Protein AF-A0A8B6FKT1-F1 (afdb_monomer_lite)

Radius of gyration: 26.23 Å; chains: 1; bounding box: 70×64×77 Å

Secondary structure (DSSP, 8-state):
-----------HHHHHHHHHHHHTT-------------------S----TT-TTS-------GGG--------TTGGGS-TTHHHHHHHHHHHHHHHHS-B-TT-S---TT--TT--TTTS-SSS-TT---GGGGSS--SS-TTSSSSSTTTT-TTPBPBBSS-GGG-S--TTTTTSS-HHHHIIIIIS-SS----TTS-THHHHHHHHHHHHH----S-EEEEEEEEE--TT-SS-SSEEEEEEPPPPSS---TTHHHHHGGGS-TT-HHHHHPPPPPP-B-SS-SSSS-HHHH-SSHHHHHHHB-SSTTPBP--TTS-PPBPTTT--BSSS--TT--HHHHHHHHHHHHHHHHHHHHHHHH-TT--HHHHHHHHHHHHHHHHHHHIIIIIHHHHS--HHHHHHHHHHHH---HHHHTTT-HHHHHHHHHH-HHHHHTTGGGTTSPP--TTS----BHHHHHHT--GGGS-SS-----S--

Organism: Mytilus galloprovincialis (NCBI:txid29158)

Foldseek 3Di:
DDDDDDDDDDDPVVVVVVVVVVVVPPPDDDDDDDPPPPPPPPPDDDDQPPVDNPQDQPPDDPPVVPPPDPCLPPVLLPDDPPSSVVSVLVNVVVLLQQFWFAQLDDDDDQPCPVPPPVVLPVPPDPLPDPDPVCVQFAALQRAPPDVVRRSFLGAQGWFTTRDDQLVQFDPPNCPCVVHPVCCCVPPVDDPDQDDPVLDDLLLVLLLVLQCLQAFDLPDAAPVDWDWRADDCPDPPDHGTDTGGHRDFDPGPQPPCSLVVVCVPPDCPPPCSVPGDRRGITTGNHGNDLQSCQFQPSDPVLNVQQCPQFLLAGDDDPVQAFDADPPPRFGSGRDQPPDDVSNRVVSSVLSVQLVVQSVVCCVVPVPDGNVRSNRNSSVVSSVVSVVCCLQPSVCSVVVRPSSNVVSCLQAAADPVCVSVVNPPVVSVVVCVSPVCNHGHPVNCVPPDDDSSPRRDGHHPVNVVVSPPVSSDDPDDDDDDPVD

Structure (mmCIF, N/CA/C/O backbone):
data_AF-A0A8B6FKT1-F1
#
_entry.id   AF-A0A8B6FKT1-F1
#
loop_
_atom_site.group_PDB
_atom_site.id
_atom_site.type_symbol
_atom_site.label_atom_id
_atom_site.label_alt_id
_atom_site.label_comp_id
_atom_site.label_asym_id
_atom_site.label_entity_id
_atom_site.label_seq_id
_atom_site.pdbx_PDB_ins_code
_ato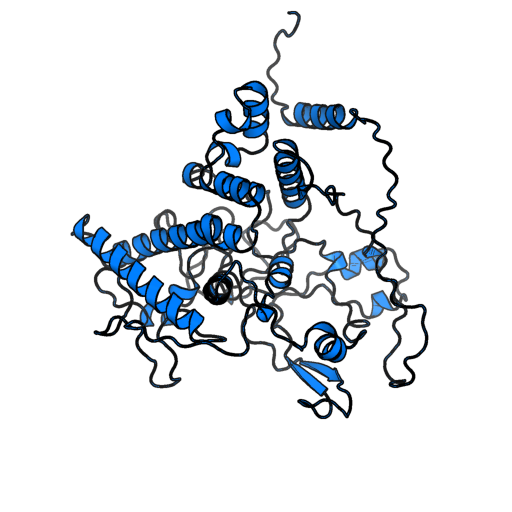m_site.Cartn_x
_atom_site.Cartn_y
_atom_site.Cartn_z
_atom_site.occupancy
_atom_site.B_iso_or_equiv
_atom_site.auth_seq_id
_atom_site.auth_comp_id
_atom_site.auth_asym_id
_atom_site.auth_atom_id
_atom_site.pdbx_PDB_model_num
ATOM 1 N N . LYS A 1 1 ? 35.353 14.461 37.736 1.00 35.31 1 LYS A N 1
ATOM 2 C CA . LYS A 1 1 ? 36.437 15.077 38.533 1.00 35.31 1 LYS A CA 1
ATOM 3 C C . LYS A 1 1 ? 37.492 15.484 37.517 1.00 35.31 1 LYS A C 1
ATOM 5 O O . LYS A 1 1 ? 38.090 14.578 36.964 1.00 35.31 1 LYS A O 1
ATOM 10 N N . GLU A 1 2 ? 37.625 16.725 37.075 1.00 27.38 2 GLU A N 1
ATOM 11 C CA . GLU A 1 2 ? 37.178 18.040 37.565 1.00 27.38 2 GLU A CA 1
ATOM 12 C C . GLU A 1 2 ? 36.732 18.930 36.384 1.00 27.38 2 GLU A C 1
ATOM 14 O O . GLU A 1 2 ? 36.916 18.551 35.229 1.00 27.38 2 GLU A O 1
ATOM 19 N N . ASP A 1 3 ? 36.123 20.067 36.731 1.00 30.33 3 ASP A N 1
ATOM 20 C CA . ASP A 1 3 ? 35.814 21.260 35.928 1.00 30.33 3 ASP A CA 1
ATOM 21 C C . ASP A 1 3 ? 34.765 21.193 34.813 1.00 30.33 3 ASP A C 1
ATOM 23 O O . ASP A 1 3 ? 35.085 21.134 33.629 1.00 30.33 3 ASP A O 1
ATOM 27 N N . ILE A 1 4 ? 33.496 21.367 35.212 1.00 30.30 4 ILE A N 1
ATOM 28 C CA . ILE A 1 4 ? 32.522 22.184 34.468 1.00 30.30 4 ILE A CA 1
ATOM 29 C C . ILE A 1 4 ? 31.684 22.960 35.496 1.00 30.30 4 ILE A C 1
ATOM 31 O O . ILE A 1 4 ? 30.805 22.392 36.142 1.00 30.30 4 ILE A O 1
ATOM 35 N N . THR A 1 5 ? 31.987 24.246 35.659 1.00 30.69 5 THR A N 1
ATOM 36 C CA . THR A 1 5 ? 31.088 25.253 36.238 1.00 30.69 5 THR A CA 1
ATOM 37 C C . THR A 1 5 ? 30.249 25.906 35.134 1.00 30.69 5 THR A C 1
ATOM 39 O O . THR A 1 5 ? 30.580 25.848 33.949 1.00 30.69 5 THR A O 1
ATOM 42 N N . ASP A 1 6 ? 29.116 26.457 35.553 1.00 30.22 6 ASP A N 1
ATOM 43 C CA . ASP A 1 6 ? 27.911 26.771 34.788 1.00 30.22 6 ASP A CA 1
ATOM 44 C C . ASP A 1 6 ? 28.044 27.664 33.539 1.00 30.22 6 ASP A C 1
ATOM 46 O O . ASP A 1 6 ? 28.615 28.753 33.570 1.00 30.22 6 ASP A O 1
ATOM 50 N N . SER A 1 7 ? 27.328 27.273 32.476 1.00 26.09 7 SER A N 1
ATOM 51 C CA . SER A 1 7 ? 26.585 28.199 31.607 1.00 26.09 7 SER A CA 1
ATOM 52 C C . SER A 1 7 ? 25.446 27.454 30.882 1.00 26.09 7 SER A C 1
ATOM 54 O O . SER A 1 7 ? 25.710 26.433 30.239 1.00 26.09 7 SER A O 1
ATOM 56 N N . PRO A 1 8 ? 24.181 27.915 30.952 1.00 34.38 8 PRO A N 1
ATOM 57 C CA . PRO A 1 8 ? 23.059 27.269 30.290 1.00 34.38 8 PRO A CA 1
ATOM 58 C C . PRO A 1 8 ? 22.871 27.876 28.898 1.00 34.38 8 PRO A C 1
ATOM 60 O O . PRO A 1 8 ? 22.156 28.857 28.727 1.00 34.38 8 PRO A O 1
ATOM 63 N N . ASN A 1 9 ? 23.492 27.278 27.885 1.00 30.39 9 ASN A N 1
ATOM 64 C CA . ASN A 1 9 ? 23.062 27.459 26.503 1.00 30.39 9 ASN A CA 1
ATOM 65 C C . ASN A 1 9 ? 22.960 26.090 25.832 1.00 30.39 9 ASN A C 1
ATOM 67 O O . ASN A 1 9 ? 23.946 25.378 25.647 1.00 30.39 9 ASN A O 1
ATOM 71 N N . ASN A 1 10 ? 21.717 25.727 25.514 1.00 41.53 10 ASN A N 1
ATOM 72 C CA . ASN A 1 10 ? 21.341 24.551 24.744 1.00 41.53 10 ASN A CA 1
ATOM 73 C C . ASN A 1 10 ? 22.014 24.604 23.369 1.00 41.53 10 ASN A C 1
ATOM 75 O O . ASN A 1 10 ? 21.559 25.323 22.484 1.00 41.53 10 ASN A O 1
ATOM 79 N N . ASP A 1 11 ? 23.056 23.800 23.176 1.00 34.78 11 ASP A N 1
ATOM 80 C CA . ASP A 1 11 ? 23.612 23.533 21.852 1.00 34.78 11 ASP A CA 1
ATOM 81 C C . ASP A 1 11 ? 23.895 22.031 21.677 1.00 34.78 11 ASP A C 1
ATOM 83 O O . ASP A 1 11 ? 25.020 21.568 21.461 1.00 34.78 11 ASP A O 1
ATOM 87 N N . ASN A 1 12 ? 22.826 21.234 21.792 1.00 32.75 12 ASN A N 1
ATOM 88 C CA . ASN A 1 12 ? 22.856 19.781 21.583 1.00 32.75 12 ASN A CA 1
ATOM 89 C C . ASN A 1 12 ? 23.283 19.401 20.147 1.00 32.75 12 ASN A C 1
ATOM 91 O O . ASN A 1 12 ? 23.793 18.303 19.925 1.00 32.75 12 ASN A O 1
ATOM 95 N N . GLY A 1 13 ? 23.169 20.316 19.172 1.00 29.92 13 GLY A N 1
ATOM 96 C CA . GLY A 1 13 ? 23.630 20.103 17.793 1.00 29.92 13 GLY A CA 1
ATOM 97 C C . GLY A 1 13 ? 25.159 20.093 17.639 1.00 29.92 13 GLY A C 1
ATOM 98 O O . GLY A 1 13 ? 25.703 19.359 16.808 1.00 29.92 13 GLY A O 1
ATOM 99 N N . SER A 1 14 ? 25.875 20.856 18.471 1.00 31.86 14 SER A N 1
ATOM 100 C CA . SER A 1 14 ? 27.344 20.949 18.467 1.00 31.86 14 SER A CA 1
ATOM 101 C C . SER A 1 14 ? 28.010 19.697 19.054 1.00 31.86 14 SER A C 1
ATOM 103 O O . SER A 1 14 ? 29.030 19.218 18.546 1.00 31.86 14 SER A O 1
ATOM 105 N N . ILE A 1 15 ? 27.390 19.105 20.079 1.00 32.97 15 ILE A N 1
ATOM 106 C CA . ILE A 1 15 ? 27.872 17.887 20.746 1.00 32.97 15 ILE A CA 1
ATOM 107 C C . ILE A 1 15 ? 27.699 16.659 19.840 1.00 32.97 15 ILE A C 1
ATOM 109 O O . ILE A 1 15 ? 28.639 15.873 19.702 1.00 32.97 15 ILE A O 1
ATOM 113 N N . ILE A 1 16 ? 26.565 16.545 19.137 1.00 34.12 16 ILE A N 1
ATOM 114 C CA . ILE A 1 16 ? 26.314 15.468 18.164 1.00 34.12 16 ILE A CA 1
ATOM 115 C C . ILE A 1 16 ? 27.316 15.547 17.001 1.00 34.12 16 ILE A C 1
ATOM 117 O O . ILE A 1 16 ? 27.976 14.554 16.704 1.00 34.12 16 ILE A O 1
ATOM 121 N N . LYS A 1 17 ? 27.557 16.733 16.416 1.00 32.16 17 LYS A N 1
ATOM 122 C CA . LYS A 1 17 ? 28.587 16.910 15.367 1.00 32.16 17 LYS A CA 1
ATOM 123 C C . LYS A 1 17 ? 30.003 16.553 15.845 1.00 32.16 17 LYS A C 1
ATOM 125 O O . LYS A 1 17 ? 30.780 15.984 15.076 1.00 32.16 17 LYS A O 1
ATOM 130 N N . LYS A 1 18 ? 30.354 16.856 17.101 1.00 31.59 18 LYS A N 1
ATOM 131 C CA . LYS A 1 18 ? 31.668 16.520 17.687 1.00 31.59 18 LYS A CA 1
ATOM 132 C C . LYS A 1 18 ? 31.823 15.021 17.983 1.00 31.59 18 LYS A C 1
ATOM 134 O O . LYS A 1 18 ? 32.919 14.490 17.795 1.00 31.59 18 LYS A O 1
ATOM 139 N N . LEU A 1 19 ? 30.753 14.327 18.376 1.00 31.09 19 LEU A N 1
ATOM 140 C CA . LEU A 1 19 ? 30.747 12.874 18.597 1.00 31.09 19 LEU A CA 1
ATOM 141 C C . LEU A 1 19 ? 30.840 12.087 17.282 1.00 31.09 19 LEU A C 1
ATOM 143 O O . LEU A 1 19 ? 31.669 11.182 17.186 1.00 31.09 19 LEU A O 1
ATOM 147 N N . THR A 1 20 ? 30.111 12.488 16.235 1.00 31.88 20 THR A N 1
ATOM 148 C CA . THR A 1 20 ? 30.209 11.867 14.899 1.00 31.88 20 THR A CA 1
ATOM 149 C C . THR A 1 20 ? 31.619 12.004 14.310 1.00 31.88 20 THR A C 1
ATOM 151 O O . THR A 1 20 ? 32.123 11.079 13.674 1.00 31.88 20 THR A O 1
ATOM 154 N N . LYS A 1 21 ? 32.307 13.124 14.586 1.00 29.03 21 LYS A N 1
ATOM 155 C CA . LYS A 1 21 ? 33.690 13.368 14.144 1.00 29.03 21 LYS A CA 1
ATOM 156 C C . LYS A 1 21 ? 34.730 12.554 14.930 1.00 29.03 21 LYS A C 1
ATOM 158 O O . LYS A 1 21 ? 35.719 12.134 14.344 1.00 29.03 21 LYS A O 1
ATOM 163 N N . ARG A 1 22 ? 34.503 12.285 16.226 1.00 27.08 22 ARG A N 1
ATOM 164 C CA . ARG A 1 22 ? 35.385 11.432 17.055 1.00 27.08 22 ARG A CA 1
ATOM 165 C C . ARG A 1 22 ? 35.235 9.939 16.757 1.00 27.08 22 ARG A C 1
ATOM 167 O O . ARG A 1 22 ? 36.234 9.231 16.761 1.00 27.08 22 ARG A O 1
ATOM 174 N N . ILE A 1 23 ? 34.025 9.469 16.446 1.00 33.19 23 ILE A N 1
ATOM 175 C CA . ILE A 1 23 ? 33.790 8.073 16.032 1.00 33.19 23 ILE A CA 1
ATOM 176 C C . ILE A 1 23 ? 34.387 7.806 14.636 1.00 33.19 23 ILE A C 1
ATOM 178 O O . ILE A 1 23 ? 34.862 6.706 14.372 1.00 33.19 23 ILE A O 1
ATOM 182 N N . GLY A 1 24 ? 34.463 8.827 13.772 1.00 29.27 24 GLY A N 1
ATOM 183 C CA . GLY A 1 24 ? 35.126 8.750 12.465 1.00 29.27 24 GLY A CA 1
ATOM 184 C C . GLY A 1 24 ? 36.649 8.533 12.498 1.00 29.27 24 GLY A C 1
ATOM 185 O O . GLY A 1 24 ? 37.219 8.214 11.460 1.00 29.27 24 GLY A O 1
ATOM 186 N N . CYS A 1 25 ? 37.310 8.669 13.655 1.00 25.42 25 CYS A N 1
ATOM 187 C CA . CYS A 1 25 ? 38.765 8.504 13.789 1.00 25.42 25 CYS A CA 1
ATOM 188 C C . CYS A 1 25 ? 39.207 7.129 14.321 1.00 25.42 25 CYS A C 1
ATOM 190 O O . CYS A 1 25 ? 40.407 6.881 14.412 1.00 25.42 25 CYS A O 1
ATOM 192 N N . LEU A 1 26 ? 38.286 6.213 14.638 1.00 24.50 26 LEU A N 1
ATOM 193 C CA . LEU A 1 26 ? 38.632 4.822 14.955 1.00 24.50 26 LEU A CA 1
ATOM 194 C C . LEU A 1 26 ? 38.706 4.000 13.661 1.00 24.50 26 LEU A C 1
ATOM 196 O O . LEU A 1 26 ? 37.865 3.146 13.390 1.00 24.50 26 LEU A O 1
ATOM 200 N N . SER A 1 27 ? 39.723 4.276 12.839 1.00 25.05 27 SER A N 1
ATOM 201 C CA . SER A 1 27 ? 40.136 3.362 11.775 1.00 25.05 27 SER A CA 1
ATOM 202 C C . SER A 1 27 ? 40.830 2.163 12.418 1.00 25.05 27 SER A C 1
ATOM 204 O O . SER A 1 27 ? 42.007 2.228 12.775 1.00 25.05 27 SER A O 1
ATOM 206 N N . VAL A 1 28 ? 40.106 1.062 12.592 1.00 26.50 28 VAL A N 1
ATOM 207 C CA . VAL A 1 28 ? 40.744 -0.230 12.847 1.00 26.50 28 VAL A CA 1
ATOM 208 C C . VAL A 1 28 ? 41.219 -0.738 11.493 1.00 26.50 28 VAL A C 1
ATOM 210 O O . VAL A 1 28 ? 40.412 -1.033 10.614 1.00 26.50 28 VAL A O 1
ATOM 213 N N . GLY A 1 29 ? 42.538 -0.769 11.307 1.00 27.88 29 GLY A N 1
ATOM 214 C CA . GLY A 1 29 ? 43.151 -1.414 10.158 1.00 27.88 29 GLY A CA 1
ATOM 215 C C . GLY A 1 29 ? 42.795 -2.895 10.162 1.00 27.88 29 GLY A C 1
ATOM 216 O O . GLY A 1 29 ? 43.281 -3.645 11.002 1.00 27.88 29 GLY A O 1
ATOM 217 N N . SER A 1 30 ? 41.952 -3.314 9.223 1.00 26.67 30 SER A N 1
ATOM 218 C CA . SER A 1 30 ? 41.843 -4.714 8.832 1.00 26.67 30 SER A CA 1
ATOM 219 C C . SER A 1 30 ? 42.234 -4.824 7.367 1.00 26.67 30 SER A C 1
ATOM 221 O O . SER A 1 30 ? 41.485 -4.443 6.469 1.00 26.67 30 SER A O 1
ATOM 223 N N . SER A 1 31 ? 43.439 -5.328 7.140 1.00 25.94 31 SER A N 1
ATOM 224 C CA . SER A 1 31 ? 43.867 -5.878 5.864 1.00 25.94 31 SER A CA 1
ATOM 225 C C . SER A 1 31 ? 42.994 -7.089 5.517 1.00 25.94 31 SER A C 1
ATOM 227 O O . SER A 1 31 ? 43.166 -8.160 6.096 1.00 25.94 31 SER A O 1
ATOM 229 N N . ALA A 1 32 ? 42.072 -6.918 4.575 1.00 25.88 32 ALA A N 1
ATOM 230 C CA . ALA A 1 32 ? 41.443 -8.008 3.840 1.00 25.88 32 ALA A CA 1
ATOM 231 C C . ALA A 1 32 ? 41.443 -7.625 2.347 1.00 25.88 32 ALA A C 1
ATOM 233 O O . ALA A 1 32 ? 41.022 -6.514 2.017 1.00 25.88 32 ALA A O 1
ATOM 234 N N . PRO A 1 33 ? 41.969 -8.477 1.450 1.00 27.14 33 PRO A N 1
ATOM 235 C CA . PRO A 1 33 ? 42.041 -8.180 0.030 1.00 27.14 33 PRO A CA 1
ATOM 236 C C . PRO A 1 33 ? 40.692 -8.516 -0.611 1.00 27.14 33 PRO A C 1
ATOM 238 O O . PRO A 1 33 ? 40.233 -9.652 -0.556 1.00 27.14 33 PRO A O 1
ATOM 241 N N . GLY A 1 34 ? 40.054 -7.522 -1.214 1.00 26.25 34 GLY A N 1
ATOM 242 C CA . GLY A 1 34 ? 38.793 -7.698 -1.923 1.00 26.25 34 GLY A CA 1
ATOM 243 C C . GLY A 1 34 ? 38.409 -6.394 -2.593 1.00 26.25 34 GLY A C 1
ATOM 244 O O . GLY A 1 34 ? 37.862 -5.497 -1.960 1.00 26.25 34 GLY A O 1
ATOM 245 N N . ASN A 1 35 ? 38.782 -6.266 -3.863 1.00 27.22 35 ASN A N 1
ATOM 246 C CA . ASN A 1 35 ? 38.317 -5.212 -4.752 1.00 27.22 35 ASN A CA 1
ATOM 247 C C . ASN A 1 35 ? 36.805 -5.401 -4.971 1.00 27.22 35 ASN A C 1
ATOM 249 O O . ASN A 1 35 ? 36.395 -5.994 -5.960 1.00 27.22 35 ASN A O 1
ATOM 253 N N . ASP A 1 36 ? 35.973 -4.886 -4.069 1.00 29.45 36 ASP A N 1
ATOM 254 C CA . ASP A 1 36 ? 34.536 -4.743 -4.320 1.00 29.45 36 ASP A CA 1
ATOM 255 C C . ASP A 1 36 ? 34.298 -3.425 -5.073 1.00 29.45 36 ASP A C 1
ATOM 257 O O . ASP A 1 36 ? 33.641 -2.495 -4.597 1.00 29.45 36 ASP A O 1
ATOM 261 N N . ASN A 1 37 ? 34.877 -3.338 -6.273 1.00 24.28 37 ASN A N 1
ATOM 262 C CA . ASN A 1 37 ? 34.257 -2.553 -7.325 1.00 24.28 37 ASN A CA 1
ATOM 263 C C . ASN A 1 37 ? 33.056 -3.379 -7.775 1.00 24.28 37 ASN A C 1
ATOM 265 O O . ASN A 1 37 ? 33.208 -4.429 -8.395 1.00 24.28 37 ASN A O 1
ATOM 269 N N . VAL A 1 38 ? 31.851 -2.925 -7.437 1.00 24.38 38 VAL A N 1
ATOM 270 C CA . VAL A 1 38 ? 30.678 -3.326 -8.208 1.00 24.38 38 VAL A CA 1
ATOM 271 C C . VAL A 1 38 ? 30.891 -2.705 -9.581 1.00 24.38 38 VAL A C 1
ATOM 273 O O . VAL A 1 38 ? 30.600 -1.527 -9.787 1.00 24.38 38 VAL A O 1
ATOM 276 N N . ASP A 1 39 ? 31.490 -3.474 -10.486 1.00 21.61 39 ASP A N 1
ATOM 277 C CA . ASP A 1 39 ? 31.502 -3.145 -11.898 1.00 21.61 39 ASP A CA 1
ATOM 278 C C . ASP A 1 39 ? 30.033 -3.070 -12.317 1.00 21.61 39 ASP A C 1
ATOM 280 O O . ASP A 1 39 ? 29.331 -4.079 -12.427 1.00 21.61 39 ASP A O 1
ATOM 284 N N . PHE A 1 40 ? 29.530 -1.848 -12.498 1.00 23.45 40 PHE A N 1
ATOM 285 C CA . PHE A 1 40 ? 28.356 -1.656 -13.329 1.00 23.45 40 PHE A CA 1
ATOM 286 C C . PHE A 1 40 ? 28.676 -2.338 -14.654 1.00 23.45 40 PHE A C 1
ATOM 288 O O . PHE A 1 40 ? 29.720 -2.058 -15.243 1.00 23.45 40 PHE A O 1
ATOM 295 N N . ILE A 1 41 ? 27.813 -3.255 -15.088 1.00 22.94 41 ILE A N 1
ATOM 296 C CA . ILE A 1 41 ? 27.925 -3.871 -16.407 1.00 22.94 41 ILE A CA 1
ATOM 297 C C . ILE A 1 41 ? 27.983 -2.720 -17.417 1.00 22.94 41 ILE A C 1
ATOM 299 O O . ILE A 1 41 ? 26.983 -2.041 -17.652 1.00 22.94 41 ILE A O 1
ATOM 303 N N . ASP A 1 42 ? 29.177 -2.464 -17.954 1.00 25.72 42 ASP A N 1
ATOM 304 C CA . ASP A 1 42 ? 29.395 -1.533 -19.051 1.00 25.72 42 ASP A CA 1
ATOM 305 C C . ASP A 1 42 ? 28.735 -2.169 -20.273 1.00 25.72 42 ASP A C 1
ATOM 307 O O . ASP A 1 42 ? 29.294 -3.058 -20.923 1.00 25.72 42 ASP A O 1
ATOM 311 N N . PHE A 1 43 ? 27.486 -1.785 -20.540 1.00 30.19 43 PHE A N 1
ATOM 312 C CA . PHE A 1 43 ? 26.796 -2.161 -21.764 1.00 30.19 43 PHE A CA 1
ATOM 313 C C . PHE A 1 43 ? 27.400 -1.377 -22.930 1.00 30.19 43 PHE A C 1
ATOM 315 O O . PHE A 1 43 ? 26.811 -0.429 -23.430 1.00 30.19 43 PHE A O 1
ATOM 322 N N . GLY A 1 44 ? 28.586 -1.818 -23.349 1.00 29.16 44 GLY A N 1
ATOM 323 C CA . GLY A 1 44 ? 29.068 -1.771 -24.720 1.00 29.16 44 GLY A CA 1
ATOM 324 C C . GLY A 1 44 ? 29.310 -0.389 -25.318 1.00 29.16 44 GLY A C 1
ATOM 325 O O . GLY A 1 44 ? 28.395 0.334 -25.700 1.00 29.16 44 GLY A O 1
ATOM 326 N N . ASN A 1 45 ? 30.587 -0.121 -25.593 1.00 30.66 45 ASN A N 1
ATOM 327 C CA . ASN A 1 45 ? 30.995 0.743 -26.695 1.00 30.66 45 ASN A CA 1
ATOM 328 C C . ASN A 1 45 ? 30.171 0.452 -27.959 1.00 30.66 45 ASN A C 1
ATOM 330 O O . ASN A 1 45 ? 30.026 -0.702 -28.371 1.00 30.66 45 ASN A O 1
ATOM 334 N N . GLY A 1 46 ? 29.683 1.529 -28.577 1.00 38.47 46 GLY A N 1
ATOM 335 C CA . GLY A 1 46 ? 28.850 1.508 -29.767 1.00 38.47 46 GLY A CA 1
ATOM 336 C C . GLY A 1 46 ? 29.352 0.556 -30.851 1.00 38.47 46 GLY A C 1
ATOM 337 O O . GLY A 1 46 ? 30.381 0.773 -31.490 1.00 38.47 46 GLY A O 1
ATOM 338 N N . LYS A 1 47 ? 28.550 -0.470 -31.115 1.00 33.22 47 LYS A N 1
ATOM 339 C CA . LYS A 1 47 ? 28.409 -1.052 -32.445 1.00 33.22 47 LYS A CA 1
ATOM 340 C C . LYS A 1 47 ? 26.933 -0.953 -32.805 1.00 33.22 47 LYS A C 1
ATOM 342 O O . LYS A 1 47 ? 26.081 -1.259 -31.976 1.00 33.22 47 LYS A O 1
ATOM 347 N N . LYS A 1 48 ? 26.650 -0.476 -34.022 1.00 35.69 48 LYS A N 1
ATOM 348 C CA . LYS A 1 48 ? 25.299 -0.447 -34.597 1.00 35.69 48 LYS A CA 1
ATOM 349 C C . LYS A 1 48 ? 24.640 -1.808 -34.375 1.00 35.69 48 LYS A C 1
ATOM 351 O O . LYS A 1 48 ? 25.280 -2.823 -34.645 1.00 35.69 48 LYS A O 1
ATOM 356 N N . ASN A 1 49 ? 23.397 -1.819 -33.901 1.00 38.31 49 ASN A N 1
ATOM 357 C CA . ASN A 1 49 ? 22.581 -3.024 -33.929 1.00 38.31 49 ASN A CA 1
ATOM 358 C C . ASN A 1 49 ? 22.352 -3.386 -35.411 1.00 38.31 49 ASN A C 1
ATOM 360 O O . ASN A 1 49 ? 21.721 -2.592 -36.112 1.00 38.31 49 ASN A O 1
ATOM 364 N N . PRO A 1 50 ? 22.897 -4.504 -35.921 1.00 37.69 50 PRO A N 1
ATOM 365 C CA . PRO A 1 50 ? 22.768 -4.858 -37.334 1.00 37.69 50 PRO A CA 1
ATOM 366 C C . PRO A 1 50 ? 21.318 -5.166 -37.739 1.00 37.69 50 PRO A C 1
ATOM 368 O O . PRO A 1 50 ? 21.010 -5.102 -38.925 1.00 37.69 50 PRO A O 1
ATOM 371 N N . ASP A 1 51 ? 20.430 -5.414 -36.770 1.00 43.66 51 ASP A N 1
ATOM 372 C CA . ASP A 1 51 ? 19.048 -5.832 -37.021 1.00 43.66 51 ASP A CA 1
ATOM 373 C C . ASP A 1 51 ? 18.035 -4.669 -37.012 1.00 43.66 51 ASP A C 1
ATOM 375 O O . ASP A 1 51 ? 16.857 -4.890 -37.280 1.00 43.66 51 ASP A O 1
ATOM 379 N N . ASN A 1 52 ? 18.447 -3.432 -36.689 1.00 42.94 52 ASN A N 1
ATOM 380 C CA . ASN A 1 52 ? 17.545 -2.271 -36.730 1.00 42.94 52 ASN A CA 1
ATOM 381 C C . ASN A 1 52 ? 18.302 -0.928 -36.893 1.00 42.94 52 ASN A C 1
ATOM 383 O O . ASN A 1 52 ? 18.662 -0.300 -35.892 1.00 42.94 52 ASN A O 1
ATOM 387 N N . PRO A 1 53 ? 18.579 -0.487 -38.136 1.00 41.28 53 PRO A N 1
ATOM 388 C CA . PRO A 1 53 ? 19.359 0.721 -38.417 1.00 41.28 53 PRO A CA 1
ATOM 389 C C . PRO A 1 53 ? 18.612 2.045 -38.169 1.00 41.28 53 PRO A C 1
ATOM 391 O O . PRO A 1 53 ? 19.267 3.087 -38.151 1.00 41.28 53 PRO A O 1
ATOM 394 N N . ASP A 1 54 ? 17.294 2.016 -37.940 1.00 39.75 54 ASP A N 1
ATOM 395 C CA . ASP A 1 54 ? 16.453 3.215 -37.777 1.00 39.75 54 ASP A CA 1
ATOM 396 C C . ASP A 1 54 ? 16.273 3.660 -36.313 1.00 39.75 54 ASP A C 1
ATOM 398 O O . ASP A 1 54 ? 15.593 4.649 -36.040 1.00 39.75 54 ASP A O 1
ATOM 402 N N . VAL A 1 55 ? 16.889 2.966 -35.349 1.00 39.78 55 VAL A N 1
ATOM 403 C CA . VAL A 1 55 ? 16.892 3.394 -33.941 1.00 39.78 55 VAL A CA 1
ATOM 404 C C . VAL A 1 55 ? 18.059 4.365 -33.720 1.00 39.78 55 VAL A C 1
ATOM 406 O O . VAL A 1 55 ? 19.215 3.947 -33.843 1.00 39.78 55 VAL A O 1
ATOM 409 N N . PRO A 1 56 ? 17.811 5.644 -33.371 1.00 39.03 56 PRO A N 1
ATOM 410 C CA . PRO A 1 56 ? 18.877 6.595 -33.085 1.00 39.03 56 PRO A CA 1
ATOM 411 C C . PRO A 1 56 ? 19.761 6.068 -31.952 1.00 39.03 56 PRO A C 1
ATOM 413 O O . PRO A 1 56 ? 19.299 5.843 -30.834 1.00 39.03 56 PRO A O 1
ATOM 416 N N . THR A 1 57 ? 21.049 5.861 -32.221 1.00 41.03 57 THR A N 1
ATOM 417 C CA . THR A 1 57 ? 22.016 5.530 -31.173 1.00 41.03 57 THR A CA 1
ATOM 418 C C . THR A 1 57 ? 22.309 6.790 -30.369 1.00 41.03 57 THR A C 1
ATOM 420 O O . THR A 1 57 ? 23.157 7.594 -30.758 1.00 41.03 57 THR A O 1
ATOM 423 N N . CYS A 1 58 ? 21.618 6.978 -29.249 1.00 47.72 58 CYS A N 1
ATOM 424 C CA . CYS A 1 58 ? 21.974 8.024 -28.303 1.00 47.72 58 CYS A CA 1
ATOM 425 C C . CYS A 1 58 ? 23.241 7.603 -27.541 1.00 47.72 58 CYS A C 1
ATOM 427 O O . CYS A 1 58 ? 23.185 6.838 -26.582 1.00 47.72 58 CYS A O 1
ATOM 429 N N . ASN A 1 59 ? 24.404 8.109 -27.957 1.00 44.19 59 ASN A N 1
ATOM 430 C CA . ASN A 1 59 ? 25.653 8.001 -27.194 1.00 44.19 59 ASN A CA 1
ATOM 431 C C . ASN A 1 59 ? 25.607 8.956 -25.987 1.00 44.19 59 ASN A C 1
ATOM 433 O O . ASN A 1 59 ? 26.312 9.962 -25.944 1.00 44.19 59 ASN A O 1
ATOM 437 N N . TYR A 1 60 ? 24.753 8.667 -25.005 1.00 42.66 60 TYR A N 1
ATOM 438 C CA . TYR A 1 60 ? 24.658 9.450 -23.776 1.00 42.66 60 TYR A CA 1
ATOM 439 C C . TYR A 1 60 ? 25.018 8.584 -22.567 1.00 42.66 60 TYR A C 1
ATOM 441 O O . TYR A 1 60 ? 24.241 7.739 -22.132 1.00 42.66 60 TYR A O 1
ATOM 449 N N . LYS A 1 61 ? 26.206 8.814 -21.993 1.00 44.59 61 LYS A N 1
ATOM 450 C CA . LYS A 1 61 ? 26.495 8.404 -20.613 1.00 44.59 61 LYS A CA 1
ATOM 451 C C . LYS A 1 61 ? 25.877 9.457 -19.704 1.00 44.59 61 LYS A C 1
ATOM 453 O O . LYS A 1 61 ? 26.370 10.580 -19.701 1.00 44.59 61 LYS A O 1
ATOM 458 N N . ASN A 1 62 ? 24.832 9.111 -18.949 1.00 42.41 62 ASN A N 1
ATOM 459 C CA . ASN A 1 62 ? 24.257 10.010 -17.947 1.00 42.41 62 ASN A CA 1
ATOM 460 C C . ASN A 1 62 ? 25.334 10.365 -16.900 1.00 42.41 62 ASN A C 1
ATOM 462 O O . ASN A 1 62 ? 25.671 9.513 -16.071 1.00 42.41 62 ASN A O 1
ATOM 466 N N . PRO A 1 63 ? 25.892 11.594 -16.905 1.00 40.09 63 PRO A N 1
ATOM 467 C CA . PRO A 1 63 ? 26.997 11.961 -16.018 1.00 40.09 63 PRO A CA 1
ATOM 468 C C . PRO A 1 63 ? 26.567 11.994 -14.547 1.00 40.09 63 PRO A C 1
ATOM 470 O O . PRO A 1 63 ? 27.406 11.968 -13.652 1.00 40.09 63 PRO A O 1
ATOM 473 N N . LEU A 1 64 ? 25.254 12.055 -14.292 1.00 40.22 64 LEU A N 1
ATOM 474 C CA . LEU A 1 64 ? 24.679 12.206 -12.962 1.00 40.22 64 LEU A CA 1
ATOM 475 C C . LEU A 1 64 ? 24.511 10.875 -12.214 1.00 40.22 64 LEU A C 1
ATOM 477 O O . LEU A 1 64 ? 24.197 10.900 -11.030 1.00 40.22 64 LEU A O 1
ATOM 481 N N . LEU A 1 65 ? 24.762 9.721 -12.849 1.00 41.59 65 LEU A N 1
ATOM 482 C CA . LEU A 1 65 ? 24.780 8.419 -12.160 1.00 41.59 65 LEU A CA 1
ATOM 483 C C . LEU A 1 65 ? 25.995 8.240 -11.228 1.00 41.59 65 LEU A C 1
ATOM 485 O O . LEU A 1 65 ? 26.059 7.265 -10.485 1.00 41.59 65 LEU A O 1
ATOM 489 N N . GLN A 1 66 ? 26.925 9.200 -11.190 1.00 38.16 66 GLN A N 1
ATOM 490 C CA . GLN A 1 66 ? 27.978 9.282 -10.171 1.00 38.16 66 GLN A CA 1
ATOM 491 C C . GLN A 1 66 ? 27.461 9.884 -8.853 1.00 38.16 66 GLN A C 1
ATOM 493 O O . GLN A 1 66 ? 28.103 10.744 -8.249 1.00 38.16 66 GLN A O 1
ATOM 498 N N . THR A 1 67 ? 26.287 9.475 -8.376 1.00 38.88 67 THR A N 1
ATOM 499 C CA . THR A 1 67 ? 25.894 9.836 -7.014 1.00 38.88 67 THR A CA 1
ATOM 500 C C . THR A 1 67 ? 26.703 8.994 -6.042 1.00 38.88 67 THR A C 1
ATOM 502 O O . THR A 1 67 ? 26.659 7.766 -6.088 1.00 38.88 67 THR A O 1
ATOM 505 N N . THR A 1 68 ? 27.427 9.648 -5.137 1.00 41.62 68 THR A N 1
ATOM 506 C CA . THR A 1 68 ? 28.023 9.017 -3.959 1.00 41.62 68 THR A CA 1
ATOM 507 C C . THR A 1 68 ? 26.900 8.535 -3.045 1.00 41.62 68 THR A C 1
ATOM 509 O O . THR A 1 68 ? 26.522 9.216 -2.091 1.00 41.62 68 THR A O 1
ATOM 512 N N . THR A 1 69 ? 26.319 7.376 -3.347 1.00 43.53 69 THR A N 1
ATOM 513 C CA . THR A 1 69 ? 25.455 6.668 -2.407 1.00 43.53 69 THR A CA 1
ATOM 514 C C . THR A 1 69 ? 26.280 6.461 -1.136 1.00 43.53 69 THR A C 1
ATOM 516 O O . THR A 1 69 ? 27.449 6.064 -1.239 1.00 43.53 69 THR A O 1
ATOM 519 N N . PRO A 1 70 ? 25.748 6.747 0.065 1.00 43.97 70 PRO A N 1
ATOM 520 C CA . PRO A 1 70 ? 26.434 6.384 1.293 1.00 43.97 70 PRO A CA 1
ATOM 521 C C . PRO A 1 70 ? 26.832 4.913 1.191 1.00 43.97 70 PRO A C 1
ATOM 523 O O . PRO A 1 70 ? 25.978 4.063 0.937 1.00 43.97 70 PRO A O 1
ATOM 526 N N . LYS A 1 71 ? 28.131 4.617 1.334 1.00 49.56 71 LYS A N 1
ATOM 527 C CA . LYS A 1 71 ? 28.633 3.244 1.415 1.00 49.56 71 LYS A CA 1
ATOM 528 C C . LYS A 1 71 ? 28.074 2.625 2.694 1.00 49.56 71 LYS A C 1
ATOM 530 O O . LYS A 1 71 ? 28.720 2.649 3.739 1.00 49.56 71 LYS A O 1
ATOM 535 N N . VAL A 1 72 ? 26.847 2.118 2.633 1.00 49.22 72 VAL A N 1
ATOM 536 C CA . VAL A 1 72 ? 26.393 1.103 3.576 1.00 49.22 72 VAL A CA 1
ATOM 537 C C . VAL A 1 72 ? 27.348 -0.066 3.364 1.00 49.22 72 VAL A C 1
ATOM 539 O O . VAL A 1 72 ? 27.534 -0.458 2.209 1.00 49.22 72 VAL A O 1
ATOM 542 N N . PRO A 1 73 ? 28.010 -0.588 4.410 1.00 54.75 73 PRO A N 1
ATOM 543 C CA . PRO A 1 73 ? 28.820 -1.783 4.259 1.00 54.75 73 PRO A CA 1
ATOM 544 C C . PRO A 1 73 ? 27.949 -2.845 3.592 1.00 54.75 73 PRO A C 1
ATOM 546 O O . PRO A 1 73 ? 26.921 -3.243 4.145 1.00 54.75 73 PRO A O 1
ATOM 549 N N . SER A 1 74 ? 28.340 -3.266 2.391 1.00 59.94 74 SER A N 1
ATOM 550 C CA . SER A 1 74 ? 27.609 -4.232 1.569 1.00 59.94 74 SER A CA 1
ATOM 551 C C . SER A 1 74 ? 27.433 -5.577 2.264 1.00 59.94 74 SER A C 1
ATOM 553 O O . SER A 1 74 ? 26.718 -6.405 1.746 1.00 59.94 74 SER A O 1
ATOM 555 N N . ASN A 1 75 ? 28.041 -5.789 3.433 1.00 73.94 75 ASN A N 1
ATOM 556 C CA . ASN A 1 75 ? 28.043 -7.037 4.180 1.00 73.94 75 ASN A CA 1
ATOM 557 C C . ASN A 1 75 ? 27.472 -6.872 5.599 1.00 73.94 75 ASN A C 1
ATOM 559 O O . ASN A 1 75 ? 27.830 -7.632 6.492 1.00 73.94 75 ASN A O 1
ATOM 563 N N . TRP A 1 76 ? 26.591 -5.889 5.845 1.00 75.00 76 TRP A N 1
ATOM 564 C CA . TRP A 1 76 ? 26.010 -5.678 7.183 1.00 75.00 76 TRP A CA 1
ATOM 565 C C . TRP A 1 76 ? 25.289 -6.913 7.737 1.00 75.00 76 TRP A C 1
ATOM 567 O O . TRP A 1 76 ? 25.179 -7.048 8.939 1.00 75.00 76 TRP A O 1
ATOM 577 N N . TRP A 1 77 ? 24.795 -7.824 6.897 1.00 75.94 77 TRP A N 1
ATOM 578 C CA . TRP A 1 77 ? 24.162 -9.068 7.353 1.00 75.94 77 TRP A CA 1
ATOM 579 C C . TRP A 1 77 ? 25.165 -10.152 7.772 1.00 75.94 77 TRP A C 1
ATOM 581 O O . TRP A 1 77 ? 24.742 -11.224 8.204 1.00 75.94 77 TRP A O 1
ATOM 591 N N . GLN A 1 78 ? 26.467 -9.914 7.579 1.00 76.81 78 GLN A N 1
ATOM 592 C CA . GLN A 1 78 ? 27.536 -10.861 7.892 1.00 76.81 78 GLN A CA 1
ATOM 593 C C . GLN A 1 78 ? 28.182 -10.615 9.255 1.00 76.81 78 GLN A C 1
ATOM 595 O O . GLN A 1 78 ? 28.894 -11.505 9.726 1.00 76.81 78 GLN A O 1
ATOM 600 N N . TYR A 1 79 ? 28.004 -9.442 9.881 1.00 68.25 79 TYR A N 1
ATOM 601 C CA . TYR A 1 79 ? 28.555 -9.266 11.222 1.00 68.25 79 TYR A CA 1
ATOM 602 C C . TYR A 1 79 ? 27.657 -9.929 12.269 1.00 68.25 79 TYR A C 1
ATOM 604 O O . TYR A 1 79 ? 26.706 -10.653 11.969 1.00 68.25 79 TYR A O 1
ATOM 612 N N . ASN A 1 80 ? 28.074 -9.787 13.524 1.00 70.38 80 ASN A N 1
ATOM 613 C CA . ASN A 1 80 ? 27.351 -10.312 14.660 1.00 70.38 80 ASN A CA 1
ATOM 614 C C . ASN A 1 80 ? 26.677 -9.177 15.418 1.00 70.38 80 ASN A C 1
ATOM 616 O O . ASN A 1 80 ? 27.169 -8.046 15.520 1.00 70.38 80 ASN A O 1
ATOM 620 N N . TYR A 1 81 ? 25.596 -9.549 16.084 1.00 65.44 81 TYR A N 1
ATOM 621 C CA . TYR A 1 81 ? 24.973 -8.746 17.114 1.00 65.44 81 TYR A CA 1
ATOM 622 C C . TYR A 1 81 ? 26.007 -8.193 18.129 1.00 65.44 81 TYR A C 1
ATOM 624 O O . TYR A 1 81 ? 26.812 -8.977 18.643 1.00 65.44 81 TYR A O 1
ATOM 632 N N . PRO A 1 82 ? 25.979 -6.890 18.494 1.00 67.94 82 PRO A N 1
ATOM 633 C CA . PRO A 1 82 ? 24.990 -5.861 18.132 1.00 67.94 82 PRO A CA 1
ATOM 634 C C . PRO A 1 82 ? 25.366 -4.989 16.915 1.00 67.94 82 PRO A C 1
ATOM 636 O O . PRO A 1 82 ? 24.635 -4.051 16.594 1.00 67.94 82 PRO A O 1
ATOM 639 N N . TYR A 1 83 ? 26.501 -5.247 16.259 1.00 71.12 83 TYR A N 1
ATOM 640 C CA . TYR A 1 83 ? 27.080 -4.351 15.252 1.00 71.12 83 TYR A CA 1
ATOM 641 C C . TYR A 1 83 ? 26.149 -4.123 14.053 1.00 71.12 83 TYR A C 1
ATOM 643 O O . TYR A 1 83 ? 25.946 -2.983 13.640 1.00 71.12 83 TYR A O 1
ATOM 651 N N . ASP A 1 84 ? 25.507 -5.178 13.556 1.00 69.00 84 ASP A N 1
ATOM 652 C CA . ASP A 1 84 ? 24.610 -5.105 12.393 1.00 69.00 84 ASP A CA 1
ATOM 653 C C . ASP A 1 84 ? 23.416 -4.197 12.629 1.00 69.00 84 ASP A C 1
ATOM 655 O O . ASP A 1 84 ? 23.002 -3.450 11.747 1.00 69.00 84 ASP A O 1
ATOM 659 N N . VAL A 1 85 ? 22.863 -4.230 13.843 1.00 70.94 85 VAL A N 1
ATOM 660 C CA . VAL A 1 85 ? 21.704 -3.401 14.169 1.00 70.94 85 VAL A CA 1
ATOM 661 C C . VAL A 1 85 ? 22.106 -1.936 14.258 1.00 70.94 85 VAL A C 1
ATOM 663 O O . VAL A 1 85 ? 21.369 -1.078 13.782 1.00 70.94 85 VAL A O 1
ATOM 666 N N . ILE A 1 86 ? 23.301 -1.642 14.778 1.00 73.19 86 ILE A N 1
ATOM 667 C CA . ILE A 1 86 ? 23.861 -0.285 14.744 1.00 73.19 86 ILE A CA 1
ATOM 668 C C . ILE A 1 86 ? 24.046 0.179 13.293 1.00 73.19 86 ILE A C 1
ATOM 670 O O . ILE A 1 86 ? 23.728 1.327 12.978 1.00 73.19 86 ILE A O 1
ATOM 674 N N . GLN A 1 87 ? 24.504 -0.700 12.397 1.00 76.19 87 GLN A N 1
ATOM 675 C CA . GLN A 1 87 ? 24.634 -0.362 10.980 1.00 76.19 87 GLN A CA 1
ATOM 676 C C . GLN A 1 87 ? 23.279 -0.110 10.319 1.00 76.19 87 GLN A C 1
ATOM 678 O O . GLN A 1 87 ? 23.124 0.912 9.658 1.00 76.19 87 GLN A O 1
ATOM 683 N N . LEU A 1 88 ? 22.274 -0.954 10.560 1.00 75.81 88 LEU A N 1
ATOM 684 C CA . LEU A 1 88 ? 20.912 -0.736 10.065 1.00 75.81 88 LEU A CA 1
ATOM 685 C C . LEU A 1 88 ? 20.327 0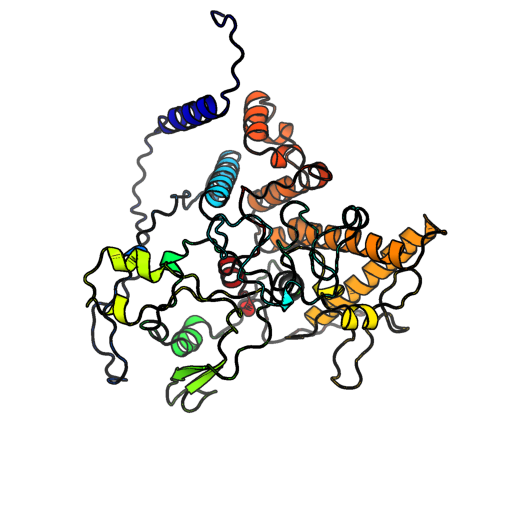.596 10.553 1.00 75.81 88 LEU A C 1
ATOM 687 O O . LEU A 1 88 ? 19.766 1.349 9.760 1.00 75.81 88 LEU A O 1
ATOM 691 N N . ILE A 1 89 ? 20.504 0.914 11.837 1.00 75.44 89 ILE A N 1
ATOM 692 C CA . ILE A 1 89 ? 20.089 2.182 12.455 1.00 75.44 89 ILE A CA 1
ATOM 693 C C . ILE A 1 89 ? 20.765 3.380 11.776 1.00 75.44 89 ILE A C 1
ATOM 695 O O . ILE A 1 89 ? 20.114 4.381 11.452 1.00 75.44 89 ILE A O 1
ATOM 699 N N . ARG A 1 90 ? 22.076 3.280 11.541 1.00 77.56 90 ARG A N 1
ATOM 700 C CA . ARG A 1 90 ? 22.852 4.319 10.866 1.00 77.56 90 ARG A CA 1
ATOM 701 C C . ARG A 1 90 ? 22.385 4.501 9.426 1.00 77.56 90 ARG A C 1
ATOM 703 O O . ARG A 1 90 ? 22.140 5.633 9.018 1.00 77.56 90 ARG A O 1
ATOM 710 N N . SER A 1 91 ? 22.235 3.412 8.677 1.00 80.56 91 SER A N 1
ATOM 711 C CA . SER A 1 91 ? 21.752 3.436 7.296 1.00 80.56 91 SER A CA 1
ATOM 712 C C . SER A 1 91 ? 20.350 4.024 7.208 1.00 80.56 91 SER A C 1
ATOM 714 O O . SER A 1 91 ? 20.113 4.899 6.384 1.00 80.56 91 SER A O 1
ATOM 716 N N . GLN A 1 92 ? 19.437 3.622 8.094 1.00 82.06 92 GLN A N 1
ATOM 717 C CA . GLN A 1 92 ? 18.091 4.184 8.151 1.00 82.06 92 GLN A CA 1
ATOM 718 C C . GLN A 1 92 ? 18.121 5.694 8.410 1.00 82.06 92 GLN A C 1
ATOM 720 O O . GLN A 1 92 ? 17.435 6.435 7.713 1.00 82.06 92 GLN A O 1
ATOM 725 N N . SER A 1 93 ? 18.925 6.158 9.372 1.00 80.69 93 SER A N 1
ATOM 726 C CA . SER A 1 93 ? 19.066 7.593 9.659 1.00 80.69 93 SER A CA 1
ATOM 727 C C . SER A 1 93 ? 19.612 8.362 8.453 1.00 80.69 93 SER A C 1
ATOM 729 O O . SER A 1 93 ? 19.053 9.389 8.082 1.00 80.69 93 SER A O 1
ATOM 731 N N . GLN A 1 94 ? 20.640 7.832 7.783 1.00 82.50 94 GLN A N 1
ATOM 732 C CA . GLN A 1 94 ? 21.205 8.448 6.579 1.00 82.50 94 GLN A CA 1
ATOM 733 C C . GLN A 1 94 ? 20.195 8.515 5.429 1.00 82.50 94 GLN A C 1
ATOM 735 O O . GLN A 1 94 ? 20.117 9.539 4.755 1.00 82.50 94 GLN A O 1
ATOM 740 N N . LEU A 1 95 ? 19.410 7.456 5.216 1.00 87.38 95 LEU A N 1
ATOM 741 C CA . LEU A 1 95 ? 18.357 7.436 4.200 1.00 87.38 95 LEU A CA 1
ATOM 742 C C . LEU A 1 95 ? 17.234 8.426 4.541 1.00 87.38 95 LEU A C 1
ATOM 744 O O . LEU A 1 95 ? 16.750 9.136 3.669 1.00 87.38 95 LEU A O 1
ATOM 748 N N . GLN A 1 96 ? 16.837 8.525 5.810 1.00 84.62 96 GLN A N 1
ATOM 749 C CA . GLN A 1 96 ? 15.828 9.494 6.245 1.00 84.62 96 GLN A CA 1
ATOM 750 C C . GLN A 1 96 ? 16.276 10.947 6.048 1.00 84.62 96 GLN A C 1
ATOM 752 O O . GLN A 1 96 ? 15.445 11.796 5.752 1.00 84.62 96 GLN A O 1
ATOM 757 N N . GLU A 1 97 ? 17.567 11.235 6.209 1.00 83.31 97 GLU A N 1
ATOM 758 C CA . GLU A 1 97 ? 18.119 12.582 6.026 1.00 83.31 97 GLU A CA 1
ATOM 759 C C . GLU A 1 97 ? 18.330 12.950 4.553 1.00 83.31 97 GLU A C 1
ATOM 761 O O . GLU A 1 97 ? 18.140 14.104 4.184 1.00 83.31 97 GLU A O 1
ATOM 766 N N . ASN A 1 98 ? 18.732 11.994 3.708 1.00 83.19 98 ASN A N 1
ATOM 767 C CA . ASN A 1 98 ? 19.223 12.296 2.357 1.00 83.19 98 ASN A CA 1
ATOM 768 C C . ASN A 1 98 ? 18.322 11.782 1.224 1.00 83.19 98 ASN A C 1
ATOM 770 O O . ASN A 1 98 ? 18.535 12.137 0.066 1.00 83.19 98 ASN A O 1
ATOM 774 N N . ASN A 1 99 ? 17.337 10.934 1.528 1.00 91.12 99 ASN A N 1
ATOM 775 C CA . ASN A 1 99 ? 16.536 10.214 0.536 1.00 91.12 99 ASN A CA 1
ATOM 776 C C . ASN A 1 99 ? 15.030 10.379 0.766 1.00 91.12 99 ASN A C 1
ATOM 778 O O . ASN A 1 99 ? 14.252 9.523 0.357 1.00 91.12 99 ASN A O 1
ATOM 782 N N . LEU A 1 100 ? 14.593 11.455 1.418 1.00 89.50 100 LEU A N 1
ATOM 783 C CA . LEU A 1 100 ? 13.188 11.856 1.453 1.00 89.50 100 LEU A CA 1
ATOM 784 C C . LEU A 1 100 ? 13.049 13.142 0.642 1.00 89.50 100 LEU A C 1
ATOM 786 O O . LEU A 1 100 ? 13.578 14.180 1.027 1.00 89.50 100 LEU A O 1
ATOM 790 N N . ILE A 1 101 ? 12.397 13.058 -0.517 1.00 86.12 101 ILE A N 1
ATOM 791 C CA . ILE A 1 101 ? 12.283 14.180 -1.451 1.00 86.12 101 ILE A CA 1
ATOM 792 C C . ILE A 1 101 ? 10.812 14.413 -1.784 1.00 86.12 101 ILE A C 1
ATOM 794 O O . ILE A 1 101 ? 10.146 13.545 -2.359 1.00 86.12 101 ILE A O 1
ATOM 798 N N . ASP A 1 102 ? 10.326 15.607 -1.446 1.00 82.00 102 ASP A N 1
ATOM 799 C CA . ASP A 1 102 ? 9.008 16.089 -1.853 1.00 82.00 102 ASP A CA 1
ATOM 800 C C . ASP A 1 102 ? 9.015 16.451 -3.346 1.00 82.00 102 ASP A C 1
ATOM 802 O O . ASP A 1 102 ? 9.919 17.123 -3.841 1.00 82.00 102 ASP A O 1
ATOM 806 N N . SER A 1 103 ? 7.995 16.014 -4.078 1.00 78.88 103 SER A N 1
ATOM 807 C CA . SER A 1 103 ? 7.820 16.286 -5.506 1.00 78.88 103 SER A CA 1
ATOM 808 C C . SER A 1 103 ? 7.000 17.554 -5.795 1.00 78.88 103 SER A C 1
ATOM 810 O O . SER A 1 103 ? 6.601 17.787 -6.938 1.00 78.88 103 SER A O 1
ATOM 812 N N . TYR A 1 104 ? 6.756 18.401 -4.790 1.00 72.31 104 TYR A N 1
ATOM 813 C CA . TYR A 1 104 ? 6.144 19.730 -4.937 1.00 72.31 104 TYR A CA 1
ATOM 814 C C . TYR A 1 104 ? 7.138 20.924 -4.877 1.00 72.31 104 TYR A C 1
ATOM 816 O O . TYR A 1 104 ? 6.696 22.060 -4.993 1.00 72.31 104 TYR A O 1
ATOM 824 N N . THR A 1 105 ? 8.452 20.690 -4.732 1.00 56.50 105 THR A N 1
ATOM 825 C CA . THR A 1 105 ? 9.543 21.655 -4.405 1.00 56.50 105 THR A CA 1
ATOM 826 C C . THR A 1 105 ? 9.351 23.166 -4.704 1.00 56.50 105 THR A C 1
ATOM 828 O O . THR A 1 105 ? 9.520 23.595 -5.841 1.00 56.50 105 THR A O 1
ATOM 831 N N . GLU A 1 106 ? 9.099 23.971 -3.660 1.00 47.00 106 GLU A N 1
ATOM 832 C CA . GLU A 1 106 ? 9.810 25.168 -3.120 1.00 47.00 106 GLU A CA 1
ATOM 833 C C . GLU A 1 106 ? 8.892 25.818 -2.051 1.00 47.00 106 GLU A C 1
ATOM 835 O O . GLU A 1 106 ? 7.677 25.635 -2.099 1.00 47.00 106 GLU A O 1
ATOM 840 N N . ASN A 1 107 ? 9.466 26.517 -1.056 1.00 39.78 107 ASN A N 1
ATOM 841 C CA . ASN A 1 107 ? 8.780 27.175 0.074 1.00 39.78 107 ASN A CA 1
ATOM 842 C C . ASN A 1 107 ? 7.556 28.005 -0.360 1.00 39.78 107 ASN A C 1
ATOM 844 O O . ASN A 1 107 ? 7.663 29.206 -0.610 1.00 39.78 107 ASN A O 1
ATOM 848 N N . HIS A 1 108 ? 6.376 27.396 -0.389 1.00 40.66 108 HIS A N 1
ATOM 849 C CA . HIS A 1 108 ? 5.129 28.100 -0.635 1.00 40.66 108 HIS A CA 1
ATOM 850 C C . HIS A 1 108 ? 4.240 27.964 0.590 1.00 40.66 108 HIS A C 1
ATOM 852 O O . HIS A 1 108 ? 3.705 26.895 0.876 1.00 40.66 108 HIS A O 1
ATOM 858 N N . ASN A 1 109 ? 4.128 29.080 1.319 1.00 36.94 109 ASN A N 1
ATOM 859 C CA . ASN A 1 109 ? 3.179 29.275 2.406 1.00 36.94 109 ASN A CA 1
ATOM 860 C C . ASN A 1 109 ? 1.827 28.643 2.050 1.00 36.94 109 ASN A C 1
ATOM 862 O O . ASN A 1 109 ? 1.285 28.851 0.962 1.00 36.94 109 ASN A O 1
ATOM 866 N N . ASP A 1 110 ? 1.318 27.870 3.003 1.00 42.91 110 ASP A N 1
ATOM 867 C CA . ASP A 1 110 ? 0.299 26.820 2.897 1.00 42.91 110 ASP A CA 1
ATOM 868 C C . ASP A 1 110 ? -1.133 27.316 2.588 1.00 42.91 110 ASP A C 1
ATOM 870 O O . ASP A 1 110 ? -2.129 26.723 2.991 1.00 42.91 110 ASP A O 1
ATOM 874 N N . THR A 1 111 ? -1.273 28.426 1.860 1.00 38.19 111 THR A N 1
ATOM 875 C CA . THR A 1 111 ? -2.565 29.0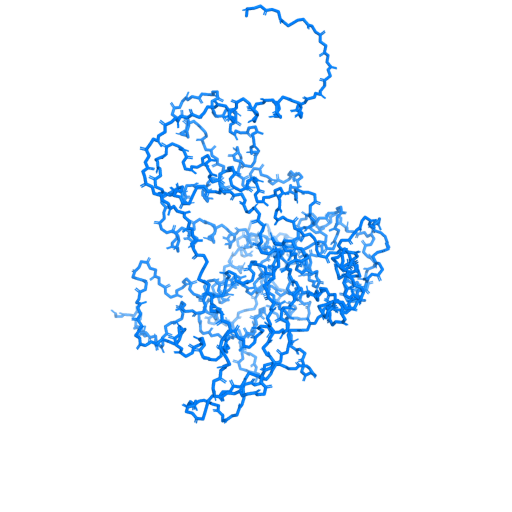00 1.450 1.00 38.19 111 THR A CA 1
ATOM 876 C C . THR A 1 111 ? -2.705 29.182 -0.059 1.00 38.19 111 THR A C 1
ATOM 878 O O . THR A 1 111 ? -3.824 29.349 -0.544 1.00 38.19 111 THR A O 1
ATOM 881 N N . THR A 1 112 ? -1.612 29.093 -0.823 1.00 37.00 112 THR A N 1
ATOM 882 C CA . THR A 1 112 ? -1.609 29.284 -2.281 1.00 37.00 112 THR A CA 1
ATOM 883 C C . THR A 1 112 ? -0.742 28.243 -2.986 1.00 37.00 112 THR A C 1
ATOM 885 O O . THR A 1 112 ? 0.162 28.576 -3.752 1.00 37.00 112 THR A O 1
ATOM 888 N N . ARG A 1 113 ? -1.045 26.951 -2.788 1.00 45.03 113 ARG A N 1
ATOM 889 C CA . ARG A 1 113 ? -0.602 25.904 -3.725 1.00 45.03 113 ARG A CA 1
ATOM 890 C C . ARG A 1 113 ? -1.168 26.259 -5.105 1.00 45.03 113 ARG A C 1
ATOM 892 O O . ARG A 1 113 ? -2.284 25.881 -5.429 1.00 45.03 113 ARG A O 1
ATOM 899 N N . GLY A 1 114 ? -0.412 26.997 -5.920 1.00 35.91 114 GLY A N 1
ATOM 900 C CA . GLY A 1 114 ? -0.779 27.410 -7.287 1.00 35.91 114 GLY A CA 1
ATOM 901 C C . GLY A 1 114 ? -0.967 26.240 -8.257 1.00 35.91 114 GLY A C 1
ATOM 902 O O . GLY A 1 114 ? -1.267 26.438 -9.426 1.00 35.91 114 GLY A O 1
ATOM 903 N N . CYS A 1 115 ? -0.820 25.022 -7.740 1.00 45.25 115 CYS A N 1
ATOM 904 C CA . CYS A 1 115 ? -1.156 23.772 -8.372 1.00 45.25 115 CYS A CA 1
ATOM 905 C C . CYS A 1 115 ? -2.205 22.997 -7.561 1.00 45.25 115 CYS A C 1
ATOM 907 O O . CYS A 1 115 ? -2.059 21.817 -7.242 1.00 45.25 115 CYS A O 1
ATOM 909 N N . PHE A 1 116 ? -3.280 23.701 -7.195 1.00 41.28 116 PHE A N 1
ATOM 910 C CA . PHE A 1 116 ? -4.582 23.082 -6.999 1.00 41.28 116 PHE A CA 1
ATOM 911 C C . PHE A 1 116 ? -4.919 22.369 -8.316 1.00 41.28 116 PHE A C 1
ATOM 913 O O . PHE A 1 116 ? -5.447 22.985 -9.239 1.00 41.28 116 PHE A O 1
ATOM 920 N N . ASP A 1 117 ? -4.646 21.064 -8.419 1.00 40.00 117 ASP A N 1
ATOM 921 C CA . ASP A 1 117 ? -5.604 20.248 -9.154 1.00 40.00 117 ASP A CA 1
ATOM 922 C C . ASP A 1 117 ? -6.930 20.511 -8.434 1.00 40.00 117 ASP A C 1
ATOM 924 O O . ASP A 1 117 ? -7.006 20.257 -7.220 1.00 40.00 117 ASP A O 1
ATOM 928 N N . PRO A 1 118 ? -7.952 21.062 -9.109 1.00 37.97 118 PRO A N 1
ATOM 929 C CA . PRO A 1 118 ? -9.244 21.290 -8.494 1.00 37.97 118 PRO A CA 1
ATOM 930 C C . PRO A 1 118 ? -9.773 20.039 -7.783 1.00 37.97 118 PRO A C 1
ATOM 932 O O . PRO A 1 118 ? -10.611 20.207 -6.922 1.00 37.97 118 PRO A O 1
ATOM 935 N N . LYS A 1 119 ? -9.251 18.823 -8.020 1.00 42.25 119 LYS A N 1
ATOM 936 C CA . LYS A 1 119 ? -9.620 17.574 -7.330 1.00 42.25 119 LYS A CA 1
ATOM 937 C C . LYS A 1 119 ? -8.869 17.201 -6.045 1.00 42.25 119 LYS A C 1
ATOM 939 O O . LYS A 1 119 ? -9.283 16.241 -5.399 1.00 42.25 119 LYS A O 1
ATOM 944 N N . ILE A 1 120 ? -7.837 17.933 -5.618 1.00 43.72 120 ILE A N 1
ATOM 945 C CA . ILE A 1 120 ? -7.350 17.831 -4.220 1.00 43.72 120 ILE A CA 1
ATOM 946 C C . ILE A 1 120 ? -8.272 18.649 -3.280 1.00 43.72 120 ILE A C 1
ATOM 948 O O . ILE A 1 120 ? -8.237 18.486 -2.064 1.00 43.72 120 ILE A O 1
ATOM 952 N N . GLY A 1 121 ? -9.179 19.463 -3.848 1.00 38.31 121 GLY A N 1
ATOM 953 C CA . GLY A 1 121 ? -10.176 20.264 -3.129 1.00 38.31 121 GLY A CA 1
ATOM 954 C C . GLY A 1 121 ? -11.545 20.403 -3.816 1.00 38.31 121 GLY A C 1
ATOM 955 O O . GLY A 1 121 ? -12.251 21.359 -3.520 1.00 38.31 121 GLY A O 1
ATOM 956 N N . SER A 1 122 ? -11.947 19.482 -4.706 1.00 35.47 122 SER A N 1
ATOM 957 C CA . SER A 1 122 ? -13.300 19.472 -5.306 1.00 35.47 122 SER A CA 1
ATOM 958 C C . SER A 1 122 ? -14.297 18.712 -4.441 1.00 35.47 122 SER A C 1
ATOM 960 O O . SER A 1 122 ? -15.411 18.442 -4.877 1.00 35.47 122 SER A O 1
ATOM 962 N N . PHE A 1 123 ? -13.903 18.323 -3.232 1.00 38.91 123 PHE A N 1
ATOM 963 C CA . PHE A 1 123 ? -14.878 18.024 -2.202 1.00 38.91 123 PHE A CA 1
ATOM 964 C C . PHE A 1 123 ? -15.314 19.368 -1.625 1.00 38.91 123 PHE A C 1
ATOM 966 O O . PHE A 1 123 ? -14.467 20.173 -1.252 1.00 38.91 123 PHE A O 1
ATOM 973 N N . GLU A 1 124 ? -16.623 19.608 -1.611 1.00 37.88 124 GLU A N 1
ATOM 974 C CA . GLU A 1 124 ? -17.356 20.859 -1.336 1.00 37.88 124 GLU A CA 1
ATOM 975 C C . GLU A 1 124 ? -17.077 21.544 0.021 1.00 37.88 124 GLU A C 1
ATOM 977 O O . GLU A 1 124 ? -17.837 22.402 0.463 1.00 37.88 124 GLU A O 1
ATOM 982 N N . VAL A 1 125 ? -15.991 21.205 0.710 1.00 38.12 125 VAL A N 1
ATOM 983 C CA . VAL A 1 125 ? -15.623 21.780 1.996 1.00 38.12 125 VAL A CA 1
ATOM 984 C C . VAL A 1 125 ? -14.256 22.442 1.848 1.00 38.12 125 VAL A C 1
ATOM 986 O O . VAL A 1 125 ? -13.260 21.743 1.647 1.00 38.12 125 VAL A O 1
ATOM 989 N N . PRO A 1 126 ? -14.162 23.780 1.965 1.00 45.00 126 PRO A N 1
ATOM 990 C CA . PRO A 1 126 ? -12.877 24.448 2.045 1.00 45.00 126 PRO A CA 1
ATOM 991 C C . PRO A 1 126 ? -12.038 23.768 3.126 1.00 45.00 126 PRO A C 1
ATOM 993 O O . PRO A 1 126 ? -12.488 23.618 4.261 1.00 45.00 126 PRO A O 1
ATOM 996 N N . ILE A 1 127 ? -10.801 23.421 2.778 1.00 52.66 127 ILE A N 1
ATOM 997 C CA . ILE A 1 127 ? -9.756 22.788 3.605 1.00 52.66 127 ILE A CA 1
ATOM 998 C C . ILE A 1 127 ? -9.469 23.540 4.936 1.00 52.66 127 ILE A C 1
ATOM 1000 O O . ILE A 1 127 ? -8.633 23.142 5.738 1.00 52.66 127 ILE A O 1
ATOM 1004 N N . ARG A 1 128 ? -10.182 24.629 5.232 1.00 48.09 128 ARG A N 1
ATOM 1005 C CA . ARG A 1 128 ? -9.846 25.581 6.289 1.00 48.09 128 ARG A CA 1
ATOM 1006 C C . ARG A 1 128 ? -10.148 25.131 7.713 1.00 48.09 128 ARG A C 1
ATOM 1008 O O . ARG A 1 128 ? -9.616 25.769 8.603 1.00 48.09 128 ARG A O 1
ATOM 1015 N N . ASN A 1 129 ? -10.925 24.074 7.958 1.00 58.81 129 ASN A N 1
ATOM 1016 C CA . ASN A 1 129 ? -11.172 23.593 9.323 1.00 58.81 129 ASN A CA 1
ATOM 1017 C C . ASN A 1 129 ? -11.230 22.060 9.372 1.00 58.81 129 ASN A C 1
ATOM 1019 O O . ASN A 1 129 ? -12.306 21.462 9.299 1.00 58.81 129 ASN A O 1
ATOM 1023 N N . CYS A 1 130 ? -10.075 21.406 9.537 1.00 69.50 130 CYS A N 1
ATOM 1024 C CA . CYS A 1 130 ? -10.060 20.032 10.036 1.00 69.50 130 CYS A CA 1
ATOM 1025 C C . CYS A 1 130 ? -10.696 20.039 11.432 1.00 69.50 130 CYS A C 1
ATOM 1027 O O . CYS A 1 130 ? -10.105 20.525 12.393 1.00 69.50 130 CYS A O 1
ATOM 1029 N N . SER A 1 131 ? -11.933 19.555 11.533 1.00 68.06 131 SER A N 1
ATOM 1030 C CA . SER A 1 131 ? -12.635 19.485 12.810 1.00 68.06 131 SER A CA 1
ATOM 1031 C C . SER A 1 131 ? -11.901 18.569 13.791 1.00 68.06 131 SER A C 1
ATOM 1033 O O . SER A 1 131 ? -11.297 17.573 13.386 1.00 68.06 131 SER A O 1
ATOM 1035 N N . VAL A 1 132 ? -12.025 18.856 15.091 1.00 65.44 132 VAL A N 1
ATOM 1036 C CA . VAL A 1 132 ? -11.444 18.043 16.170 1.00 65.44 132 VAL A CA 1
ATOM 1037 C C . VAL A 1 132 ? -11.915 16.577 16.097 1.00 65.44 132 VAL A C 1
ATOM 1039 O O . VAL A 1 132 ? -11.213 15.673 16.551 1.00 65.44 132 VAL A O 1
ATOM 1042 N N . TYR A 1 133 ? -13.067 16.310 15.469 1.00 62.66 133 TYR A N 1
ATOM 1043 C CA . TYR A 1 133 ? -13.553 14.951 15.199 1.00 62.66 133 TYR A CA 1
ATOM 1044 C C . TYR A 1 133 ? -12.528 14.087 14.440 1.00 62.66 133 TYR A C 1
ATOM 1046 O O . TYR A 1 133 ? -12.343 12.920 14.787 1.00 62.66 133 TYR A O 1
ATOM 1054 N N . PHE A 1 134 ? -11.762 14.664 13.505 1.00 69.25 134 PHE A N 1
ATOM 1055 C CA . PHE A 1 134 ? -10.755 13.927 12.728 1.00 69.25 134 PHE A CA 1
ATOM 1056 C C . PHE A 1 134 ? -9.516 13.512 13.538 1.00 69.25 134 PHE A C 1
ATOM 1058 O O . PHE A 1 134 ? -8.712 12.727 13.050 1.00 69.25 134 PHE A O 1
ATOM 1065 N N . HIS A 1 135 ? -9.369 13.930 14.803 1.00 72.19 135 HIS A N 1
ATOM 1066 C CA . HIS A 1 135 ? -8.349 13.342 15.685 1.00 72.19 135 HIS A CA 1
ATOM 1067 C C . HIS A 1 135 ? -8.654 11.890 16.071 1.00 72.19 135 HIS A C 1
ATOM 1069 O O . HIS A 1 135 ? -7.760 11.179 16.529 1.00 72.19 135 HIS A O 1
ATOM 1075 N N . LYS A 1 136 ? -9.915 11.459 15.956 1.00 83.12 136 LYS A N 1
ATOM 1076 C CA . LYS A 1 136 ? -10.389 10.167 16.471 1.00 83.12 136 LYS A CA 1
ATOM 1077 C C . LYS A 1 136 ? -10.857 9.220 15.374 1.00 83.12 136 LYS A C 1
ATOM 1079 O O . LYS A 1 136 ? -11.377 8.157 15.697 1.00 83.12 136 LYS A O 1
ATOM 1084 N N . GLU A 1 137 ? -10.708 9.602 14.110 1.00 88.56 137 GLU A N 1
ATOM 1085 C CA . GLU A 1 137 ? -11.247 8.881 12.960 1.00 88.56 137 GLU A CA 1
ATOM 1086 C C . GLU A 1 137 ? -10.327 9.062 11.753 1.00 88.56 137 GLU A C 1
ATOM 1088 O O . GLU A 1 137 ? -9.666 10.088 11.609 1.00 88.56 137 GLU A O 1
ATOM 1093 N N . ARG A 1 138 ? -10.295 8.073 10.856 1.00 90.00 138 ARG A N 1
ATOM 1094 C CA . ARG A 1 138 ? -9.626 8.214 9.557 1.00 90.00 138 ARG A CA 1
ATOM 1095 C C . ARG A 1 138 ? -10.649 8.655 8.523 1.00 90.00 138 ARG A C 1
ATOM 1097 O O . ARG A 1 138 ? -11.635 7.945 8.306 1.00 90.00 138 ARG A O 1
ATOM 1104 N N . ARG A 1 139 ? -10.403 9.791 7.868 1.00 89.00 139 ARG A N 1
ATOM 1105 C CA . ARG A 1 139 ? -11.177 10.198 6.689 1.00 89.00 139 ARG A CA 1
ATOM 1106 C C . ARG A 1 139 ? -10.972 9.196 5.550 1.00 89.00 139 ARG A C 1
ATOM 1108 O O . ARG A 1 139 ? -9.964 8.496 5.511 1.00 89.00 139 ARG A O 1
ATOM 1115 N N . LEU A 1 140 ? -11.947 9.069 4.652 1.00 90.50 140 LEU A N 1
ATOM 1116 C CA . LEU A 1 140 ? -11.839 8.171 3.490 1.00 90.50 140 LEU A CA 1
ATOM 1117 C C . LEU A 1 140 ? -10.789 8.678 2.490 1.00 90.50 140 LEU A C 1
ATOM 1119 O O . LEU A 1 140 ? -10.008 7.898 1.968 1.00 90.50 140 LEU A O 1
ATOM 1123 N N . ASP A 1 141 ? -10.720 9.994 2.296 1.00 86.69 141 ASP A N 1
ATOM 1124 C CA . ASP A 1 141 ? -9.777 10.665 1.393 1.00 86.69 141 ASP A CA 1
ATOM 1125 C C . ASP A 1 141 ? -8.352 10.809 1.961 1.00 86.69 141 ASP A C 1
ATOM 1127 O O . ASP A 1 141 ? -7.453 11.265 1.256 1.00 86.69 141 ASP A O 1
ATOM 1131 N N . GLY A 1 142 ? -8.128 10.438 3.226 1.00 89.38 142 GLY A N 1
ATOM 1132 C CA . GLY A 1 142 ? -6.835 10.565 3.902 1.00 89.38 142 GLY A CA 1
ATOM 1133 C C . GLY A 1 142 ? -6.430 11.997 4.277 1.00 89.38 142 GLY A C 1
ATOM 1134 O O . GLY A 1 142 ? -5.308 12.193 4.746 1.00 89.38 142 GLY A O 1
ATOM 1135 N N . LEU A 1 143 ? -7.308 12.993 4.100 1.00 85.19 143 LEU A N 1
ATOM 1136 C CA . LEU A 1 143 ? -7.064 14.364 4.560 1.00 85.19 143 LEU A CA 1
ATOM 1137 C C . LEU A 1 143 ? -7.055 14.446 6.095 1.00 85.19 143 LEU A C 1
ATOM 1139 O O . LEU A 1 143 ? -7.567 13.568 6.793 1.00 85.19 143 LEU A O 1
ATOM 1143 N N . CYS A 1 144 ? -6.519 15.547 6.627 1.00 82.94 144 CYS A N 1
ATOM 1144 C CA . CYS A 1 144 ? -6.553 15.880 8.060 1.00 82.94 144 CYS A CA 1
ATOM 1145 C C . CYS A 1 144 ? -5.869 14.857 8.988 1.00 82.94 144 CYS A C 1
ATOM 1147 O O . CYS A 1 144 ? -6.163 14.808 10.181 1.00 82.94 144 CYS A O 1
ATOM 1149 N N . ASN A 1 145 ? -4.948 14.039 8.471 1.00 85.38 145 ASN A N 1
ATOM 1150 C CA . ASN A 1 145 ? -4.108 13.177 9.307 1.00 85.38 145 ASN A CA 1
ATOM 1151 C C . ASN A 1 145 ? -2.931 13.971 9.907 1.00 85.38 145 ASN A C 1
ATOM 1153 O O . ASN A 1 145 ? -2.585 13.813 11.082 1.00 85.38 145 ASN A O 1
ATOM 1157 N N . ASP A 1 146 ? -2.352 14.879 9.122 1.00 80.50 146 ASP A N 1
ATOM 1158 C CA . ASP A 1 146 ? -1.448 15.923 9.598 1.00 80.50 146 ASP A CA 1
ATOM 1159 C C . ASP A 1 146 ? -2.175 17.270 9.598 1.00 80.50 146 ASP A C 1
ATOM 1161 O O . ASP A 1 146 ? -2.605 17.748 8.555 1.00 80.50 146 ASP A O 1
ATOM 1165 N N . PHE A 1 147 ? -2.333 17.882 10.770 1.00 78.12 147 PHE A N 1
ATOM 1166 C CA . PHE A 1 147 ? -3.037 19.159 10.908 1.00 78.12 147 PHE A CA 1
ATOM 1167 C C . PHE A 1 147 ? -2.191 20.350 10.447 1.00 78.12 147 PHE A C 1
ATOM 1169 O O . PHE A 1 147 ? -2.754 21.390 10.122 1.00 78.12 147 PHE A O 1
ATOM 1176 N N . ASN A 1 148 ? -0.866 20.187 10.385 1.00 75.69 148 ASN A N 1
ATOM 1177 C CA . ASN A 1 148 ? 0.041 21.214 9.876 1.00 75.69 148 ASN A CA 1
ATOM 1178 C C . ASN A 1 148 ? 0.171 21.156 8.349 1.00 75.69 148 ASN A C 1
ATOM 1180 O O . ASN A 1 148 ? 0.582 22.132 7.739 1.00 75.69 148 ASN A O 1
ATOM 1184 N N . ASN A 1 149 ? -0.155 20.012 7.739 1.00 77.06 149 ASN A N 1
ATOM 1185 C CA . ASN A 1 149 ? -0.173 19.816 6.294 1.00 77.06 149 ASN A CA 1
ATOM 1186 C C . ASN A 1 149 ? -1.326 18.879 5.918 1.00 77.06 149 ASN A C 1
ATOM 1188 O O . ASN A 1 149 ? -1.160 17.693 5.633 1.00 77.06 149 ASN A O 1
ATOM 1192 N N . VAL A 1 150 ? -2.524 19.450 5.918 1.00 78.88 150 VAL A N 1
ATOM 1193 C CA . VAL A 1 150 ? -3.817 18.756 5.798 1.00 78.88 150 VAL A CA 1
ATOM 1194 C C . VAL A 1 150 ? -3.981 17.896 4.547 1.00 78.88 150 VAL A C 1
ATOM 1196 O O . VAL A 1 150 ? -4.749 16.934 4.573 1.00 78.88 150 VAL A O 1
ATOM 1199 N N . GLY A 1 151 ? -3.264 18.228 3.470 1.00 77.50 151 GLY A N 1
ATOM 1200 C CA . GLY A 1 151 ? -3.265 17.483 2.211 1.00 77.50 151 GLY A CA 1
ATOM 1201 C C . GLY A 1 151 ? -2.281 16.313 2.163 1.00 77.50 151 GLY A C 1
ATOM 1202 O O . GLY A 1 151 ? -2.370 15.491 1.253 1.00 77.50 151 GLY A O 1
ATOM 1203 N N . THR A 1 152 ? -1.329 16.232 3.093 1.00 84.12 152 THR A N 1
ATOM 1204 C CA . THR A 1 152 ? -0.257 15.234 3.032 1.00 84.12 152 THR A CA 1
ATOM 1205 C C . THR A 1 152 ? -0.795 13.810 3.154 1.00 84.12 152 THR A C 1
ATOM 1207 O O . THR A 1 152 ? -1.730 13.541 3.912 1.00 84.12 152 THR A O 1
ATOM 1210 N N . GLY A 1 153 ? -0.237 12.897 2.363 1.00 88.94 153 GLY A N 1
ATOM 1211 C CA . GLY A 1 153 ? -0.640 11.493 2.305 1.00 88.94 153 GLY A CA 1
ATOM 1212 C C . GLY A 1 153 ? -2.078 11.207 1.842 1.00 88.94 153 GLY A C 1
ATOM 1213 O O . GLY A 1 153 ? -2.486 10.046 1.817 1.00 88.94 153 GLY A O 1
ATOM 1214 N N . SER A 1 154 ? -2.852 12.225 1.464 1.00 88.75 154 SER A N 1
ATOM 1215 C CA . SER A 1 154 ? -4.225 12.060 0.983 1.00 88.75 154 SER A CA 1
ATOM 1216 C C . SER A 1 154 ? -4.291 11.498 -0.439 1.00 88.75 154 SER A C 1
ATOM 1218 O O . SER A 1 154 ? -3.294 11.442 -1.169 1.00 88.75 154 SER A O 1
ATOM 1220 N N . ARG A 1 155 ? -5.495 11.097 -0.847 1.00 87.88 155 ARG A N 1
ATOM 1221 C CA . ARG A 1 155 ? -5.795 10.761 -2.235 1.00 87.88 155 ARG A CA 1
ATOM 1222 C C . ARG A 1 155 ? -5.459 11.927 -3.165 1.00 87.88 155 ARG A C 1
ATOM 1224 O O . ARG A 1 155 ? -5.743 13.083 -2.878 1.00 87.88 155 ARG A O 1
ATOM 1231 N N . ASN A 1 156 ? -4.918 11.597 -4.329 1.00 84.62 156 ASN A N 1
ATOM 1232 C CA . ASN A 1 156 ? -4.403 12.503 -5.353 1.00 84.62 156 ASN A CA 1
ATOM 1233 C C . ASN A 1 156 ? -3.203 13.347 -4.897 1.00 84.62 156 ASN A C 1
ATOM 1235 O O . ASN A 1 156 ? -2.792 14.260 -5.610 1.00 84.62 156 ASN A O 1
ATOM 1239 N N . TYR A 1 157 ? -2.584 13.045 -3.754 1.00 85.00 157 TYR A N 1
ATOM 1240 C CA . TYR A 1 157 ? -1.294 13.630 -3.410 1.00 85.00 157 TYR A CA 1
ATOM 1241 C C . TYR A 1 157 ? -0.187 13.010 -4.282 1.00 85.00 157 TYR A C 1
ATOM 1243 O O . TYR A 1 157 ? -0.230 11.810 -4.583 1.00 85.00 157 TYR A O 1
ATOM 1251 N N . ARG A 1 158 ? 0.797 13.812 -4.717 1.00 86.50 158 ARG A N 1
ATOM 1252 C CA . ARG A 1 158 ? 1.908 13.330 -5.552 1.00 86.50 158 ARG A CA 1
ATOM 1253 C C . ARG A 1 158 ? 2.693 12.236 -4.841 1.00 86.50 158 ARG A C 1
ATOM 1255 O O . ARG A 1 158 ? 2.837 12.246 -3.621 1.00 86.50 158 ARG A O 1
ATOM 1262 N N . PHE A 1 159 ? 3.241 11.316 -5.624 1.00 91.38 159 PHE A N 1
ATOM 1263 C CA . PHE A 1 159 ? 4.281 10.433 -5.116 1.00 91.38 159 PHE A CA 1
ATOM 1264 C C . PHE A 1 159 ? 5.566 11.224 -4.854 1.00 91.38 159 PHE A C 1
ATOM 1266 O O . PHE A 1 159 ? 5.986 12.025 -5.698 1.00 91.38 159 PHE A O 1
ATOM 1273 N N . GLY A 1 160 ? 6.207 10.976 -3.715 1.00 90.25 160 GLY A N 1
ATOM 1274 C CA . GLY A 1 160 ? 7.547 11.481 -3.425 1.00 90.25 160 GLY A CA 1
ATOM 1275 C C . GLY A 1 160 ? 8.633 10.729 -4.200 1.00 90.25 160 GLY A C 1
ATOM 1276 O O . GLY A 1 160 ? 8.355 9.864 -5.044 1.00 90.25 160 GLY A O 1
ATOM 1277 N N . ARG A 1 161 ? 9.894 11.028 -3.885 1.00 90.25 161 ARG A N 1
ATOM 1278 C CA . ARG A 1 161 ? 11.066 10.308 -4.404 1.00 90.25 161 ARG A CA 1
ATOM 1279 C C . ARG A 1 161 ? 12.050 9.955 -3.298 1.00 90.25 161 ARG A C 1
ATOM 1281 O O . ARG A 1 161 ? 12.159 10.667 -2.302 1.00 90.25 161 ARG A O 1
ATOM 1288 N N . ASN A 1 162 ? 12.780 8.862 -3.505 1.00 92.44 162 ASN A N 1
ATOM 1289 C CA . ASN A 1 162 ? 13.951 8.514 -2.699 1.00 92.44 162 ASN A CA 1
ATOM 1290 C C . ASN A 1 162 ? 15.282 8.813 -3.393 1.00 92.44 162 ASN A C 1
ATOM 1292 O O . ASN A 1 162 ? 16.331 8.806 -2.746 1.00 92.44 162 ASN A O 1
ATOM 1296 N N . VAL A 1 163 ? 15.244 9.112 -4.688 1.00 86.75 163 VAL A N 1
ATOM 1297 C CA . VAL A 1 163 ? 16.406 9.533 -5.472 1.00 86.75 163 VAL A CA 1
ATOM 1298 C C . VAL A 1 163 ? 16.240 10.977 -5.973 1.00 86.75 163 VAL A C 1
ATOM 1300 O O . VAL A 1 163 ? 15.108 11.416 -6.200 1.00 86.75 163 VAL A O 1
ATOM 1303 N N . PRO A 1 164 ? 17.338 11.745 -6.121 1.00 81.00 164 PRO A N 1
ATOM 1304 C CA . PRO A 1 164 ? 17.294 13.156 -6.517 1.00 81.00 164 PRO A CA 1
ATOM 1305 C C . PRO A 1 164 ? 16.487 13.428 -7.797 1.00 81.00 164 PRO A C 1
ATOM 1307 O O . PRO A 1 164 ? 16.655 12.744 -8.802 1.00 81.00 164 PRO A O 1
ATOM 1310 N N . LEU A 1 165 ? 15.645 14.473 -7.802 1.00 76.12 165 LEU A N 1
ATOM 1311 C CA . LEU A 1 165 ? 14.748 14.755 -8.939 1.00 76.12 165 LEU A CA 1
ATOM 1312 C C . LEU A 1 165 ? 15.496 14.973 -10.266 1.00 76.12 165 LEU A C 1
ATOM 1314 O O . LEU A 1 165 ? 15.007 14.581 -11.325 1.00 76.12 165 LEU A O 1
ATOM 1318 N N . ASN A 1 166 ? 16.703 15.542 -10.212 1.00 70.06 166 ASN A N 1
ATOM 1319 C CA . ASN A 1 166 ? 17.550 15.793 -11.381 1.00 70.06 166 ASN A CA 1
ATOM 1320 C C . ASN A 1 166 ? 18.004 14.522 -12.116 1.00 70.06 166 ASN A C 1
ATOM 1322 O O . ASN A 1 166 ? 18.375 14.618 -13.281 1.00 70.06 166 ASN A O 1
ATOM 1326 N N . VAL A 1 167 ? 17.952 13.353 -11.470 1.00 74.06 167 VAL A N 1
ATOM 1327 C CA . VAL A 1 167 ? 18.277 12.055 -12.087 1.00 74.06 167 VAL A CA 1
ATOM 1328 C C . VAL A 1 167 ? 17.047 11.185 -12.346 1.00 74.06 167 VAL A C 1
ATOM 1330 O O . VAL A 1 167 ? 17.178 10.065 -12.822 1.00 74.06 167 VAL A O 1
ATOM 1333 N N . THR A 1 168 ? 15.846 11.696 -12.058 1.00 75.62 168 THR A N 1
ATOM 1334 C CA . THR A 1 168 ? 14.568 10.985 -12.274 1.00 75.62 168 THR A CA 1
ATOM 1335 C C . THR A 1 168 ? 13.872 11.351 -13.582 1.00 75.62 168 THR A C 1
ATOM 1337 O O . THR A 1 168 ? 12.732 10.944 -13.812 1.00 75.62 168 THR A O 1
ATOM 1340 N N . VAL A 1 169 ? 14.527 12.141 -14.432 1.00 73.81 169 VAL A N 1
ATOM 1341 C CA . VAL A 1 169 ? 14.015 12.470 -15.765 1.00 73.81 169 VAL A CA 1
ATOM 1342 C C . VAL A 1 169 ? 14.034 11.205 -16.622 1.00 73.81 169 VAL A C 1
ATOM 1344 O O . VAL A 1 169 ? 14.997 10.440 -16.587 1.00 73.81 169 VAL A O 1
ATOM 1347 N N . GLN A 1 170 ? 12.954 10.969 -17.368 1.00 75.62 170 GLN A N 1
ATOM 1348 C CA . GLN A 1 170 ? 12.867 9.826 -18.272 1.00 75.62 170 GLN A CA 1
ATOM 1349 C C . GLN A 1 170 ? 13.962 9.919 -19.338 1.00 75.62 170 GLN A C 1
ATOM 1351 O O . GLN A 1 170 ? 14.055 10.912 -20.057 1.00 75.62 170 GLN A O 1
ATOM 1356 N N . ASP A 1 171 ? 14.747 8.854 -19.467 1.00 76.69 171 ASP A N 1
ATOM 1357 C CA . ASP A 1 171 ? 15.701 8.693 -20.558 1.00 76.69 171 ASP A CA 1
ATOM 1358 C C . ASP A 1 171 ? 14.957 8.186 -21.805 1.00 76.69 171 ASP A C 1
ATOM 1360 O O . ASP A 1 171 ? 14.874 6.984 -22.057 1.00 76.69 171 ASP A O 1
ATOM 1364 N N . ASP A 1 172 ? 14.336 9.114 -22.547 1.00 73.88 172 ASP A N 1
ATOM 1365 C CA . ASP A 1 172 ? 13.594 8.824 -23.788 1.00 73.88 172 ASP A CA 1
ATOM 1366 C C . ASP A 1 172 ? 14.476 8.086 -24.819 1.00 73.88 172 ASP A C 1
ATOM 1368 O O . ASP A 1 172 ? 13.985 7.234 -25.558 1.00 73.88 172 ASP A O 1
ATOM 1372 N N . CYS A 1 173 ? 15.777 8.380 -24.821 1.00 70.62 173 CYS A N 1
ATOM 1373 C CA . CYS A 1 173 ? 16.783 7.824 -25.719 1.00 70.62 173 CYS A CA 1
ATOM 1374 C C . CYS A 1 173 ? 17.051 6.333 -25.474 1.00 70.62 173 CYS A C 1
ATOM 1376 O O . CYS A 1 173 ? 17.085 5.540 -26.414 1.00 70.62 173 CYS A O 1
ATOM 1378 N N . ASN A 1 174 ? 17.241 5.940 -24.212 1.00 78.44 174 ASN A N 1
ATOM 1379 C CA . ASN A 1 174 ? 17.560 4.555 -23.849 1.00 78.44 174 ASN A CA 1
ATOM 1380 C C . ASN A 1 174 ? 16.335 3.732 -23.435 1.00 78.44 174 ASN A C 1
ATOM 1382 O O . ASN A 1 174 ? 16.468 2.567 -23.067 1.00 78.44 174 ASN A O 1
ATOM 1386 N N . LEU A 1 175 ? 15.129 4.294 -23.527 1.00 82.88 175 LEU A N 1
ATOM 1387 C CA . LEU A 1 175 ? 13.898 3.630 -23.098 1.00 82.88 175 LEU A CA 1
ATOM 1388 C C . LEU A 1 175 ? 13.686 2.246 -23.743 1.00 82.88 175 LEU A C 1
ATOM 1390 O O . LEU A 1 175 ? 13.155 1.339 -23.102 1.00 82.88 175 LEU A O 1
ATOM 1394 N N . TYR A 1 176 ? 14.097 2.088 -25.004 1.00 86.75 176 TYR A N 1
ATOM 1395 C CA . TYR A 1 176 ? 13.985 0.835 -25.758 1.00 86.75 176 TYR A CA 1
ATOM 1396 C C . TYR A 1 176 ? 15.321 0.097 -25.921 1.00 86.75 176 TYR A C 1
ATOM 1398 O O . TYR A 1 176 ? 15.404 -0.828 -26.731 1.00 86.75 176 TYR A O 1
ATOM 1406 N N . ASN A 1 177 ? 16.365 0.494 -25.187 1.00 85.62 177 ASN A N 1
ATOM 1407 C CA . ASN A 1 177 ? 17.699 -0.084 -25.304 1.00 85.62 177 ASN A CA 1
ATOM 1408 C C . ASN A 1 177 ? 18.287 -0.474 -23.927 1.00 85.62 177 ASN A C 1
ATOM 1410 O O . ASN A 1 177 ? 18.707 0.406 -23.178 1.00 85.62 177 ASN A O 1
ATOM 1414 N N . PRO A 1 178 ? 18.385 -1.778 -23.596 1.00 92.00 178 PRO A N 1
ATOM 1415 C CA . PRO A 1 178 ? 17.917 -2.910 -24.393 1.00 92.00 178 PRO A CA 1
ATOM 1416 C C . PRO A 1 178 ? 16.384 -2.959 -24.492 1.00 92.00 178 PRO A C 1
ATOM 1418 O O . PRO A 1 178 ? 15.673 -2.432 -23.639 1.00 92.00 178 PRO A O 1
ATOM 1421 N N . ASN A 1 179 ? 15.869 -3.611 -25.539 1.00 93.25 179 ASN A N 1
ATOM 1422 C CA . ASN A 1 179 ? 14.430 -3.682 -25.792 1.00 93.25 179 ASN A CA 1
ATOM 1423 C C . ASN A 1 179 ? 13.681 -4.332 -24.597 1.00 93.25 179 ASN A C 1
ATOM 1425 O O . ASN A 1 179 ? 14.014 -5.458 -24.215 1.00 93.25 179 ASN A O 1
ATOM 1429 N N . PRO A 1 180 ? 12.648 -3.683 -24.016 1.00 94.38 180 PRO A N 1
ATOM 1430 C CA . PRO A 1 180 ? 11.929 -4.209 -22.853 1.00 94.38 180 PRO A CA 1
ATOM 1431 C C . PRO A 1 180 ? 11.291 -5.590 -23.058 1.00 94.38 180 PRO A C 1
ATOM 1433 O O . PRO A 1 180 ? 11.249 -6.393 -22.122 1.00 94.38 180 PRO A O 1
ATOM 1436 N N . ARG A 1 181 ? 10.814 -5.904 -24.270 1.00 94.75 181 ARG A N 1
ATOM 1437 C CA . ARG A 1 181 ? 10.273 -7.231 -24.596 1.00 94.75 181 ARG A CA 1
ATOM 1438 C C . ARG A 1 181 ? 11.381 -8.277 -24.692 1.00 94.75 181 ARG A C 1
ATOM 1440 O O . ARG A 1 181 ? 11.190 -9.390 -24.206 1.00 94.75 181 ARG A O 1
ATOM 1447 N N . ASP A 1 182 ? 12.555 -7.919 -25.207 1.00 94.25 182 ASP A N 1
ATOM 1448 C CA . ASP A 1 182 ? 13.725 -8.805 -25.175 1.00 94.25 182 ASP A CA 1
ATOM 1449 C C . ASP A 1 182 ? 14.159 -9.120 -23.737 1.00 94.25 182 ASP A C 1
ATOM 1451 O O . ASP A 1 182 ? 14.422 -10.282 -23.424 1.00 94.25 182 ASP A O 1
ATOM 1455 N N . ILE A 1 183 ? 14.189 -8.120 -22.848 1.00 95.19 183 ILE A N 1
ATOM 1456 C CA . ILE A 1 183 ? 14.442 -8.326 -21.411 1.00 95.19 183 ILE A CA 1
ATOM 1457 C C . ILE A 1 183 ? 13.386 -9.271 -20.829 1.00 95.19 183 ILE A C 1
ATOM 1459 O O . ILE A 1 183 ? 13.726 -10.246 -20.157 1.00 95.19 183 ILE A O 1
ATOM 1463 N N . SER A 1 184 ? 12.105 -9.015 -21.118 1.00 94.44 184 SER A N 1
ATOM 1464 C CA . SER A 1 184 ? 10.993 -9.844 -20.652 1.00 94.44 184 SER A CA 1
ATOM 1465 C C . SER A 1 184 ? 11.161 -11.309 -21.068 1.00 94.44 184 SER A C 1
ATOM 1467 O O . SER A 1 184 ? 11.107 -12.181 -20.205 1.00 94.44 184 SER A O 1
ATOM 1469 N N . ARG A 1 185 ? 11.448 -11.593 -22.344 1.00 92.62 185 ARG A N 1
ATOM 1470 C CA . ARG A 1 185 ? 11.610 -12.965 -22.860 1.00 92.62 185 ARG A CA 1
ATOM 1471 C C . ARG A 1 185 ? 12.886 -13.647 -22.369 1.00 92.62 185 ARG A C 1
ATOM 1473 O O . ARG A 1 185 ? 12.872 -14.830 -22.047 1.00 92.62 185 ARG A O 1
ATOM 1480 N N . LYS A 1 186 ? 14.007 -12.921 -22.313 1.00 93.88 186 LYS A N 1
ATOM 1481 C CA . LYS A 1 186 ? 15.313 -13.518 -21.989 1.00 93.88 186 LYS A CA 1
ATOM 1482 C C . LYS A 1 186 ? 15.547 -13.678 -20.489 1.00 93.88 186 LYS A C 1
ATOM 1484 O O . LYS A 1 186 ? 16.174 -14.660 -20.097 1.00 93.88 186 LYS A O 1
ATOM 1489 N N . LEU A 1 187 ? 15.083 -12.724 -19.677 1.00 95.31 187 LEU A N 1
ATOM 1490 C CA . LEU A 1 187 ? 15.410 -12.640 -18.248 1.00 95.31 187 LEU A CA 1
ATOM 1491 C C . LEU A 1 187 ? 14.211 -12.851 -17.320 1.00 95.31 187 LEU A C 1
ATOM 1493 O O . LEU A 1 187 ? 14.402 -13.347 -16.214 1.00 95.31 187 LEU A O 1
ATOM 1497 N N . MET A 1 188 ? 12.994 -12.486 -17.737 1.00 94.88 188 MET A N 1
ATOM 1498 C CA . MET A 1 188 ? 11.824 -12.499 -16.842 1.00 94.88 188 MET A CA 1
ATOM 1499 C C . MET A 1 188 ? 10.873 -13.672 -17.090 1.00 94.88 188 MET A C 1
ATOM 1501 O O . MET A 1 188 ? 10.149 -14.072 -16.179 1.00 94.88 188 MET A O 1
ATOM 1505 N N . GLN A 1 189 ? 10.838 -14.212 -18.310 1.00 93.00 189 GLN A N 1
ATOM 1506 C CA . GLN A 1 189 ? 9.959 -15.315 -18.672 1.00 93.00 189 GLN A CA 1
ATOM 1507 C C . GLN A 1 189 ? 10.319 -16.558 -17.858 1.00 93.00 189 GLN A C 1
ATOM 1509 O O . GLN A 1 189 ? 11.449 -17.051 -17.894 1.00 93.00 189 GLN A O 1
ATOM 1514 N N . ARG A 1 190 ? 9.330 -17.080 -17.130 1.00 94.12 190 ARG A N 1
ATOM 1515 C CA . ARG A 1 190 ? 9.476 -18.310 -16.357 1.00 94.12 190 ARG A CA 1
ATOM 1516 C C . ARG A 1 190 ? 9.710 -19.483 -17.309 1.00 94.12 190 ARG A C 1
ATOM 1518 O O . ARG A 1 190 ? 8.874 -19.764 -18.161 1.00 94.12 190 ARG A O 1
ATOM 1525 N N . LYS A 1 191 ? 10.845 -20.163 -17.141 1.00 92.56 191 LYS A N 1
ATOM 1526 C CA . LYS A 1 191 ? 11.158 -21.433 -17.821 1.00 92.56 191 LYS A CA 1
ATOM 1527 C C . LYS A 1 191 ? 10.751 -22.629 -16.968 1.00 92.56 191 LYS A C 1
ATOM 1529 O O . LYS A 1 191 ? 10.165 -23.580 -17.463 1.00 92.56 191 LYS A O 1
ATOM 1534 N N . GLU A 1 192 ? 11.035 -22.532 -15.677 1.00 93.06 192 GLU A N 1
ATOM 1535 C CA . GLU A 1 192 ? 10.687 -23.511 -14.657 1.00 93.06 192 GLU A CA 1
ATOM 1536 C C . GLU A 1 192 ? 10.195 -22.758 -13.419 1.00 93.06 192 GLU A C 1
ATOM 1538 O O . GLU A 1 192 ? 10.717 -21.690 -13.079 1.00 93.06 192 GLU A O 1
ATOM 1543 N N . PHE A 1 193 ? 9.167 -23.286 -12.757 1.00 91.75 193 PHE A N 1
ATOM 1544 C CA . PHE A 1 193 ? 8.707 -22.729 -11.494 1.00 91.75 193 PHE A CA 1
ATOM 1545 C C . PHE A 1 193 ? 9.647 -23.148 -10.363 1.00 91.75 193 PHE A C 1
ATOM 1547 O O . PHE A 1 193 ? 9.739 -24.327 -10.030 1.00 91.75 193 PHE A O 1
ATOM 1554 N N . ILE A 1 194 ? 10.297 -22.169 -9.736 1.00 92.31 194 ILE A N 1
ATOM 1555 C CA . ILE A 1 194 ? 11.143 -22.387 -8.563 1.00 92.31 194 ILE A CA 1
ATOM 1556 C C . ILE A 1 194 ? 10.325 -22.021 -7.315 1.00 92.31 194 ILE A C 1
ATOM 1558 O O . ILE A 1 194 ? 10.074 -20.834 -7.085 1.00 92.31 194 ILE A O 1
ATOM 1562 N N . PRO A 1 195 ? 9.875 -23.002 -6.510 1.00 89.44 195 PRO A N 1
ATOM 1563 C CA . PRO A 1 195 ? 9.069 -22.724 -5.331 1.00 89.44 195 PRO A CA 1
ATOM 1564 C C . PRO A 1 195 ? 9.904 -22.073 -4.226 1.00 89.44 195 PRO A C 1
ATOM 1566 O O . PRO A 1 195 ? 10.957 -22.578 -3.836 1.00 89.44 195 PRO A O 1
ATOM 1569 N N . ALA A 1 196 ? 9.378 -21.002 -3.636 1.00 89.94 196 ALA A N 1
ATOM 1570 C CA . ALA A 1 196 ? 9.874 -20.486 -2.368 1.00 89.94 196 ALA A CA 1
ATOM 1571 C C . ALA A 1 196 ? 9.321 -21.355 -1.222 1.00 89.94 196 ALA A C 1
ATOM 1573 O O . ALA A 1 196 ? 8.247 -21.093 -0.688 1.00 89.94 196 ALA A O 1
ATOM 1574 N N . THR A 1 197 ? 10.039 -22.424 -0.872 1.00 90.38 197 THR A N 1
ATOM 1575 C CA . THR A 1 197 ? 9.577 -23.483 0.053 1.00 90.38 197 THR A CA 1
ATOM 1576 C C . THR A 1 197 ? 9.329 -23.018 1.487 1.00 90.38 197 THR A C 1
ATOM 1578 O O . THR A 1 197 ? 8.675 -23.712 2.261 1.00 90.38 197 THR A O 1
ATOM 1581 N N . SER A 1 198 ? 9.842 -21.846 1.848 1.00 89.38 198 SER A N 1
ATOM 1582 C CA . SER A 1 198 ? 9.742 -21.273 3.184 1.00 89.38 198 SER A CA 1
ATOM 1583 C C . SER A 1 198 ? 8.531 -20.348 3.376 1.00 89.38 198 SER A C 1
ATOM 1585 O O . SER A 1 198 ? 8.321 -19.842 4.479 1.00 89.38 198 SER A O 1
ATOM 1587 N N . ILE A 1 199 ? 7.740 -20.120 2.323 1.00 91.75 199 ILE A N 1
ATOM 1588 C CA . ILE A 1 199 ? 6.531 -19.292 2.325 1.00 91.75 199 ILE A CA 1
ATOM 1589 C C . ILE A 1 199 ? 5.394 -19.995 1.574 1.00 91.75 199 ILE A C 1
ATOM 1591 O O . ILE A 1 199 ? 5.590 -21.002 0.900 1.00 91.75 199 ILE A O 1
ATOM 1595 N N . ASN A 1 200 ? 4.178 -19.465 1.693 1.00 92.25 200 ASN A N 1
ATOM 1596 C CA . ASN A 1 200 ? 3.010 -19.971 0.977 1.00 92.25 200 ASN A CA 1
ATOM 1597 C C . ASN A 1 200 ? 2.374 -18.877 0.107 1.00 92.25 200 ASN A C 1
ATOM 1599 O O . ASN A 1 200 ? 2.752 -17.705 0.154 1.00 92.25 200 ASN A O 1
ATOM 1603 N N . ILE A 1 201 ? 1.364 -19.263 -0.671 1.00 92.62 201 ILE A N 1
ATOM 1604 C CA . ILE A 1 201 ? 0.692 -18.377 -1.625 1.00 92.62 201 ILE A CA 1
ATOM 1605 C C . ILE A 1 201 ? -0.033 -17.182 -0.986 1.00 92.62 201 ILE A C 1
ATOM 1607 O O . ILE A 1 201 ? -0.262 -16.168 -1.647 1.00 92.62 201 ILE A O 1
ATOM 1611 N N . LEU A 1 202 ? -0.358 -17.252 0.310 1.00 94.56 202 LEU A N 1
ATOM 1612 C CA . LEU A 1 202 ? -0.991 -16.141 1.020 1.00 94.56 202 LEU A CA 1
ATOM 1613 C C . LEU A 1 202 ? -0.065 -14.922 1.092 1.00 94.56 202 LEU A C 1
ATOM 1615 O O . LEU A 1 202 ? -0.569 -13.806 1.157 1.00 94.56 202 LEU A O 1
ATOM 1619 N N . ILE A 1 203 ? 1.261 -15.101 1.002 1.00 95.19 203 ILE A N 1
ATOM 1620 C CA . ILE A 1 203 ? 2.220 -13.988 0.911 1.00 95.19 203 ILE A CA 1
ATOM 1621 C C . ILE A 1 203 ? 1.952 -13.125 -0.327 1.00 95.19 203 ILE A C 1
ATOM 1623 O O . ILE A 1 203 ? 1.968 -11.898 -0.211 1.00 95.19 203 ILE A O 1
ATOM 1627 N N . ALA A 1 204 ? 1.660 -13.746 -1.476 1.00 94.88 204 ALA A N 1
ATOM 1628 C CA . ALA A 1 204 ? 1.356 -13.038 -2.720 1.00 94.88 204 ALA A CA 1
ATOM 1629 C C . ALA A 1 204 ? 0.009 -12.303 -2.632 1.00 94.88 204 ALA A C 1
ATOM 1631 O O . ALA A 1 204 ? -0.089 -11.129 -2.987 1.00 94.88 204 ALA A O 1
ATOM 1632 N N . GLY A 1 205 ? -1.021 -12.966 -2.092 1.00 96.25 205 GLY A N 1
ATOM 1633 C CA . GLY A 1 205 ? -2.325 -12.333 -1.877 1.00 96.25 205 GLY A CA 1
ATOM 1634 C C . GLY A 1 205 ? -2.256 -11.168 -0.886 1.00 96.25 205 GLY A C 1
ATOM 1635 O O . GLY A 1 205 ? -2.833 -10.115 -1.144 1.00 96.25 205 GLY A O 1
ATOM 1636 N N . TRP A 1 206 ? -1.500 -11.321 0.207 1.00 97.88 206 TRP A N 1
ATOM 1637 C CA . TRP A 1 206 ? -1.339 -10.287 1.227 1.00 97.88 206 TRP A CA 1
ATOM 1638 C C . TRP A 1 206 ? -0.630 -9.061 0.668 1.00 97.88 206 TRP A C 1
ATOM 1640 O O . TRP A 1 206 ? -1.100 -7.946 0.867 1.00 97.88 206 TRP A O 1
ATOM 1650 N N . VAL A 1 207 ? 0.486 -9.238 -0.048 1.00 97.12 207 VAL A N 1
ATOM 1651 C CA . VAL A 1 207 ? 1.243 -8.083 -0.549 1.00 97.12 207 VAL A CA 1
ATOM 1652 C C . VAL A 1 207 ? 0.462 -7.308 -1.600 1.00 97.12 207 VAL A C 1
ATOM 1654 O O . VAL A 1 207 ? 0.483 -6.082 -1.568 1.00 97.12 207 VAL A O 1
ATOM 1657 N N . GLN A 1 208 ? -0.305 -7.978 -2.467 1.00 97.25 208 GLN A N 1
ATOM 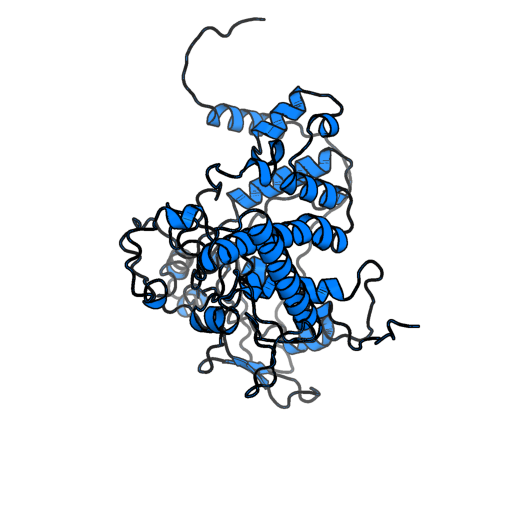1658 C CA . GLN A 1 208 ? -1.194 -7.266 -3.384 1.00 97.25 208 GLN A CA 1
ATOM 1659 C C . GLN A 1 208 ? -2.333 -6.561 -2.634 1.00 97.25 208 GLN A C 1
ATOM 1661 O O . GLN A 1 208 ? -2.650 -5.417 -2.952 1.00 97.25 208 GLN A O 1
ATOM 1666 N N . PHE A 1 209 ? -2.899 -7.196 -1.601 1.00 97.81 209 PHE A N 1
ATOM 1667 C CA . PHE A 1 209 ? -3.897 -6.573 -0.727 1.00 97.81 209 PHE A CA 1
ATOM 1668 C C . PHE A 1 209 ? -3.342 -5.316 -0.030 1.00 97.81 209 PHE A C 1
ATOM 1670 O O . PHE A 1 209 ? -4.068 -4.341 0.126 1.00 97.81 209 PHE A O 1
ATOM 1677 N N . MET A 1 210 ? -2.054 -5.290 0.331 1.00 98.12 210 MET A N 1
ATOM 1678 C CA . MET A 1 210 ? -1.391 -4.090 0.864 1.00 98.12 210 MET A CA 1
ATOM 1679 C C . MET A 1 210 ? -1.122 -3.035 -0.209 1.00 98.12 210 MET A C 1
ATOM 1681 O O . MET A 1 210 ? -1.365 -1.859 0.025 1.00 98.12 210 MET A O 1
ATOM 1685 N N . ILE A 1 211 ? -0.666 -3.434 -1.399 1.00 97.19 211 ILE A N 1
ATOM 1686 C C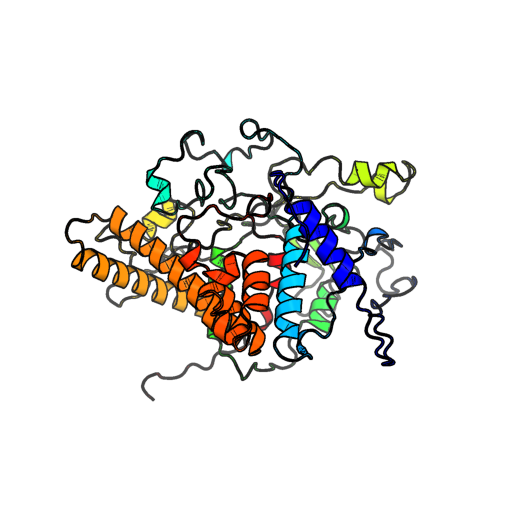A . ILE A 1 211 ? -0.460 -2.509 -2.525 1.00 97.19 211 ILE A CA 1
ATOM 1687 C C . ILE A 1 211 ? -1.762 -1.769 -2.856 1.00 97.19 211 ILE A C 1
ATOM 1689 O O . ILE A 1 211 ? -1.736 -0.564 -3.090 1.00 97.19 211 ILE A O 1
ATOM 1693 N N . HIS A 1 212 ? -2.898 -2.468 -2.807 1.00 96.50 212 HIS A N 1
ATOM 1694 C CA . HIS A 1 212 ? -4.223 -1.884 -3.006 1.00 96.50 212 HIS A CA 1
ATOM 1695 C C . HIS A 1 212 ? -4.619 -0.858 -1.928 1.00 96.50 212 HIS A C 1
ATOM 1697 O O . HIS A 1 212 ? -5.500 -0.047 -2.194 1.00 96.50 212 HIS A O 1
ATOM 1703 N N . ASP A 1 213 ? -3.994 -0.880 -0.746 1.00 97.69 213 ASP A N 1
ATOM 1704 C CA . ASP A 1 213 ? -4.121 0.173 0.273 1.00 97.69 213 ASP A CA 1
ATOM 1705 C C . ASP A 1 213 ? -3.228 1.360 -0.101 1.00 97.69 213 ASP A C 1
ATOM 1707 O O . ASP A 1 213 ? -3.653 2.498 -0.228 1.00 97.69 213 ASP A O 1
ATOM 1711 N N . TRP A 1 214 ? -1.961 1.053 -0.359 1.00 97.31 214 TRP A N 1
ATOM 1712 C CA . TRP A 1 214 ? -0.877 2.017 -0.405 1.00 97.31 214 TRP A CA 1
ATOM 1713 C C . TRP A 1 214 ? -0.870 2.903 -1.645 1.00 97.31 214 TRP A C 1
ATOM 1715 O O . TRP A 1 214 ? -0.651 4.111 -1.544 1.00 97.31 214 TRP A O 1
ATOM 1725 N N . PHE A 1 215 ? -1.012 2.321 -2.838 1.00 95.38 215 PHE A N 1
ATOM 1726 C CA . PHE A 1 215 ? -0.816 3.093 -4.057 1.00 95.38 215 PHE A CA 1
ATOM 1727 C C . PHE A 1 215 ? -1.542 2.569 -5.292 1.00 95.38 215 PHE A C 1
ATOM 1729 O O . PHE A 1 215 ? -1.654 1.373 -5.549 1.00 95.38 215 PHE A O 1
ATOM 1736 N N . GLY A 1 216 ? -1.919 3.518 -6.146 1.00 92.44 216 GLY A N 1
ATOM 1737 C CA . GLY A 1 216 ? -2.365 3.276 -7.508 1.00 92.44 216 GLY A CA 1
ATOM 1738 C C . GLY A 1 216 ? -2.183 4.527 -8.360 1.00 92.44 216 GLY A C 1
ATOM 1739 O O . GLY A 1 216 ? -2.367 5.642 -7.884 1.00 92.44 216 GLY A O 1
ATOM 1740 N N . SER A 1 217 ? -1.834 4.366 -9.636 1.00 87.25 217 SER A N 1
ATOM 1741 C CA . SER A 1 217 ? -1.737 5.498 -10.579 1.00 87.25 217 SER A CA 1
ATOM 1742 C C . SER A 1 217 ? -3.051 5.790 -11.315 1.00 87.25 217 SER A C 1
ATOM 1744 O O . SER A 1 217 ? -3.141 6.750 -12.075 1.00 87.25 217 SER A O 1
ATOM 1746 N N . GLY A 1 218 ? -4.076 4.965 -11.087 1.00 86.12 218 GLY A N 1
ATOM 1747 C CA . GLY A 1 218 ? -5.376 5.076 -11.734 1.00 86.12 218 GLY A CA 1
ATOM 1748 C C . GLY A 1 218 ? -5.350 4.685 -13.210 1.00 86.12 218 GLY A C 1
ATOM 1749 O O . GLY A 1 218 ? -4.429 4.002 -13.659 1.00 86.12 218 GLY A O 1
ATOM 1750 N N . PRO A 1 219 ? -6.390 5.064 -13.970 1.00 87.12 219 PRO A N 1
ATOM 1751 C CA . PRO A 1 219 ? -6.452 4.776 -15.393 1.00 87.12 219 PRO A CA 1
ATOM 1752 C C . PRO A 1 219 ? -5.297 5.440 -16.148 1.00 87.12 219 PRO A C 1
ATOM 1754 O O . PRO A 1 219 ? -5.055 6.640 -16.003 1.00 87.12 219 PRO A O 1
ATOM 1757 N N . ASN A 1 220 ? -4.630 4.657 -16.993 1.00 90.31 220 ASN A N 1
ATOM 1758 C CA . ASN A 1 220 ? -3.601 5.162 -17.895 1.00 90.31 220 ASN A CA 1
ATOM 1759 C C . ASN A 1 220 ? -4.180 6.170 -18.900 1.00 90.31 220 ASN A C 1
ATOM 1761 O O . ASN A 1 220 ? -5.355 6.113 -19.276 1.00 90.31 220 ASN A O 1
ATOM 1765 N N . ASP A 1 221 ? -3.318 7.063 -19.370 1.00 88.06 221 ASP A N 1
ATOM 1766 C CA . ASP A 1 221 ? -3.591 7.977 -20.466 1.00 88.06 221 ASP A CA 1
ATOM 1767 C C . ASP A 1 221 ? -3.655 7.192 -21.783 1.00 88.06 221 ASP A C 1
ATOM 1769 O O . ASP A 1 221 ? -2.654 6.659 -22.253 1.00 88.06 221 ASP A O 1
ATOM 1773 N N . LYS A 1 222 ? -4.852 7.101 -22.369 1.00 88.50 222 LYS A N 1
ATOM 1774 C CA . LYS A 1 222 ? -5.088 6.378 -23.630 1.00 88.50 222 LYS A CA 1
ATOM 1775 C C . LYS A 1 222 ? -4.670 7.172 -24.870 1.00 88.50 222 LYS A C 1
ATOM 1777 O O . LYS A 1 222 ? -4.675 6.612 -25.959 1.00 88.50 222 LYS A O 1
ATOM 1782 N N . SER A 1 223 ? -4.373 8.465 -24.723 1.00 89.00 223 SER A N 1
ATOM 1783 C CA . SER A 1 223 ? -3.954 9.327 -25.834 1.00 89.00 223 SER A CA 1
ATOM 1784 C C . SER A 1 223 ? -2.453 9.255 -26.103 1.00 89.00 223 SER A C 1
ATOM 1786 O O . SER A 1 223 ? -2.013 9.555 -27.211 1.00 89.00 223 SER A O 1
ATOM 1788 N N . ARG A 1 224 ? -1.666 8.844 -25.100 1.00 87.38 224 ARG A N 1
ATOM 1789 C CA . ARG A 1 224 ? -0.223 8.648 -25.216 1.00 87.38 224 ARG A CA 1
ATOM 1790 C C . ARG A 1 224 ? 0.127 7.199 -24.928 1.00 87.38 224 ARG A C 1
ATOM 1792 O O . ARG A 1 224 ? -0.195 6.671 -23.865 1.00 87.38 224 ARG A O 1
ATOM 1799 N N . HIS A 1 225 ? 0.893 6.585 -25.813 1.00 91.12 225 HIS A N 1
ATOM 1800 C CA . HIS A 1 225 ? 1.336 5.208 -25.655 1.00 91.12 225 HIS A CA 1
ATOM 1801 C C . HIS A 1 225 ? 2.820 5.060 -25.974 1.00 91.12 225 HIS A C 1
ATOM 1803 O O . HIS A 1 225 ? 3.409 5.852 -26.706 1.00 91.12 225 HIS A O 1
ATOM 1809 N N . PHE A 1 226 ? 3.427 4.045 -25.374 1.00 90.44 226 PHE A N 1
ATOM 1810 C CA . PHE A 1 226 ? 4.683 3.475 -25.830 1.00 90.44 226 PHE A CA 1
ATOM 1811 C C . PHE A 1 226 ? 4.386 2.426 -26.899 1.00 90.44 226 PHE A C 1
ATOM 1813 O O . PHE A 1 226 ? 3.408 1.681 -26.780 1.00 90.44 226 PHE A O 1
ATOM 1820 N N . GLU A 1 227 ? 5.248 2.348 -27.905 1.00 92.44 227 GLU A N 1
ATOM 1821 C CA . GLU A 1 227 ? 5.255 1.273 -28.895 1.00 92.44 227 GLU A CA 1
ATOM 1822 C C . GLU A 1 227 ? 6.566 0.518 -28.735 1.00 92.44 227 GLU A C 1
ATOM 1824 O O . GLU A 1 227 ? 7.617 0.968 -29.181 1.00 92.44 227 GLU A O 1
ATOM 1829 N N . VAL A 1 228 ? 6.514 -0.608 -28.022 1.00 94.06 228 VAL A N 1
ATOM 1830 C CA . VAL A 1 228 ? 7.683 -1.469 -27.833 1.00 94.06 228 VAL A CA 1
ATOM 1831 C C . VAL A 1 228 ? 7.755 -2.402 -29.040 1.00 94.06 228 VAL A C 1
ATOM 1833 O O . VAL A 1 228 ? 6.875 -3.258 -29.162 1.00 94.06 228 VAL A O 1
ATOM 1836 N N . PRO A 1 229 ? 8.752 -2.272 -29.931 1.00 92.12 229 PRO A N 1
ATOM 1837 C CA . PRO A 1 229 ? 8.857 -3.157 -31.083 1.00 92.12 229 PRO A CA 1
ATOM 1838 C C . PRO A 1 229 ? 9.104 -4.595 -30.621 1.00 92.12 229 PRO A C 1
ATOM 1840 O O . PRO A 1 229 ? 9.794 -4.819 -29.620 1.00 92.12 229 PRO A O 1
ATOM 1843 N N . VAL A 1 230 ? 8.543 -5.560 -31.345 1.00 94.31 230 VAL A N 1
ATOM 1844 C CA . VAL A 1 230 ? 8.779 -6.992 -31.111 1.00 94.31 230 VAL A CA 1
ATOM 1845 C C . VAL A 1 230 ? 9.462 -7.617 -32.320 1.00 94.31 230 VAL A C 1
ATOM 1847 O O . VAL A 1 230 ? 9.483 -7.034 -33.399 1.00 94.31 230 VAL A O 1
ATOM 1850 N N . LYS A 1 231 ? 10.059 -8.789 -32.121 1.00 91.88 231 LYS A N 1
ATOM 1851 C CA . LYS A 1 231 ? 10.634 -9.584 -33.208 1.00 91.88 231 LYS A CA 1
ATOM 1852 C C . LYS A 1 231 ? 9.546 -10.399 -33.894 1.00 91.88 231 LYS A C 1
ATOM 1854 O O . LYS A 1 231 ? 8.556 -10.743 -33.258 1.00 91.88 231 LYS A O 1
ATOM 1859 N N . ASP A 1 232 ? 9.790 -10.777 -35.145 1.00 90.12 232 ASP A N 1
ATOM 1860 C CA . ASP A 1 232 ? 8.866 -11.593 -35.946 1.00 90.12 232 ASP A CA 1
ATOM 1861 C C . ASP A 1 232 ? 8.548 -12.958 -35.309 1.00 90.12 232 ASP A C 1
ATOM 1863 O O . ASP A 1 232 ? 7.520 -13.562 -35.597 1.00 90.12 232 ASP A O 1
ATOM 1867 N N . ASP A 1 233 ? 9.431 -13.449 -34.434 1.00 91.50 233 ASP A N 1
ATOM 1868 C CA . ASP A 1 233 ? 9.284 -14.712 -33.708 1.00 91.50 233 ASP A CA 1
ATOM 1869 C C . ASP A 1 233 ? 8.507 -14.580 -32.383 1.00 91.50 233 ASP A C 1
ATOM 1871 O O . ASP A 1 233 ? 8.494 -15.517 -31.579 1.00 91.50 233 ASP A O 1
ATOM 1875 N N . ASP A 1 234 ? 7.936 -13.410 -32.084 1.00 93.56 234 ASP A N 1
ATOM 1876 C CA . ASP A 1 234 ? 7.207 -13.200 -30.839 1.00 93.56 234 ASP A CA 1
ATOM 1877 C C . ASP A 1 234 ? 5.874 -13.965 -30.831 1.00 93.56 234 ASP A C 1
ATOM 1879 O O . ASP A 1 234 ? 5.066 -13.813 -31.746 1.00 93.56 234 ASP A O 1
ATOM 1883 N N . PRO A 1 235 ? 5.618 -14.804 -29.808 1.00 91.44 235 PRO A N 1
ATOM 1884 C CA . PRO A 1 235 ? 4.436 -15.662 -29.799 1.00 91.44 235 PRO A CA 1
ATOM 1885 C C . PRO A 1 235 ? 3.135 -14.898 -29.527 1.00 91.44 235 PRO A C 1
ATOM 1887 O O . PRO A 1 235 ? 2.062 -15.397 -29.859 1.00 91.44 235 PRO A O 1
ATOM 1890 N N . ASP A 1 236 ? 3.221 -13.716 -28.906 1.00 91.75 236 ASP A N 1
ATOM 1891 C CA . ASP A 1 236 ? 2.055 -12.991 -28.391 1.00 91.75 236 ASP A CA 1
ATOM 1892 C C . ASP A 1 236 ? 1.725 -11.738 -29.220 1.00 91.75 236 ASP A C 1
ATOM 1894 O O . ASP A 1 236 ? 0.600 -11.236 -29.173 1.00 91.75 236 ASP A O 1
ATOM 1898 N N . PHE A 1 237 ? 2.698 -11.203 -29.964 1.00 92.31 237 PHE A N 1
ATOM 1899 C CA . PHE A 1 237 ? 2.587 -9.915 -30.647 1.00 92.31 237 PHE A CA 1
ATOM 1900 C C . PHE A 1 237 ? 3.196 -9.969 -32.048 1.00 92.31 237 PHE A C 1
ATOM 1902 O O . PHE A 1 237 ? 4.224 -10.591 -32.258 1.00 92.31 237 PHE A O 1
ATOM 1909 N N . THR A 1 238 ? 2.595 -9.264 -33.006 1.00 87.69 238 THR A N 1
ATOM 1910 C CA . THR A 1 238 ? 3.027 -9.309 -34.415 1.00 87.69 238 THR A CA 1
ATOM 1911 C C . THR A 1 238 ? 3.946 -8.167 -34.839 1.00 87.69 238 THR A C 1
ATOM 1913 O O . THR A 1 238 ? 4.717 -8.325 -35.776 1.00 87.69 238 THR A O 1
ATOM 1916 N N . THR A 1 239 ? 3.842 -6.985 -34.225 1.00 87.12 239 THR A N 1
ATOM 1917 C CA . THR A 1 239 ? 4.592 -5.795 -34.684 1.00 87.12 239 THR A CA 1
ATOM 1918 C C . THR A 1 239 ? 5.116 -4.964 -33.522 1.00 87.12 239 THR A C 1
ATOM 1920 O O . THR A 1 239 ? 6.305 -4.661 -33.449 1.00 87.12 239 THR A O 1
ATOM 1923 N N . ALA A 1 240 ? 4.250 -4.622 -32.569 1.00 92.88 240 ALA A N 1
ATOM 1924 C CA . ALA A 1 240 ? 4.649 -3.903 -31.367 1.00 92.88 240 ALA A CA 1
ATOM 1925 C C . ALA A 1 240 ? 3.668 -4.149 -30.218 1.00 92.88 240 ALA A C 1
ATOM 1927 O O . ALA A 1 240 ? 2.480 -4.399 -30.435 1.00 92.88 240 ALA A O 1
ATOM 1928 N N . ILE A 1 241 ? 4.156 -3.996 -28.988 1.00 94.25 241 ILE A N 1
ATOM 1929 C CA . ILE A 1 241 ? 3.326 -3.916 -27.786 1.00 94.25 241 ILE A CA 1
ATOM 1930 C C . ILE A 1 241 ? 2.959 -2.452 -27.566 1.00 94.25 241 ILE A C 1
ATOM 1932 O O . ILE A 1 241 ? 3.836 -1.609 -27.361 1.00 94.25 241 ILE A O 1
ATOM 1936 N N . LYS A 1 242 ? 1.658 -2.153 -27.574 1.00 92.75 242 LYS A N 1
ATOM 1937 C CA . LYS A 1 242 ? 1.142 -0.819 -27.250 1.00 92.75 242 LYS A CA 1
ATOM 1938 C C . LYS A 1 242 ? 0.842 -0.719 -25.762 1.00 92.75 242 LYS A C 1
ATOM 1940 O O . LYS A 1 242 ? -0.040 -1.411 -25.257 1.00 92.75 242 LYS A O 1
ATOM 1945 N N . ILE A 1 243 ? 1.564 0.152 -25.063 1.00 92.44 243 ILE A N 1
ATOM 1946 C CA . ILE A 1 243 ? 1.422 0.347 -23.616 1.00 92.44 243 ILE A CA 1
ATOM 1947 C C . ILE A 1 243 ? 1.000 1.789 -23.356 1.00 92.44 243 ILE A C 1
ATOM 1949 O O . ILE A 1 243 ? 1.777 2.716 -23.566 1.00 92.44 243 ILE A O 1
ATOM 1953 N N . ASN A 1 244 ? -0.226 1.987 -22.876 1.00 94.25 244 ASN A N 1
ATOM 1954 C CA . ASN A 1 244 ? -0.705 3.315 -22.486 1.00 94.25 244 ASN A CA 1
ATOM 1955 C C . ASN A 1 244 ? 0.166 3.892 -21.366 1.00 94.25 244 ASN A C 1
ATOM 1957 O O . ASN A 1 244 ? 0.515 3.185 -20.417 1.00 94.25 244 ASN A O 1
ATOM 1961 N N . ARG A 1 245 ? 0.496 5.181 -21.463 1.00 90.12 245 ARG A N 1
ATOM 1962 C CA . ARG A 1 245 ? 1.346 5.848 -20.475 1.00 90.12 245 ARG A CA 1
ATOM 1963 C C . ARG A 1 245 ? 0.588 6.067 -19.174 1.00 90.12 245 ARG A C 1
ATOM 1965 O O . ARG A 1 245 ? -0.619 6.305 -19.168 1.00 90.12 245 ARG A O 1
ATOM 1972 N N . THR A 1 246 ? 1.315 6.076 -18.064 1.00 88.81 246 THR A N 1
ATOM 1973 C CA . THR A 1 246 ? 0.772 6.567 -16.799 1.00 88.81 246 THR A CA 1
ATOM 1974 C C . THR A 1 246 ? 0.305 8.008 -16.979 1.00 88.81 246 THR A C 1
ATOM 1976 O O . THR A 1 246 ? 0.989 8.825 -17.604 1.00 88.81 246 THR A O 1
ATOM 1979 N N . ARG A 1 247 ? -0.873 8.328 -16.441 1.00 85.38 247 ARG A N 1
ATOM 1980 C CA . ARG A 1 247 ? -1.395 9.691 -16.485 1.00 85.38 247 ARG A CA 1
ATOM 1981 C C . ARG A 1 247 ? -0.475 10.615 -15.659 1.00 85.38 247 ARG A C 1
ATOM 1983 O O . ARG A 1 247 ? -0.188 10.287 -14.503 1.00 85.38 247 ARG A O 1
ATOM 1990 N N . PRO A 1 248 ? 0.013 11.734 -16.218 1.00 80.25 248 PRO A N 1
ATOM 1991 C CA . PRO A 1 248 ? 0.701 12.746 -15.432 1.00 80.25 248 PRO A CA 1
ATOM 1992 C C . PRO A 1 248 ? -0.314 13.455 -14.544 1.00 80.25 248 PRO A C 1
ATOM 1994 O O . PRO A 1 248 ? -1.517 13.442 -14.823 1.00 80.25 248 PRO A O 1
ATOM 1997 N N . ASP A 1 249 ? 0.145 14.088 -13.476 1.00 74.69 249 ASP A N 1
ATOM 1998 C CA . ASP A 1 249 ? -0.752 14.993 -12.772 1.00 74.69 249 ASP A CA 1
ATOM 1999 C C . ASP A 1 249 ? -1.152 16.190 -13.650 1.00 74.69 249 ASP A C 1
ATOM 2001 O O . ASP A 1 249 ? -0.530 16.490 -14.669 1.00 74.69 249 ASP A O 1
ATOM 2005 N N . ASN A 1 250 ? -2.243 16.862 -13.280 1.00 63.50 250 ASN A N 1
ATOM 2006 C CA . ASN A 1 250 ? -2.767 17.998 -14.050 1.00 63.50 250 ASN A CA 1
ATOM 2007 C C . ASN A 1 250 ? -1.950 19.285 -13.841 1.00 63.50 250 ASN A C 1
ATOM 2009 O O . ASN A 1 250 ? -2.371 20.367 -14.244 1.00 63.50 250 ASN A O 1
ATOM 2013 N N . CYS A 1 251 ? -0.816 19.176 -13.162 1.00 57.22 251 CYS A N 1
ATOM 2014 C CA . CYS A 1 251 ? -0.027 20.282 -12.690 1.00 57.22 251 CYS A CA 1
ATOM 2015 C C . CYS A 1 251 ? 1.209 20.465 -13.559 1.00 57.22 251 CYS A C 1
ATOM 2017 O O . CYS A 1 251 ? 1.794 19.496 -14.034 1.00 57.22 251 CYS A O 1
ATOM 2019 N N . THR A 1 252 ? 1.610 21.717 -13.797 1.00 49.50 252 THR A N 1
ATOM 2020 C CA . THR A 1 252 ? 2.777 22.020 -14.632 1.00 49.50 252 THR A CA 1
ATOM 2021 C C . THR A 1 252 ? 3.967 21.184 -14.158 1.00 49.50 252 THR A C 1
ATOM 2023 O O . THR A 1 252 ? 4.259 21.149 -12.956 1.00 49.50 252 THR A O 1
ATOM 2026 N N . ARG A 1 253 ? 4.628 20.494 -15.101 1.00 53.22 253 ARG A N 1
ATOM 2027 C CA . ARG A 1 253 ? 5.915 19.822 -14.870 1.00 53.22 253 ARG A CA 1
ATOM 2028 C C . ARG A 1 253 ? 6.803 20.774 -14.074 1.00 53.22 253 ARG A C 1
ATOM 2030 O O . ARG A 1 253 ? 6.820 21.956 -14.408 1.00 53.22 253 ARG A O 1
ATOM 2037 N N . LEU A 1 254 ? 7.470 20.293 -13.020 1.00 51.97 254 LEU A N 1
ATOM 2038 C CA . LEU A 1 254 ? 8.268 21.155 -12.138 1.00 51.97 254 LEU A CA 1
ATOM 2039 C C . LEU A 1 254 ? 9.243 21.995 -12.986 1.00 51.97 254 LEU A C 1
ATOM 2041 O O . LEU A 1 254 ? 10.200 21.426 -13.523 1.00 51.97 254 LEU A O 1
ATOM 2045 N N . PRO A 1 255 ? 9.024 23.317 -13.125 1.00 43.56 255 PRO A N 1
ATOM 2046 C CA . PRO A 1 255 ? 9.883 24.147 -13.952 1.00 43.56 255 PRO A CA 1
ATOM 2047 C C . PRO A 1 255 ? 11.273 24.188 -13.321 1.00 43.56 255 PRO A C 1
ATOM 2049 O O . PRO A 1 255 ? 11.402 24.386 -12.113 1.00 43.56 255 PRO A O 1
ATOM 2052 N N . GLY A 1 256 ? 12.334 24.040 -14.113 1.00 45.31 256 GLY A N 1
ATOM 2053 C CA . GLY A 1 256 ? 13.681 24.340 -13.622 1.00 45.31 256 GLY A CA 1
ATOM 2054 C C . GLY A 1 256 ? 14.581 23.156 -13.295 1.00 45.31 256 GLY A C 1
ATOM 2055 O O . GLY A 1 256 ? 15.761 23.397 -13.046 1.00 45.31 256 GLY A O 1
ATOM 2056 N N . VAL A 1 257 ? 14.113 21.901 -13.337 1.00 50.53 257 VAL A N 1
ATOM 2057 C CA . VAL A 1 257 ? 15.034 20.745 -13.239 1.00 50.53 257 VAL A CA 1
ATOM 2058 C C . VAL A 1 257 ? 15.935 20.733 -14.471 1.00 50.53 257 VAL A C 1
ATOM 2060 O O . VAL A 1 257 ? 17.161 20.756 -14.363 1.00 50.53 257 VAL A O 1
ATOM 2063 N N . THR A 1 258 ? 15.320 20.854 -15.642 1.00 47.59 258 THR A N 1
ATOM 2064 C CA . THR A 1 258 ? 16.014 20.970 -16.919 1.00 47.59 258 THR A CA 1
ATOM 2065 C C . THR A 1 258 ? 16.830 22.254 -17.001 1.00 47.59 258 THR A C 1
ATOM 2067 O O . THR A 1 258 ? 18.000 22.244 -17.366 1.00 47.59 258 THR A O 1
ATOM 2070 N N . THR A 1 259 ? 16.248 23.374 -16.567 1.00 47.44 259 THR A N 1
ATOM 2071 C CA . THR A 1 259 ? 16.869 24.702 -16.653 1.00 47.44 259 THR A CA 1
ATOM 2072 C C . THR A 1 259 ? 18.053 24.877 -15.692 1.00 47.44 259 THR A C 1
ATOM 2074 O O . THR A 1 259 ? 18.971 25.626 -16.012 1.00 47.44 259 THR A O 1
ATOM 2077 N N . LYS A 1 260 ? 18.089 24.203 -14.528 1.00 49.47 260 LYS A N 1
ATOM 2078 C CA . LYS A 1 260 ? 19.255 24.208 -13.615 1.00 49.47 260 LYS A CA 1
ATOM 2079 C C . LYS A 1 260 ? 20.384 23.305 -14.115 1.00 49.47 260 LYS A C 1
ATOM 2081 O O . LYS A 1 260 ? 21.538 23.702 -14.002 1.00 49.47 260 LYS A O 1
ATOM 2086 N N . ILE A 1 261 ? 20.072 22.139 -14.687 1.00 49.72 261 ILE A N 1
ATOM 2087 C CA . ILE A 1 261 ? 21.080 21.234 -15.267 1.00 49.72 261 ILE A CA 1
ATOM 2088 C C . ILE A 1 261 ? 21.694 21.877 -16.516 1.00 49.72 261 ILE A C 1
ATOM 2090 O O . ILE A 1 261 ? 22.910 22.002 -16.611 1.00 49.72 261 ILE A O 1
ATOM 2094 N N . CYS A 1 262 ? 20.859 22.390 -17.421 1.00 50.47 262 CYS A N 1
ATOM 2095 C CA . CYS A 1 262 ? 21.280 23.001 -18.681 1.00 50.47 262 CYS A CA 1
ATOM 2096 C C . CYS A 1 262 ? 21.926 24.384 -18.549 1.00 50.47 262 CYS A C 1
ATOM 2098 O O . CYS A 1 262 ? 22.519 24.864 -19.507 1.00 50.47 262 CYS A O 1
ATOM 2100 N N . LYS A 1 263 ? 21.871 25.028 -17.375 1.00 49.88 263 LYS A N 1
ATOM 2101 C CA . LYS A 1 263 ? 22.577 26.299 -17.122 1.00 49.88 263 LYS A CA 1
ATOM 2102 C C . LYS A 1 263 ? 24.098 26.180 -17.240 1.00 49.88 263 LYS A C 1
ATOM 2104 O O . LYS A 1 263 ? 24.747 27.168 -17.566 1.00 49.88 263 LYS A O 1
ATOM 2109 N N . ASN A 1 264 ? 24.646 24.994 -16.975 1.00 49.81 264 ASN A N 1
ATOM 2110 C CA . ASN A 1 264 ? 26.086 24.732 -17.012 1.00 49.81 264 ASN A CA 1
ATOM 2111 C C . ASN A 1 264 ? 26.556 24.132 -18.349 1.00 49.81 264 ASN A C 1
ATOM 2113 O O . ASN A 1 264 ? 27.741 23.837 -18.491 1.00 49.81 264 ASN A O 1
ATOM 2117 N N . PHE A 1 265 ? 25.652 23.945 -19.316 1.00 49.53 265 PHE A N 1
ATOM 2118 C CA . PHE A 1 265 ? 25.964 23.407 -20.638 1.00 49.53 265 PHE A CA 1
ATOM 2119 C C . PHE A 1 265 ? 25.694 24.459 -21.727 1.00 49.53 265 PHE A C 1
ATOM 2121 O O . PHE A 1 265 ? 24.843 25.334 -21.543 1.00 49.53 265 PHE A O 1
ATOM 2128 N N . PRO A 1 266 ? 26.406 24.409 -22.867 1.00 50.88 266 PRO A N 1
ATOM 2129 C CA . PRO A 1 266 ? 26.093 25.237 -24.029 1.00 50.88 266 PRO A CA 1
ATOM 2130 C C . PRO A 1 266 ? 24.617 25.087 -24.436 1.00 50.88 266 PRO A C 1
ATOM 2132 O O . PRO A 1 266 ? 24.073 23.984 -24.417 1.00 50.88 266 PRO A O 1
ATOM 2135 N N . ARG A 1 267 ? 23.951 26.195 -24.799 1.00 45.78 267 ARG A N 1
ATOM 2136 C CA . ARG A 1 267 ? 22.508 26.224 -25.146 1.00 45.78 267 ARG A CA 1
ATOM 2137 C C . ARG A 1 267 ? 22.131 25.313 -26.322 1.00 45.78 267 ARG A C 1
ATOM 2139 O O . ARG A 1 267 ? 20.962 25.001 -26.509 1.00 45.78 267 ARG A O 1
ATOM 2146 N N . ASP A 1 268 ? 23.111 24.928 -27.122 1.00 49.50 268 ASP A N 1
ATOM 2147 C CA . ASP A 1 268 ? 23.019 24.074 -28.297 1.00 49.50 268 ASP A CA 1
ATOM 2148 C C . ASP A 1 268 ? 23.300 22.588 -28.014 1.00 49.50 268 ASP A C 1
ATOM 2150 O O . ASP A 1 268 ? 23.138 21.774 -28.927 1.00 49.50 268 ASP A O 1
ATOM 2154 N N . PHE A 1 269 ? 23.650 22.229 -26.772 1.00 51.31 269 PHE A N 1
ATOM 2155 C CA . PHE A 1 269 ? 23.830 20.844 -26.344 1.00 51.31 269 PHE A CA 1
ATOM 2156 C C . PHE A 1 269 ? 22.518 20.064 -26.523 1.00 51.31 269 PHE A C 1
ATOM 2158 O O . PHE A 1 269 ? 21.483 20.446 -25.980 1.00 51.31 269 PHE A O 1
ATOM 2165 N N . GLU A 1 270 ? 22.558 18.983 -27.301 1.00 50.31 270 GLU A N 1
ATOM 2166 C CA . GLU A 1 270 ? 21.379 18.262 -27.813 1.00 50.31 270 GLU A CA 1
ATOM 2167 C C . GLU A 1 270 ? 20.440 17.775 -26.696 1.00 50.31 270 GLU A C 1
ATOM 2169 O O . GLU A 1 270 ? 19.230 17.965 -26.777 1.00 50.31 270 GLU A O 1
ATOM 2174 N N . PHE A 1 271 ? 21.004 17.325 -25.569 1.00 49.44 271 PHE A N 1
ATOM 2175 C CA . PHE A 1 271 ? 20.254 16.993 -24.351 1.00 49.44 271 PHE A CA 1
ATOM 2176 C C . PHE A 1 271 ? 19.363 18.149 -23.866 1.00 49.44 271 PHE A C 1
ATOM 2178 O O . PHE A 1 271 ? 18.234 17.929 -23.454 1.00 49.44 271 PHE A O 1
ATOM 2185 N N . CYS A 1 272 ? 19.834 19.394 -23.942 1.00 52.44 272 CYS A N 1
ATOM 2186 C CA . CYS A 1 272 ? 19.106 20.567 -23.459 1.00 52.44 272 CYS A CA 1
ATOM 2187 C C . CYS A 1 272 ? 18.065 21.111 -24.444 1.00 52.44 272 CYS A C 1
ATOM 2189 O O . CYS A 1 272 ? 17.260 21.954 -24.049 1.00 52.44 272 CYS A O 1
ATOM 2191 N N . LYS A 1 273 ? 18.066 20.641 -25.698 1.00 48.28 273 LYS A N 1
ATOM 2192 C CA . LYS A 1 273 ? 17.038 20.987 -26.690 1.00 48.28 273 LYS A CA 1
ATOM 2193 C C . LYS A 1 273 ? 15.748 20.197 -26.468 1.00 48.28 273 LYS A C 1
ATOM 2195 O O . LYS A 1 273 ? 14.673 20.767 -26.627 1.00 48.28 273 LYS A O 1
ATOM 2200 N N . ASP A 1 274 ? 15.872 18.942 -26.031 1.00 47.12 274 ASP A N 1
ATOM 2201 C CA . ASP A 1 274 ? 14.747 18.005 -25.894 1.00 47.12 274 ASP A CA 1
ATOM 2202 C C . ASP A 1 274 ? 14.440 17.582 -24.455 1.00 47.12 274 ASP A C 1
ATOM 2204 O O . ASP A 1 274 ? 13.446 16.888 -24.217 1.00 47.12 274 ASP A O 1
ATOM 2208 N N . ALA A 1 275 ? 15.269 17.969 -23.480 1.00 47.91 275 ALA A N 1
ATOM 2209 C CA . ALA A 1 275 ? 15.029 17.569 -22.106 1.00 47.91 275 ALA A CA 1
ATOM 2210 C C . ALA A 1 275 ? 13.685 18.128 -21.613 1.00 47.91 275 ALA A C 1
ATOM 2212 O O . ALA A 1 275 ? 13.405 19.328 -21.619 1.00 47.91 275 ALA A O 1
ATOM 2213 N N . LYS A 1 276 ? 12.817 17.201 -21.215 1.00 53.62 276 LYS A N 1
ATOM 2214 C CA . LYS A 1 276 ? 11.509 17.506 -20.652 1.00 53.62 276 LYS A CA 1
ATOM 2215 C C . LYS A 1 276 ? 11.671 17.651 -19.149 1.00 53.62 276 LYS A C 1
ATOM 2217 O O . LYS A 1 276 ? 12.342 16.841 -18.510 1.00 53.62 276 LYS A O 1
ATOM 2222 N N . ASP A 1 277 ? 11.006 18.656 -18.589 1.00 59.59 277 ASP A N 1
ATOM 2223 C CA . ASP A 1 277 ? 10.858 18.770 -17.143 1.00 59.59 277 ASP A CA 1
ATOM 2224 C C . ASP A 1 277 ? 10.296 17.464 -16.558 1.00 59.59 277 ASP A C 1
ATOM 2226 O O . ASP A 1 277 ? 9.518 16.749 -17.199 1.00 59.59 277 ASP A O 1
ATOM 2230 N N . TYR A 1 278 ? 10.705 17.161 -15.329 1.00 69.81 278 TYR A N 1
ATOM 2231 C CA . TYR A 1 278 ? 10.299 15.965 -14.603 1.00 69.81 278 TYR A CA 1
ATOM 2232 C C . TYR A 1 278 ? 8.761 15.833 -14.549 1.00 69.81 278 TYR A C 1
ATOM 2234 O O . TYR A 1 278 ? 8.064 16.727 -14.059 1.00 69.81 278 TYR A O 1
ATOM 2242 N N . GLU A 1 279 ? 8.238 14.715 -15.072 1.00 76.38 279 GLU A N 1
ATOM 2243 C CA . GLU A 1 279 ? 6.806 14.395 -15.070 1.00 76.38 279 GLU A CA 1
ATOM 2244 C C . GLU A 1 279 ? 6.412 13.831 -13.694 1.00 76.38 279 GLU A C 1
ATOM 2246 O O . GLU A 1 279 ? 6.919 12.802 -13.239 1.00 76.38 279 GLU A O 1
ATOM 2251 N N . THR A 1 280 ? 5.522 14.540 -13.004 1.00 79.94 280 THR A N 1
ATOM 2252 C CA . THR A 1 280 ? 4.968 14.142 -11.709 1.00 79.94 280 THR A CA 1
ATOM 2253 C C . THR A 1 280 ? 3.698 13.320 -11.883 1.00 79.94 280 THR A C 1
ATOM 2255 O O . THR A 1 280 ? 2.938 13.492 -12.834 1.00 79.94 280 THR A O 1
ATOM 2258 N N . HIS A 1 281 ? 3.444 12.430 -10.922 1.00 85.88 281 HIS A N 1
ATOM 2259 C CA . HIS A 1 281 ? 2.250 11.591 -10.896 1.00 85.88 281 HIS A CA 1
ATOM 2260 C C . HIS A 1 281 ? 1.633 11.593 -9.501 1.00 85.88 281 HIS A C 1
ATOM 2262 O O . HIS A 1 281 ? 2.342 11.675 -8.492 1.00 85.88 281 HIS A O 1
ATOM 2268 N N . GLN A 1 282 ? 0.314 11.450 -9.459 1.00 87.00 282 GLN A N 1
ATOM 2269 C CA . GLN A 1 282 ? -0.472 11.390 -8.234 1.00 87.00 282 GLN A CA 1
ATOM 2270 C C . GLN A 1 282 ? -0.839 9.956 -7.872 1.00 87.00 282 GLN A C 1
ATOM 2272 O O . GLN A 1 282 ? -1.030 9.105 -8.742 1.00 87.00 282 GLN A O 1
ATOM 2277 N N . ASN A 1 283 ? -0.969 9.719 -6.571 1.00 91.62 283 ASN A N 1
ATOM 2278 C CA . ASN A 1 283 ? -1.538 8.494 -6.042 1.00 91.62 283 ASN A CA 1
ATOM 2279 C C . ASN A 1 283 ? -3.060 8.618 -5.994 1.00 91.62 283 ASN A C 1
ATOM 2281 O O . ASN A 1 283 ? -3.567 9.495 -5.308 1.00 91.62 283 ASN A O 1
ATOM 2285 N N . ILE A 1 284 ? -3.805 7.761 -6.687 1.00 89.88 284 ILE A N 1
ATOM 2286 C CA . ILE A 1 284 ? -5.273 7.764 -6.605 1.00 89.88 284 ILE A CA 1
ATOM 2287 C C . ILE A 1 284 ? -5.811 7.071 -5.345 1.00 89.88 284 ILE A C 1
ATOM 2289 O O . ILE A 1 284 ? -7.019 7.141 -5.109 1.00 89.88 284 ILE A O 1
ATOM 2293 N N . ASN A 1 285 ? -4.934 6.437 -4.563 1.00 92.94 285 ASN A N 1
ATOM 2294 C CA . ASN A 1 285 ? -5.208 5.906 -3.230 1.00 92.94 285 ASN A CA 1
ATOM 2295 C C . ASN A 1 285 ? -4.697 6.885 -2.164 1.00 92.94 285 ASN A C 1
ATOM 2297 O O . ASN A 1 285 ? -4.033 7.876 -2.482 1.00 92.94 285 ASN A O 1
ATOM 2301 N N . THR A 1 286 ? -4.983 6.609 -0.894 1.00 94.06 286 THR A N 1
ATOM 2302 C CA . THR A 1 286 ? -4.307 7.279 0.218 1.00 94.06 286 THR A CA 1
ATOM 2303 C C . THR A 1 286 ? -2.909 6.687 0.388 1.00 94.06 286 THR A C 1
ATOM 2305 O O . THR A 1 286 ? -2.691 5.496 0.220 1.00 94.06 286 THR A O 1
ATOM 2308 N N . HIS A 1 287 ? -1.923 7.520 0.714 1.00 95.06 287 HIS A N 1
ATOM 2309 C CA . HIS A 1 287 ? -0.578 7.032 1.049 1.00 95.06 287 HIS A CA 1
ATOM 2310 C C . HIS A 1 287 ? -0.538 6.421 2.451 1.00 95.06 287 HIS A C 1
ATOM 2312 O O . HIS A 1 287 ? 0.405 5.717 2.800 1.00 95.06 287 HIS A O 1
ATOM 2318 N N . TRP A 1 288 ? -1.524 6.747 3.289 1.00 95.69 288 TRP A N 1
ATOM 2319 C CA . TRP A 1 288 ? -1.623 6.255 4.653 1.00 95.69 288 TRP A CA 1
ATOM 2320 C C . TRP A 1 288 ? -1.926 4.765 4.694 1.00 95.69 288 TRP A C 1
ATOM 2322 O O . TRP A 1 288 ? -2.708 4.248 3.912 1.00 95.69 288 TRP A O 1
ATOM 2332 N N . TRP A 1 289 ? -1.398 4.096 5.714 1.00 96.88 289 TRP A N 1
ATOM 2333 C CA . TRP A 1 289 ? -1.828 2.746 6.048 1.00 96.88 289 TRP A CA 1
ATOM 2334 C C . TRP A 1 289 ? -3.165 2.793 6.799 1.00 96.88 289 TRP A C 1
ATOM 2336 O O . TRP A 1 289 ? -3.205 2.847 8.034 1.00 96.88 289 TRP A O 1
ATOM 2346 N N . ASP A 1 290 ? -4.265 2.888 6.054 1.00 96.25 290 ASP A N 1
ATOM 2347 C CA . ASP A 1 290 ? -5.607 3.139 6.594 1.00 96.25 290 ASP A CA 1
ATOM 2348 C C . ASP A 1 290 ? -6.670 2.116 6.166 1.00 96.25 290 ASP A C 1
ATOM 2350 O O . ASP A 1 290 ? -7.865 2.303 6.458 1.00 96.25 290 ASP A O 1
ATOM 2354 N N . ALA A 1 291 ? -6.214 1.013 5.566 1.00 97.38 291 ALA A N 1
ATOM 2355 C CA . ALA A 1 291 ? -7.023 -0.079 5.063 1.00 97.38 291 ALA A CA 1
ATOM 2356 C C . ALA A 1 291 ? -8.003 0.355 3.948 1.00 97.38 291 ALA A C 1
ATOM 2358 O O . ALA A 1 291 ? -9.114 -0.177 3.834 1.00 97.38 291 ALA A O 1
ATOM 2359 N N . SER A 1 292 ? -7.614 1.335 3.128 1.00 95.94 292 SER A N 1
ATOM 2360 C CA . SER A 1 292 ? -8.428 1.880 2.036 1.00 95.94 292 SER A CA 1
ATOM 2361 C C . SER A 1 292 ? -8.814 0.843 0.980 1.00 95.94 292 SER A C 1
ATOM 2363 O O . SER A 1 292 ? -9.885 0.957 0.395 1.00 95.94 292 SER A O 1
ATOM 2365 N N . GLN A 1 293 ? -8.053 -0.235 0.796 1.00 95.25 293 GLN A N 1
ATOM 2366 C CA . GLN A 1 293 ? -8.453 -1.354 -0.062 1.00 95.25 293 GLN A CA 1
ATOM 2367 C C . GLN A 1 293 ? -9.770 -1.999 0.385 1.00 95.25 293 GLN A C 1
ATOM 2369 O O . GLN A 1 293 ? -10.526 -2.501 -0.445 1.00 95.25 293 GLN A O 1
ATOM 2374 N N . LEU A 1 294 ? -10.057 -1.991 1.692 1.00 96.44 294 LEU A N 1
ATOM 2375 C CA . LEU A 1 294 ? -11.294 -2.530 2.253 1.00 96.44 294 LEU A CA 1
ATOM 2376 C C . LEU A 1 294 ? -12.388 -1.465 2.329 1.00 96.44 294 LEU A C 1
ATOM 2378 O O . LEU A 1 294 ? -13.539 -1.756 2.015 1.00 96.44 294 LEU A O 1
ATOM 2382 N N . TYR A 1 295 ? -12.033 -0.257 2.775 1.00 96.81 295 TYR A N 1
ATOM 2383 C CA . TYR A 1 295 ? -12.994 0.802 3.099 1.00 96.81 295 TYR A CA 1
ATOM 2384 C C . TYR A 1 295 ? -13.273 1.772 1.950 1.00 96.81 295 TYR A C 1
ATOM 2386 O O . TYR A 1 295 ? -14.262 2.497 2.009 1.00 96.81 295 TYR A O 1
ATOM 2394 N N . GLU A 1 296 ? -12.450 1.753 0.911 1.00 90.62 296 GLU A N 1
ATOM 2395 C CA . GLU A 1 296 ? -12.432 2.697 -0.202 1.00 90.62 296 GLU A CA 1
ATOM 2396 C C . GLU A 1 296 ? -12.177 4.154 0.165 1.00 90.62 296 GLU A C 1
ATOM 2398 O O . GLU A 1 296 ? -12.395 4.620 1.285 1.00 90.62 296 GLU A O 1
ATOM 2403 N N . VAL A 1 297 ? -11.685 4.880 -0.833 1.00 84.00 297 VAL A N 1
ATOM 2404 C CA . VAL A 1 297 ? -11.403 6.316 -0.735 1.00 84.00 297 VAL A CA 1
ATOM 2405 C C . VAL A 1 297 ? -12.561 7.161 -1.269 1.00 84.00 297 VAL A C 1
ATOM 2407 O O . VAL A 1 297 ? -12.652 8.356 -0.993 1.00 84.00 297 VAL A O 1
ATOM 2410 N N . ASP A 1 298 ? -13.451 6.550 -2.053 1.00 84.25 298 ASP A N 1
ATOM 2411 C CA . ASP A 1 298 ? -14.663 7.158 -2.597 1.00 84.25 298 ASP A CA 1
ATOM 2412 C C . ASP A 1 298 ? -15.885 6.892 -1.698 1.00 84.25 298 ASP A C 1
ATOM 2414 O O . ASP A 1 298 ? -16.186 5.753 -1.333 1.00 84.25 298 ASP A O 1
ATOM 2418 N N . ALA A 1 299 ? -16.634 7.950 -1.376 1.00 89.44 299 ALA A N 1
ATOM 2419 C CA . ALA A 1 299 ? -17.804 7.872 -0.503 1.00 89.44 299 ALA A CA 1
ATOM 2420 C C . ALA A 1 299 ? -18.946 7.037 -1.108 1.00 89.44 299 ALA A C 1
ATOM 2422 O O . ALA A 1 299 ? -19.673 6.369 -0.370 1.00 89.44 299 ALA A O 1
ATOM 2423 N N . THR A 1 300 ? -19.101 7.038 -2.436 1.00 91.12 300 THR A N 1
ATOM 2424 C CA . THR A 1 300 ? -20.147 6.258 -3.119 1.00 91.12 300 THR A CA 1
ATOM 2425 C C . THR A 1 300 ? -19.908 4.764 -2.920 1.00 91.12 300 THR A C 1
ATOM 2427 O O . THR A 1 300 ? -20.802 4.027 -2.495 1.00 91.12 300 THR A O 1
ATOM 2430 N N . THR A 1 301 ? -18.674 4.323 -3.150 1.00 90.88 301 THR A N 1
ATOM 2431 C CA . THR A 1 301 ? -18.257 2.932 -2.983 1.00 90.88 301 THR A CA 1
ATOM 2432 C C . THR A 1 301 ? -18.258 2.537 -1.509 1.00 90.88 301 THR A C 1
ATOM 2434 O O . THR A 1 301 ? -18.801 1.484 -1.171 1.00 90.88 301 THR A O 1
ATOM 2437 N N . ASN A 1 302 ? -17.788 3.414 -0.611 1.00 95.56 302 ASN A N 1
ATOM 2438 C CA . ASN A 1 302 ? -17.880 3.198 0.835 1.00 95.56 302 ASN A CA 1
ATOM 2439 C C . ASN A 1 302 ? -19.333 2.977 1.305 1.00 95.56 302 ASN A C 1
ATOM 2441 O O . ASN A 1 302 ? -19.631 2.035 2.040 1.00 95.56 302 ASN A O 1
ATOM 2445 N N . ASN A 1 303 ? -20.274 3.801 0.841 1.00 95.12 303 ASN A N 1
ATOM 2446 C CA . ASN A 1 303 ? -21.691 3.630 1.163 1.00 95.12 303 ASN A CA 1
ATOM 2447 C C . ASN A 1 303 ? -22.261 2.326 0.593 1.00 95.12 303 ASN A C 1
ATOM 2449 O O . ASN A 1 303 ? -23.101 1.688 1.229 1.00 95.12 303 ASN A O 1
ATOM 2453 N N . ARG A 1 304 ? -21.782 1.891 -0.578 1.00 94.62 304 ARG A N 1
ATOM 2454 C CA . ARG A 1 304 ? -22.201 0.630 -1.195 1.00 94.62 304 ARG A CA 1
ATOM 2455 C C . ARG A 1 304 ? -21.781 -0.585 -0.371 1.00 94.62 304 ARG A C 1
ATOM 2457 O O . ARG A 1 304 ? -22.578 -1.517 -0.275 1.00 94.62 304 ARG A O 1
ATOM 2464 N N . ILE A 1 305 ? -20.597 -0.572 0.241 1.00 96.44 305 ILE A N 1
ATOM 2465 C CA . ILE A 1 305 ? -20.072 -1.703 1.028 1.00 96.44 305 ILE A CA 1
ATOM 2466 C C . ILE A 1 305 ? -20.571 -1.729 2.477 1.00 96.44 305 ILE A C 1
ATOM 2468 O O . ILE A 1 305 ? -20.555 -2.785 3.104 1.00 96.44 305 ILE A O 1
ATOM 2472 N N . ARG A 1 306 ? -21.025 -0.598 3.028 1.00 97.75 306 ARG A N 1
ATOM 2473 C CA . ARG A 1 306 ? -21.526 -0.517 4.409 1.00 97.75 306 ARG A CA 1
ATOM 2474 C C . ARG A 1 306 ? -22.953 -1.038 4.528 1.00 97.75 306 ARG A C 1
ATOM 2476 O O . ARG A 1 306 ? -23.799 -0.749 3.686 1.00 97.75 306 ARG A O 1
ATOM 2483 N N . SER A 1 307 ? -23.228 -1.775 5.602 1.00 97.44 307 SER A N 1
ATOM 2484 C CA . SER A 1 307 ? -24.586 -2.208 5.963 1.00 97.44 307 SER A CA 1
ATOM 2485 C C . SER A 1 307 ? -25.416 -1.080 6.581 1.00 97.44 307 SER A C 1
ATOM 2487 O O . SER A 1 307 ? -26.640 -1.135 6.519 1.00 97.44 307 SER A O 1
ATOM 2489 N N . LYS A 1 308 ? -24.736 -0.064 7.142 1.00 97.69 308 LYS A N 1
ATOM 2490 C CA . LYS A 1 308 ? -25.321 1.043 7.919 1.00 97.69 308 LYS A CA 1
ATOM 2491 C C . LYS A 1 308 ? -26.070 0.579 9.177 1.00 97.69 308 LYS A C 1
ATOM 2493 O O . LYS A 1 308 ? -26.937 1.289 9.680 1.00 97.69 308 LYS A O 1
ATOM 2498 N N . MET A 1 309 ? -25.741 -0.616 9.667 1.00 98.00 309 MET A N 1
ATOM 2499 C CA . MET A 1 309 ? -26.223 -1.160 10.931 1.00 98.00 309 MET A CA 1
ATOM 2500 C C . MET A 1 309 ? -25.040 -1.654 11.769 1.00 98.00 309 MET A C 1
ATOM 2502 O O . MET A 1 309 ? -24.193 -2.407 11.283 1.00 98.00 309 MET A O 1
ATOM 2506 N N . ASP A 1 310 ? -25.002 -1.236 13.036 1.00 98.38 310 ASP A N 1
ATOM 2507 C CA . ASP A 1 310 ? -23.983 -1.605 14.032 1.00 98.38 310 ASP A CA 1
ATOM 2508 C C . ASP A 1 310 ? -22.526 -1.445 13.559 1.00 98.38 310 ASP A C 1
ATOM 2510 O O . ASP A 1 310 ? -21.633 -2.182 13.963 1.00 98.38 310 ASP A O 1
ATOM 2514 N N . GLY A 1 311 ? -22.275 -0.481 12.680 1.00 98.31 311 GLY A N 1
ATOM 2515 C CA . GLY A 1 311 ? -20.975 -0.169 12.105 1.00 98.31 311 GLY A CA 1
ATOM 2516 C C . GLY A 1 311 ? -20.494 -1.160 11.051 1.00 98.31 311 GLY A C 1
ATOM 2517 O O . GLY A 1 311 ? -19.362 -1.040 10.600 1.00 98.31 311 GLY A O 1
ATOM 2518 N N . LYS A 1 312 ? -21.302 -2.148 10.652 1.00 98.69 312 LYS A N 1
ATOM 2519 C CA . LYS A 1 312 ? -20.844 -3.309 9.875 1.00 98.69 312 LYS A CA 1
ATOM 2520 C C . LYS A 1 312 ? -20.726 -3.050 8.375 1.00 98.69 312 LYS A C 1
ATOM 2522 O O . LYS A 1 312 ? -21.467 -2.259 7.779 1.00 98.69 312 LYS A O 1
ATOM 2527 N N . LEU A 1 313 ? -19.869 -3.836 7.737 1.00 98.44 313 LEU A N 1
ATOM 2528 C CA . LEU A 1 313 ? -19.792 -4.024 6.292 1.00 98.44 313 LEU A CA 1
ATOM 2529 C C . LEU A 1 313 ? -20.741 -5.144 5.830 1.00 98.44 313 LEU A C 1
ATOM 2531 O O . LEU A 1 313 ? -21.064 -6.064 6.584 1.00 98.44 313 LEU A O 1
ATOM 2535 N N . LYS A 1 314 ? -21.198 -5.069 4.578 1.00 97.75 314 LYS A N 1
ATOM 2536 C CA . LYS A 1 314 ? -22.134 -6.034 3.992 1.00 97.75 314 LYS A CA 1
ATOM 2537 C C . LYS A 1 314 ? -21.475 -7.394 3.786 1.00 97.75 314 LYS A C 1
ATOM 2539 O O . LYS A 1 314 ? -20.420 -7.505 3.168 1.00 97.75 314 LYS A O 1
ATOM 2544 N N . LEU A 1 315 ? -22.176 -8.425 4.237 1.00 97.44 315 LEU A N 1
ATOM 2545 C CA . LEU A 1 315 ? -21.933 -9.823 3.916 1.00 97.44 315 LEU A CA 1
ATOM 2546 C C . LEU A 1 315 ? -23.267 -10.470 3.540 1.00 97.44 315 LEU A C 1
ATOM 2548 O O . LEU A 1 315 ? -24.332 -10.024 3.971 1.00 97.44 315 LEU A O 1
ATOM 2552 N N . THR A 1 316 ? -23.207 -11.517 2.732 1.00 96.56 316 THR A N 1
ATOM 2553 C CA . THR A 1 316 ? -24.327 -12.429 2.492 1.00 96.56 316 THR A CA 1
ATOM 2554 C C . THR A 1 316 ? -24.576 -13.314 3.721 1.00 96.56 316 THR A C 1
ATOM 2556 O O . THR A 1 316 ? -23.749 -13.386 4.633 1.00 96.56 316 THR A O 1
ATOM 2559 N N . ALA A 1 317 ? -25.706 -14.028 3.745 1.00 94.44 317 ALA A N 1
ATOM 2560 C CA . ALA A 1 317 ? -26.060 -14.926 4.850 1.00 94.44 317 ALA A CA 1
ATOM 2561 C C . ALA A 1 317 ? -25.029 -16.052 5.084 1.00 94.44 317 ALA A C 1
ATOM 2563 O O . ALA A 1 317 ? -24.872 -16.520 6.207 1.00 94.44 317 ALA A O 1
ATOM 2564 N N . ASP A 1 318 ? -24.286 -16.456 4.048 1.00 93.62 318 ASP A N 1
ATOM 2565 C CA . ASP A 1 318 ? -23.194 -17.434 4.118 1.00 93.62 318 ASP A CA 1
ATOM 2566 C C . ASP A 1 318 ? -21.821 -16.807 4.447 1.00 93.62 318 ASP A C 1
ATOM 2568 O O . ASP A 1 318 ? -20.786 -17.449 4.267 1.00 93.62 318 ASP A O 1
ATOM 2572 N N . ASN A 1 319 ? -21.788 -15.570 4.963 1.00 94.12 319 ASN A N 1
ATOM 2573 C CA . ASN A 1 319 ? -20.572 -14.832 5.334 1.00 94.12 319 ASN A CA 1
ATOM 2574 C C . ASN A 1 319 ? -19.586 -14.612 4.173 1.00 94.12 319 ASN A C 1
ATOM 2576 O O . ASN A 1 319 ? -18.365 -14.620 4.371 1.00 94.12 319 ASN A O 1
ATOM 2580 N N . ARG A 1 320 ? -20.105 -14.395 2.961 1.00 95.38 320 ARG A N 1
ATOM 2581 C CA . ARG A 1 320 ? -19.318 -14.020 1.781 1.00 95.38 320 ARG A CA 1
ATOM 2582 C C . ARG A 1 320 ? -19.570 -12.570 1.388 1.00 95.38 320 ARG A C 1
ATOM 2584 O O . ARG A 1 320 ? -20.509 -11.927 1.852 1.00 95.38 320 ARG A O 1
ATOM 2591 N N . LEU A 1 321 ? -18.702 -12.043 0.530 1.00 96.25 321 LEU A N 1
ATOM 2592 C CA . LEU A 1 321 ? -18.946 -10.748 -0.094 1.00 96.25 321 LEU A CA 1
ATOM 2593 C C . LEU A 1 321 ? -20.119 -10.878 -1.077 1.00 96.25 321 LEU A C 1
ATOM 2595 O O . LEU A 1 321 ? -20.137 -11.838 -1.853 1.00 96.25 321 LEU A O 1
ATOM 2599 N N . PRO A 1 322 ? -21.071 -9.929 -1.089 1.00 95.94 322 PRO A N 1
ATOM 2600 C CA . PRO A 1 322 ? -22.075 -9.862 -2.145 1.00 95.94 322 PRO A CA 1
ATOM 2601 C C . PRO A 1 322 ? -21.399 -9.747 -3.514 1.00 95.94 322 PRO A C 1
ATOM 2603 O O . PRO A 1 322 ? -20.325 -9.160 -3.613 1.00 95.94 322 PRO A O 1
ATOM 2606 N N . ILE A 1 323 ? -22.019 -10.270 -4.569 1.00 94.94 323 ILE A N 1
ATOM 2607 C CA . ILE A 1 323 ? -21.514 -10.138 -5.942 1.00 94.94 323 ILE A CA 1
ATOM 2608 C C . ILE A 1 323 ? -22.317 -9.061 -6.667 1.00 94.94 323 ILE A C 1
ATOM 2610 O O . ILE A 1 323 ? -23.544 -9.033 -6.590 1.00 94.94 323 ILE A O 1
ATOM 2614 N N . ASP A 1 324 ? -21.617 -8.164 -7.353 1.00 91.81 324 ASP A N 1
ATOM 2615 C CA . ASP A 1 324 ? -22.215 -7.160 -8.223 1.00 91.81 324 ASP A CA 1
ATOM 2616 C C . ASP A 1 324 ? -22.725 -7.850 -9.495 1.00 91.81 324 ASP A C 1
ATOM 2618 O O . ASP A 1 324 ? -21.962 -8.454 -10.252 1.00 91.81 324 ASP A O 1
ATOM 2622 N N . SER A 1 325 ? -24.036 -7.785 -9.724 1.00 92.62 325 SER A N 1
ATOM 2623 C CA . SER A 1 325 ? -24.688 -8.474 -10.840 1.00 92.62 325 SER A CA 1
ATOM 2624 C C . SER A 1 325 ? -24.284 -7.935 -12.212 1.00 92.62 325 SER A C 1
ATOM 2626 O O . SER A 1 325 ? -24.508 -8.617 -13.207 1.00 92.62 325 SER A O 1
ATOM 2628 N N . TYR A 1 326 ? -23.731 -6.720 -12.292 1.00 90.81 326 TYR A N 1
ATOM 2629 C CA . TYR A 1 326 ? -23.360 -6.099 -13.562 1.00 90.81 326 TYR A CA 1
ATOM 2630 C C . TYR A 1 326 ? -21.994 -6.574 -14.067 1.00 90.81 326 TYR A C 1
ATOM 2632 O O . TYR A 1 326 ? -21.836 -6.837 -15.256 1.00 90.81 326 TYR A O 1
ATOM 2640 N N . ASN A 1 327 ? -21.001 -6.684 -13.179 1.00 90.19 327 ASN A N 1
ATOM 2641 C CA . ASN A 1 327 ? -19.622 -7.021 -13.560 1.00 90.19 327 ASN A CA 1
ATOM 2642 C C . ASN A 1 327 ? -19.128 -8.371 -13.008 1.00 90.19 327 ASN A C 1
ATOM 2644 O O . ASN A 1 327 ? -18.025 -8.790 -13.350 1.00 90.19 327 ASN A O 1
ATOM 2648 N N . GLY A 1 328 ? -19.914 -9.048 -12.165 1.00 90.81 328 GLY A N 1
ATOM 2649 C CA . GLY A 1 328 ? -19.556 -10.335 -11.563 1.00 90.81 328 GLY A CA 1
ATOM 2650 C C . GLY A 1 328 ? -18.454 -10.258 -10.500 1.00 90.81 328 GLY A C 1
ATOM 2651 O O . GLY A 1 328 ? -17.977 -11.297 -10.045 1.00 90.81 328 GLY A O 1
ATOM 2652 N N . LEU A 1 329 ? -18.036 -9.056 -10.094 1.00 91.81 329 LEU A N 1
ATOM 2653 C CA . LEU A 1 329 ? -17.012 -8.848 -9.073 1.00 91.81 329 LEU A CA 1
ATOM 2654 C C . LEU A 1 329 ? -17.637 -8.720 -7.677 1.00 91.81 329 LEU A C 1
ATOM 2656 O O . LEU A 1 329 ? -18.787 -8.297 -7.538 1.00 91.81 329 LEU A O 1
ATOM 2660 N N . PRO A 1 330 ? -16.888 -9.038 -6.610 1.00 93.94 330 PRO A N 1
ATOM 2661 C CA . PRO A 1 330 ? -17.349 -8.798 -5.250 1.00 93.94 330 PRO A CA 1
ATOM 2662 C C . PRO A 1 330 ? -17.622 -7.316 -4.965 1.00 93.94 330 PRO A C 1
ATOM 2664 O O . PRO A 1 330 ? -16.826 -6.440 -5.298 1.00 93.94 330 PRO A O 1
ATOM 2667 N N . VAL A 1 331 ? -18.721 -7.036 -4.268 1.00 93.88 331 VAL A N 1
ATOM 2668 C CA . VAL A 1 331 ? -19.023 -5.732 -3.675 1.00 93.88 331 VAL A CA 1
ATOM 2669 C C . VAL A 1 331 ? -18.143 -5.567 -2.441 1.00 93.88 331 VAL A C 1
ATOM 2671 O O . VAL A 1 331 ? -18.485 -5.966 -1.330 1.00 93.88 331 VAL A O 1
ATOM 2674 N N . THR A 1 332 ? -16.974 -4.991 -2.661 1.00 93.94 332 THR A N 1
ATOM 2675 C CA . THR A 1 332 ? -15.994 -4.648 -1.632 1.00 93.94 332 THR A CA 1
ATOM 2676 C C . THR A 1 332 ? -15.382 -3.295 -1.969 1.00 93.94 332 THR A C 1
ATOM 2678 O O . THR A 1 332 ? -15.919 -2.598 -2.833 1.00 93.94 332 THR A O 1
ATOM 2681 N N . GLY A 1 333 ? -14.325 -2.910 -1.257 1.00 88.81 333 GLY A N 1
ATOM 2682 C CA . GLY A 1 333 ? -13.614 -1.674 -1.515 1.00 88.81 333 GLY A CA 1
ATOM 2683 C C . GLY A 1 333 ? -13.045 -1.630 -2.940 1.00 88.81 333 GLY A C 1
ATOM 2684 O O . GLY A 1 333 ? -13.734 -1.239 -3.880 1.00 88.81 333 GLY A O 1
ATOM 2685 N N . LEU A 1 334 ? -11.806 -2.086 -3.110 1.00 88.69 334 LEU A N 1
ATOM 2686 C CA . LEU A 1 334 ? -11.088 -1.969 -4.380 1.00 88.69 334 LEU A CA 1
ATOM 2687 C C . LEU A 1 334 ? -11.014 -3.308 -5.131 1.00 88.69 334 LEU A C 1
ATOM 2689 O O . LEU A 1 334 ? -10.595 -4.313 -4.566 1.00 88.69 334 LEU A O 1
ATOM 2693 N N . THR A 1 335 ? -11.405 -3.326 -6.415 1.00 89.94 335 THR A N 1
ATOM 2694 C CA . THR A 1 335 ? -11.579 -4.562 -7.223 1.00 89.94 335 THR A CA 1
ATOM 2695 C C . THR A 1 335 ? -10.764 -4.620 -8.523 1.00 89.94 335 THR A C 1
ATOM 2697 O O . THR A 1 335 ? -10.950 -5.520 -9.340 1.00 89.94 335 THR A O 1
ATOM 2700 N N . ILE A 1 336 ? -9.840 -3.685 -8.750 1.00 89.50 336 ILE A N 1
ATOM 2701 C CA . ILE A 1 336 ? -8.972 -3.707 -9.941 1.00 89.50 336 ILE A CA 1
ATOM 2702 C C . ILE A 1 336 ? -7.954 -4.859 -9.872 1.00 89.50 336 ILE A C 1
ATOM 2704 O O . ILE A 1 336 ? -7.498 -5.209 -8.791 1.00 89.50 336 ILE A O 1
ATOM 2708 N N . ASN A 1 337 ? -7.581 -5.444 -11.020 1.00 90.38 337 ASN A N 1
ATOM 2709 C CA . ASN A 1 337 ? -6.603 -6.548 -11.116 1.00 90.38 337 ASN A CA 1
ATOM 2710 C C . ASN A 1 337 ? -6.890 -7.718 -10.148 1.00 90.38 337 ASN A C 1
ATOM 2712 O O . ASN A 1 337 ? -6.007 -8.215 -9.443 1.00 90.38 337 ASN A O 1
ATOM 2716 N N . TRP A 1 338 ? -8.161 -8.118 -10.094 1.00 93.12 338 TRP A N 1
ATOM 2717 C CA . TRP A 1 338 ? -8.695 -9.071 -9.128 1.00 93.12 338 TRP A CA 1
ATOM 2718 C C . TRP A 1 338 ? -8.280 -10.523 -9.389 1.00 93.12 338 TRP A C 1
ATOM 2720 O O . TRP A 1 338 ? -8.191 -10.963 -10.533 1.00 93.12 338 TRP A O 1
ATOM 2730 N N . TRP A 1 339 ? -8.119 -11.298 -8.315 1.00 94.00 339 TRP A N 1
ATOM 2731 C CA . TRP A 1 339 ? -7.978 -12.757 -8.350 1.00 94.00 339 TRP A CA 1
ATOM 2732 C C . TRP A 1 339 ? -8.434 -13.374 -7.019 1.00 94.00 339 TRP A C 1
ATOM 2734 O O . TRP A 1 339 ? -8.706 -12.665 -6.047 1.00 94.00 339 TRP A O 1
ATOM 2744 N N . VAL A 1 340 ? -8.515 -14.707 -6.953 1.00 92.00 340 VAL A N 1
ATOM 2745 C CA . VAL A 1 340 ? -9.076 -15.428 -5.793 1.00 92.00 340 VAL A CA 1
ATOM 2746 C C . VAL A 1 340 ? -8.363 -15.117 -4.469 1.00 92.00 340 VAL A C 1
ATOM 2748 O O . VAL A 1 340 ? -9.031 -14.990 -3.444 1.00 92.00 340 VAL A O 1
ATOM 2751 N N . GLY A 1 341 ? -7.039 -14.918 -4.485 1.00 93.75 341 GLY A N 1
ATOM 2752 C CA . GLY A 1 341 ? -6.264 -14.577 -3.289 1.00 93.75 341 GLY A CA 1
ATOM 2753 C C . GLY A 1 341 ? -6.700 -13.251 -2.661 1.00 93.75 341 GLY A C 1
ATOM 2754 O O . GLY A 1 341 ? -6.895 -13.182 -1.448 1.00 93.75 341 GLY A O 1
ATOM 2755 N N . LEU A 1 342 ? -6.949 -12.223 -3.480 1.00 95.25 342 LEU A N 1
ATOM 2756 C CA . LEU A 1 342 ? -7.527 -10.960 -3.006 1.00 95.25 342 LEU A CA 1
ATOM 2757 C C . LEU A 1 342 ? -8.937 -11.162 -2.452 1.00 95.25 342 LEU A C 1
ATOM 2759 O O . LEU A 1 342 ? -9.246 -10.664 -1.372 1.00 95.25 342 LEU A O 1
ATOM 2763 N N . GLY A 1 343 ? -9.772 -11.947 -3.138 1.00 94.94 343 GLY A N 1
ATOM 2764 C CA . GLY A 1 343 ? -11.120 -12.255 -2.659 1.00 94.94 343 GLY A CA 1
ATOM 2765 C C . GLY A 1 343 ? -11.134 -12.857 -1.257 1.00 94.94 343 GLY A C 1
ATOM 2766 O O . GLY A 1 343 ? -11.925 -12.430 -0.417 1.00 94.94 343 GLY A O 1
ATOM 2767 N N . MET A 1 344 ? -10.211 -13.774 -0.967 1.00 95.25 344 MET A N 1
ATOM 2768 C CA . MET A 1 344 ? -10.060 -14.352 0.370 1.00 95.25 344 MET A CA 1
ATOM 2769 C C . MET A 1 344 ? -9.719 -13.292 1.425 1.00 95.25 344 MET A C 1
ATOM 2771 O O . MET A 1 344 ? -10.329 -13.285 2.496 1.00 95.25 344 MET A O 1
ATOM 2775 N N . PHE A 1 345 ? -8.790 -12.376 1.123 1.00 97.69 345 PHE A N 1
ATOM 2776 C CA . PHE A 1 345 ? -8.408 -11.316 2.057 1.00 97.69 345 PHE A CA 1
ATOM 2777 C C . PHE A 1 345 ? -9.523 -10.299 2.289 1.00 97.69 345 PHE A C 1
ATOM 2779 O O . PHE A 1 345 ? -9.783 -9.933 3.433 1.00 97.69 345 PHE A O 1
ATOM 2786 N N . HIS A 1 346 ? -10.242 -9.885 1.249 1.00 97.81 346 HIS A N 1
ATOM 2787 C CA . HIS A 1 346 ? -11.378 -8.991 1.450 1.00 97.81 346 HIS A CA 1
ATOM 2788 C C . HIS A 1 346 ? -12.479 -9.669 2.281 1.00 97.81 346 HIS A C 1
ATOM 2790 O O . HIS A 1 346 ? -12.993 -9.046 3.202 1.00 97.81 346 HIS A O 1
ATOM 2796 N N . ILE A 1 347 ? -12.785 -10.955 2.057 1.00 97.50 347 ILE A N 1
ATOM 2797 C CA . ILE A 1 347 ? -13.769 -11.687 2.877 1.00 97.50 347 ILE A CA 1
ATOM 2798 C C . ILE A 1 347 ? -13.332 -11.751 4.347 1.00 97.50 347 ILE A C 1
ATOM 2800 O O . ILE A 1 347 ? -14.124 -11.417 5.231 1.00 97.50 347 ILE A O 1
ATOM 2804 N N . ILE A 1 348 ? -12.098 -12.191 4.631 1.00 97.88 348 ILE A N 1
ATOM 2805 C CA . ILE A 1 348 ? -11.655 -12.381 6.021 1.00 97.88 348 ILE A CA 1
ATOM 2806 C C . ILE A 1 348 ? -11.599 -11.049 6.772 1.00 97.88 348 ILE A C 1
ATOM 2808 O O . ILE A 1 348 ? -12.054 -10.983 7.909 1.00 97.88 348 ILE A O 1
ATOM 2812 N N . TRP A 1 349 ? -11.149 -9.972 6.125 1.00 98.38 349 TRP A N 1
ATOM 2813 C CA . TRP A 1 349 ? -11.070 -8.658 6.757 1.00 98.38 349 TRP A CA 1
ATOM 2814 C C . TRP A 1 349 ? -12.431 -7.971 6.901 1.00 98.38 349 TRP A C 1
ATOM 2816 O O . TRP A 1 349 ? -12.644 -7.265 7.885 1.00 98.38 349 TRP A O 1
ATOM 2826 N N . THR A 1 350 ? -13.390 -8.225 6.003 1.00 98.56 350 THR A N 1
ATOM 2827 C CA . THR A 1 350 ? -14.790 -7.823 6.213 1.00 98.56 350 THR A CA 1
ATOM 2828 C C . THR A 1 350 ? -15.393 -8.539 7.423 1.00 98.56 350 THR A C 1
ATOM 2830 O O . THR A 1 350 ? -16.057 -7.910 8.248 1.00 98.56 350 THR A O 1
ATOM 2833 N N . ARG A 1 351 ? -15.143 -9.847 7.564 1.00 98.56 351 ARG A N 1
ATOM 2834 C CA . ARG A 1 351 ? -15.607 -10.627 8.722 1.00 98.56 351 ARG A CA 1
ATOM 2835 C C . ARG A 1 351 ? -14.961 -10.149 10.020 1.00 98.56 351 ARG A C 1
ATOM 2837 O O . ARG A 1 351 ? -15.674 -9.966 11.000 1.00 98.56 351 ARG A O 1
ATOM 2844 N N . GLU A 1 352 ? -13.656 -9.895 10.005 1.00 98.69 352 GLU A N 1
ATOM 2845 C CA . GLU A 1 352 ? -12.923 -9.385 11.166 1.00 98.69 352 GLU A CA 1
ATOM 2846 C C . GLU A 1 352 ? -13.427 -7.997 11.580 1.00 98.69 352 GLU A C 1
ATOM 2848 O O . GLU A 1 352 ? -13.677 -7.758 12.758 1.00 98.69 352 GLU A O 1
ATOM 2853 N N . HIS A 1 353 ? -13.677 -7.098 10.621 1.00 98.75 353 HIS A N 1
ATOM 2854 C CA . HIS A 1 353 ? -14.299 -5.804 10.904 1.00 98.75 353 HIS A CA 1
ATOM 2855 C C . HIS A 1 353 ? -15.656 -5.969 11.601 1.00 98.75 353 HIS A C 1
ATOM 2857 O O . HIS A 1 353 ? -15.894 -5.357 12.640 1.00 98.75 353 HIS A O 1
ATOM 2863 N N . ASN A 1 354 ? -16.531 -6.823 11.062 1.00 98.75 354 ASN A N 1
ATOM 2864 C CA . ASN A 1 354 ? -17.859 -7.049 11.633 1.00 98.75 354 ASN A CA 1
ATOM 2865 C C . ASN A 1 354 ? -17.788 -7.667 13.036 1.00 98.75 354 ASN A C 1
ATOM 2867 O O . ASN A 1 354 ? -18.548 -7.260 13.913 1.00 98.75 354 ASN A O 1
ATOM 2871 N N . TYR A 1 355 ? -16.847 -8.587 13.263 1.00 98.62 355 TYR A N 1
ATOM 2872 C CA . TYR A 1 355 ? -16.588 -9.166 14.579 1.00 98.62 355 TYR A CA 1
ATOM 2873 C C . TYR A 1 355 ? -16.110 -8.111 15.589 1.00 98.62 355 TYR A C 1
ATOM 2875 O O . TYR A 1 355 ? -16.588 -8.062 16.723 1.00 98.62 355 TYR A O 1
ATOM 2883 N N . VAL A 1 356 ? -15.217 -7.206 15.177 1.00 98.75 356 VAL A N 1
ATOM 2884 C CA . VAL A 1 356 ? -14.791 -6.073 16.011 1.00 98.75 356 VAL A CA 1
ATOM 2885 C C . VAL A 1 356 ? -15.967 -5.147 16.326 1.00 98.75 356 VAL A C 1
ATOM 2887 O O . VAL A 1 356 ? -16.112 -4.740 17.478 1.00 98.75 356 VAL A O 1
ATOM 2890 N N . CYS A 1 357 ? -16.834 -4.851 15.355 1.00 98.81 357 CYS A N 1
ATOM 2891 C CA . CYS A 1 357 ? -18.057 -4.080 15.588 1.00 98.81 357 CYS A CA 1
ATOM 2892 C C . CYS A 1 357 ? -18.970 -4.740 16.634 1.00 98.81 357 CYS A C 1
ATOM 2894 O O . CYS A 1 357 ? -19.421 -4.056 17.552 1.00 98.81 357 CYS A O 1
ATOM 2896 N N . ASP A 1 358 ? -19.169 -6.060 16.564 1.00 98.75 358 ASP A N 1
ATOM 2897 C CA . ASP A 1 358 ? -19.950 -6.813 17.556 1.00 98.75 358 ASP A CA 1
ATOM 2898 C C . ASP A 1 358 ? -19.355 -6.696 18.967 1.00 98.75 358 ASP A C 1
ATOM 2900 O O . ASP A 1 358 ? -20.061 -6.361 19.923 1.00 98.75 358 ASP A O 1
ATOM 2904 N N . MET A 1 359 ? -18.038 -6.883 19.102 1.00 98.69 359 MET A N 1
ATOM 2905 C CA . MET A 1 359 ? -17.346 -6.714 20.386 1.00 98.69 359 MET A CA 1
ATOM 2906 C C . MET A 1 359 ? -17.463 -5.282 20.929 1.00 98.69 359 MET A C 1
ATOM 2908 O O . MET A 1 359 ? -17.641 -5.080 22.135 1.00 98.69 359 MET A O 1
ATOM 2912 N N . LEU A 1 360 ? -17.347 -4.277 20.056 1.00 98.62 360 LEU A N 1
ATOM 2913 C CA . LEU A 1 360 ? -17.470 -2.872 20.437 1.00 98.62 360 LEU A CA 1
ATOM 2914 C C . LEU A 1 360 ? -18.894 -2.539 20.884 1.00 98.62 360 LEU A C 1
ATOM 2916 O O . LEU A 1 360 ? -19.041 -1.886 21.918 1.00 98.62 360 LEU A O 1
ATOM 2920 N N . LYS A 1 361 ? -19.919 -3.015 20.167 1.00 98.56 361 LYS A N 1
ATOM 2921 C CA . LYS A 1 361 ? -21.333 -2.813 20.508 1.00 98.56 361 LYS A CA 1
ATOM 2922 C C . LYS A 1 361 ? -21.689 -3.475 21.832 1.00 98.56 361 LYS A C 1
ATOM 2924 O O . LYS A 1 361 ? -22.342 -2.852 22.662 1.00 98.56 361 LYS A O 1
ATOM 2929 N N . GLN A 1 362 ? -21.217 -4.700 22.067 1.00 98.44 362 GLN A N 1
ATOM 2930 C CA . GLN A 1 362 ? -21.460 -5.412 23.323 1.00 98.44 362 GLN A CA 1
ATOM 2931 C C . GLN A 1 362 ? -20.921 -4.632 24.531 1.00 98.44 362 GLN A C 1
ATOM 2933 O O . GLN A 1 362 ? -21.577 -4.558 25.568 1.00 98.44 362 GLN A O 1
ATOM 2938 N N . ARG A 1 363 ? -19.727 -4.041 24.402 1.00 98.12 363 ARG A N 1
ATOM 2939 C CA . ARG A 1 363 ? -19.097 -3.252 25.475 1.00 98.12 363 ARG A CA 1
ATOM 2940 C C . ARG A 1 363 ? -19.623 -1.824 25.565 1.00 98.12 363 ARG A C 1
ATOM 2942 O O . ARG A 1 363 ? -19.556 -1.226 26.633 1.00 98.12 363 ARG A O 1
ATOM 2949 N N . ASN A 1 364 ? -20.133 -1.283 24.462 1.00 98.00 364 ASN A N 1
ATOM 2950 C CA . ASN A 1 364 ? -20.634 0.082 24.363 1.00 98.00 364 ASN A CA 1
ATOM 2951 C C . ASN A 1 364 ? -22.025 0.091 23.695 1.00 98.00 364 ASN A C 1
ATOM 2953 O O . ASN A 1 364 ? -22.149 0.518 22.543 1.00 98.00 364 ASN A O 1
ATOM 2957 N N . PRO A 1 365 ? -23.092 -0.354 24.391 1.00 97.94 365 PRO A N 1
ATOM 2958 C CA . PRO A 1 365 ? -24.407 -0.556 23.770 1.00 97.94 365 PRO A CA 1
ATOM 2959 C C . PRO A 1 365 ? -25.032 0.713 23.177 1.00 97.94 365 PRO A C 1
ATOM 2961 O O . PRO A 1 365 ? -25.845 0.633 22.257 1.00 97.94 365 PRO A O 1
ATOM 2964 N N . THR A 1 366 ? -24.642 1.885 23.684 1.00 98.12 366 THR A N 1
ATOM 2965 C CA . THR A 1 366 ? -25.145 3.198 23.258 1.00 98.12 366 THR A CA 1
ATOM 2966 C C . THR A 1 366 ? -24.426 3.778 22.042 1.00 98.12 366 THR A C 1
ATOM 2968 O O . THR A 1 366 ? -24.859 4.809 21.536 1.00 98.12 366 THR A O 1
ATOM 2971 N N . TRP A 1 367 ? -23.337 3.163 21.567 1.00 97.94 367 TRP A N 1
ATOM 2972 C CA . TRP A 1 367 ? -22.649 3.645 20.369 1.00 97.94 367 TRP A CA 1
ATOM 2973 C C . TRP A 1 367 ? -23.498 3.402 19.120 1.00 97.94 367 TRP A C 1
ATOM 2975 O O . TRP A 1 367 ? -24.118 2.341 18.968 1.00 97.94 367 TRP A O 1
ATOM 2985 N N . ASP A 1 368 ? -23.516 4.406 18.247 1.00 98.00 368 ASP A N 1
ATOM 2986 C CA . ASP A 1 368 ? -24.201 4.379 16.959 1.00 98.00 368 ASP A CA 1
ATOM 2987 C C . ASP A 1 368 ? -23.349 3.719 15.858 1.00 98.00 368 ASP A C 1
ATOM 2989 O O . ASP A 1 368 ? -22.199 3.322 16.074 1.00 98.00 368 ASP A O 1
ATOM 2993 N N . ASP A 1 369 ? -23.944 3.571 14.671 1.00 98.38 369 ASP A N 1
ATOM 2994 C CA . ASP A 1 369 ? -23.320 2.938 13.505 1.00 98.38 369 ASP A CA 1
ATOM 2995 C C . ASP A 1 369 ? -21.998 3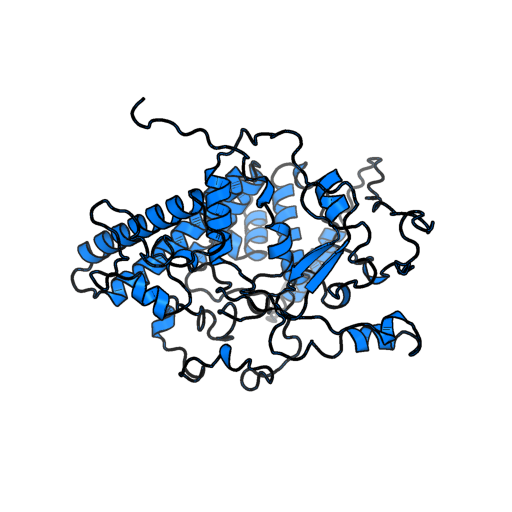.611 13.106 1.00 98.38 369 ASP A C 1
ATOM 2997 O O . ASP A 1 369 ? -20.988 2.928 12.933 1.00 98.38 369 ASP A O 1
ATOM 3001 N N . GLU A 1 370 ? -21.973 4.943 13.004 1.00 96.25 370 GLU A N 1
ATOM 3002 C CA . GLU A 1 370 ? -20.777 5.681 12.583 1.00 96.25 370 GLU A CA 1
ATOM 3003 C C . GLU A 1 370 ? -19.646 5.535 13.604 1.00 96.25 370 GLU A C 1
ATOM 3005 O O . GLU A 1 370 ? -18.501 5.248 13.234 1.00 96.25 370 GLU A O 1
ATOM 3010 N N . LYS A 1 371 ? -19.951 5.645 14.904 1.00 96.50 371 LYS A N 1
ATOM 3011 C CA . LYS A 1 371 ? -18.940 5.511 15.950 1.00 96.50 371 LYS A CA 1
ATOM 3012 C C . LYS A 1 371 ? -18.325 4.116 15.974 1.00 96.50 371 LYS A C 1
ATOM 3014 O O . LYS A 1 371 ? -17.104 3.992 16.137 1.00 96.50 371 LYS A O 1
ATOM 3019 N N . LEU A 1 372 ? -19.146 3.077 15.814 1.00 98.44 372 LEU A N 1
ATOM 3020 C CA . LEU A 1 372 ? -18.686 1.691 15.721 1.00 98.44 372 LEU A CA 1
ATOM 3021 C C . LEU A 1 372 ? -17.813 1.497 14.484 1.00 98.44 372 LEU A C 1
ATOM 3023 O O . LEU A 1 372 ? -16.674 1.049 14.618 1.00 98.44 372 LEU A O 1
ATOM 3027 N N . TYR A 1 373 ? -18.297 1.925 13.316 1.00 98.12 373 TYR A N 1
ATOM 3028 C CA . TYR A 1 373 ? -17.597 1.800 12.040 1.00 98.12 373 TYR A CA 1
ATOM 3029 C C . TYR A 1 373 ? -16.207 2.448 12.077 1.00 98.12 373 TYR A C 1
ATOM 3031 O O . TYR A 1 373 ? -15.201 1.802 11.768 1.00 98.12 373 TYR A O 1
ATOM 3039 N N . HIS A 1 374 ? -16.120 3.714 12.496 1.00 96.81 374 HIS A N 1
ATOM 3040 C CA . HIS A 1 374 ? -14.850 4.437 12.528 1.00 96.81 374 HIS A CA 1
ATOM 3041 C C . HIS A 1 374 ? -13.878 3.865 13.566 1.00 96.81 374 HIS A C 1
ATOM 3043 O O . HIS A 1 374 ? -12.672 3.793 13.306 1.00 96.81 374 HIS A O 1
ATOM 3049 N N . THR A 1 375 ? -14.384 3.401 14.712 1.00 97.31 375 THR A N 1
ATOM 3050 C CA . THR A 1 375 ? -13.542 2.764 15.734 1.00 97.31 375 THR A CA 1
ATOM 3051 C C . THR A 1 375 ? -13.030 1.401 15.260 1.00 97.31 375 THR A C 1
ATOM 3053 O O . THR A 1 375 ? -11.837 1.119 15.386 1.00 97.31 375 THR A O 1
ATOM 3056 N N . ALA A 1 376 ? -13.885 0.575 14.652 1.00 98.38 376 ALA A N 1
ATOM 3057 C CA . ALA A 1 376 ? -13.487 -0.702 14.071 1.00 98.38 376 ALA A CA 1
ATOM 3058 C C . ALA A 1 376 ? -12.474 -0.507 12.934 1.00 98.38 376 ALA A C 1
ATOM 3060 O O . ALA A 1 376 ? -11.447 -1.182 12.913 1.00 98.38 376 ALA A O 1
ATOM 3061 N N . ARG A 1 377 ? -12.677 0.479 12.048 1.00 97.44 377 ARG A N 1
ATOM 3062 C CA . ARG A 1 377 ? -11.713 0.834 10.991 1.00 97.44 377 ARG A CA 1
ATOM 3063 C C . ARG A 1 377 ? -10.330 1.176 11.551 1.00 97.44 377 ARG A C 1
ATOM 3065 O O . ARG A 1 377 ? -9.328 0.716 11.005 1.00 97.44 377 ARG A O 1
ATOM 3072 N N . LEU A 1 378 ? -10.255 1.945 12.641 1.00 96.12 378 LEU A N 1
ATOM 3073 C CA . LEU A 1 378 ? -8.984 2.254 13.306 1.00 96.12 378 LEU A CA 1
ATOM 3074 C C . LEU A 1 378 ? -8.277 0.998 13.825 1.00 96.12 378 LEU A C 1
ATOM 3076 O O . LEU A 1 378 ? -7.071 0.849 13.614 1.00 96.12 378 LEU A O 1
ATOM 3080 N N . ILE A 1 379 ? -9.026 0.105 14.478 1.00 97.12 379 ILE A N 1
ATOM 3081 C CA . ILE A 1 379 ? -8.503 -1.160 15.005 1.00 97.12 379 ILE A CA 1
ATOM 3082 C C . ILE A 1 379 ? -7.983 -2.024 13.855 1.00 97.12 379 ILE A C 1
ATOM 3084 O O . ILE A 1 379 ? -6.827 -2.436 13.887 1.00 97.12 379 ILE A O 1
ATOM 3088 N N . ILE A 1 380 ? -8.789 -2.232 12.812 1.00 98.25 380 ILE A N 1
ATOM 3089 C CA . ILE A 1 380 ? -8.433 -3.061 11.655 1.00 98.25 380 ILE A CA 1
ATOM 3090 C C . ILE A 1 380 ? -7.185 -2.532 10.945 1.00 98.25 380 ILE A C 1
ATOM 3092 O O . ILE A 1 380 ? -6.269 -3.310 10.692 1.00 98.25 380 ILE A O 1
ATOM 3096 N N . GLY A 1 381 ? -7.088 -1.220 10.698 1.00 96.81 381 GLY A N 1
ATOM 3097 C CA . GLY A 1 381 ? -5.875 -0.628 10.120 1.00 96.81 381 GLY A CA 1
ATOM 3098 C C . GLY A 1 381 ? -4.630 -0.889 10.978 1.00 96.81 381 GLY A C 1
ATOM 3099 O O . GLY A 1 381 ? -3.575 -1.250 10.459 1.00 96.81 381 GLY A O 1
ATOM 3100 N N . GLY A 1 382 ? -4.759 -0.793 12.307 1.00 94.94 382 GLY A N 1
ATOM 3101 C CA . GLY A 1 382 ? -3.682 -1.125 13.243 1.00 94.94 382 GLY A CA 1
ATOM 3102 C C . GLY A 1 382 ? -3.291 -2.607 13.233 1.00 94.94 382 GLY A C 1
ATOM 3103 O O . GLY A 1 382 ? -2.101 -2.921 13.251 1.00 94.94 382 GLY A O 1
ATOM 3104 N N . VAL A 1 383 ? -4.263 -3.523 13.178 1.00 97.19 383 VAL A N 1
ATOM 3105 C CA . VAL A 1 383 ? -4.008 -4.975 13.127 1.00 97.19 383 VAL A CA 1
ATOM 3106 C C . VAL A 1 383 ? -3.339 -5.362 11.807 1.00 97.19 383 VAL A C 1
ATOM 3108 O O . VAL A 1 383 ? -2.343 -6.082 11.827 1.00 97.19 383 VAL A O 1
ATOM 3111 N N . ILE A 1 384 ? -3.818 -4.841 10.674 1.00 98.19 384 ILE A N 1
ATOM 3112 C CA . ILE A 1 384 ? -3.205 -5.060 9.357 1.00 98.19 384 ILE A CA 1
ATOM 3113 C C . ILE A 1 384 ? -1.741 -4.603 9.365 1.00 98.19 384 ILE A C 1
ATOM 3115 O O . ILE A 1 384 ? -0.850 -5.375 9.001 1.00 98.19 384 ILE A O 1
ATOM 3119 N N . ALA A 1 385 ? -1.479 -3.385 9.852 1.00 95.88 385 ALA A N 1
ATOM 3120 C CA . ALA A 1 385 ? -0.123 -2.857 9.966 1.00 95.88 385 ALA A CA 1
ATOM 3121 C C . ALA A 1 385 ? 0.776 -3.730 10.855 1.00 95.88 385 ALA A C 1
ATOM 3123 O O . ALA A 1 385 ? 1.949 -3.963 10.540 1.00 95.88 385 ALA A O 1
ATOM 3124 N N . LYS A 1 386 ? 0.213 -4.266 11.945 1.00 95.50 386 LYS A N 1
ATOM 3125 C CA . LYS A 1 386 ? 0.912 -5.152 12.877 1.00 95.50 386 LYS A CA 1
ATOM 3126 C C . LYS A 1 386 ? 1.307 -6.473 12.233 1.00 95.50 386 LYS A C 1
ATOM 3128 O O . LYS A 1 386 ? 2.473 -6.848 12.324 1.00 95.50 386 LYS A O 1
ATOM 3133 N N . ILE A 1 387 ? 0.362 -7.153 11.583 1.00 97.44 387 ILE A N 1
ATOM 3134 C CA . ILE A 1 387 ? 0.600 -8.440 10.912 1.00 97.44 387 ILE A CA 1
ATOM 3135 C C . ILE A 1 387 ? 1.641 -8.264 9.814 1.00 97.44 387 ILE A C 1
ATOM 3137 O O . ILE A 1 387 ? 2.590 -9.039 9.727 1.00 97.44 387 ILE A O 1
ATOM 3141 N N . HIS A 1 388 ? 1.523 -7.209 9.008 1.00 97.62 388 HIS A N 1
ATOM 3142 C CA . HIS A 1 388 ? 2.502 -6.970 7.960 1.00 97.62 388 HIS A CA 1
ATOM 3143 C C . HIS A 1 388 ? 3.907 -6.769 8.548 1.00 97.62 388 HIS A C 1
ATOM 3145 O O . HIS A 1 388 ? 4.857 -7.403 8.101 1.00 97.62 388 HIS A O 1
ATOM 3151 N N . THR A 1 389 ? 4.030 -5.957 9.602 1.00 93.19 389 THR A N 1
ATOM 3152 C CA . THR A 1 389 ? 5.321 -5.654 10.240 1.00 93.19 389 THR A CA 1
ATOM 3153 C C . THR A 1 389 ? 5.935 -6.862 10.953 1.00 93.19 389 THR A C 1
ATOM 3155 O O . THR A 1 389 ? 7.143 -7.071 10.872 1.00 93.19 389 THR A O 1
ATOM 3158 N N . LEU A 1 390 ? 5.136 -7.638 11.692 1.00 93.31 390 LEU A N 1
ATOM 3159 C CA . LEU A 1 390 ? 5.629 -8.659 12.624 1.00 93.31 390 LEU A CA 1
ATOM 3160 C C . LEU A 1 390 ? 5.548 -10.094 12.106 1.00 93.31 390 LEU A C 1
ATOM 3162 O O . LEU A 1 390 ? 6.178 -10.969 12.700 1.00 93.31 390 LEU A O 1
ATOM 3166 N N . GLU A 1 391 ? 4.793 -10.339 11.037 1.00 94.62 391 GLU A N 1
ATOM 3167 C CA . GLU A 1 391 ? 4.556 -11.686 10.511 1.00 94.62 391 GLU A CA 1
ATOM 3168 C C . GLU A 1 391 ? 4.908 -11.773 9.026 1.00 94.62 391 GLU A C 1
ATOM 3170 O O . GLU A 1 391 ? 5.787 -12.550 8.660 1.00 94.62 391 GLU A O 1
ATOM 3175 N N . TRP A 1 392 ? 4.311 -10.931 8.176 1.00 96.50 392 TRP A N 1
ATOM 3176 C CA . TRP A 1 392 ? 4.551 -10.994 6.729 1.00 96.50 392 TRP A CA 1
ATOM 3177 C C . TRP A 1 392 ? 5.999 -10.640 6.357 1.00 96.50 392 TRP A C 1
ATOM 3179 O O . TRP A 1 392 ? 6.670 -11.425 5.683 1.00 96.50 392 TRP A O 1
ATOM 3189 N N . THR A 1 393 ? 6.519 -9.497 6.825 1.00 94.81 393 THR A N 1
ATOM 3190 C CA . THR A 1 393 ? 7.885 -9.067 6.482 1.00 94.81 393 THR A CA 1
ATOM 3191 C C . THR A 1 393 ? 8.955 -10.021 7.036 1.00 94.81 393 THR A C 1
ATOM 3193 O O . THR A 1 393 ? 9.870 -10.367 6.292 1.00 94.81 393 THR A O 1
ATOM 3196 N N . PRO A 1 394 ? 8.867 -10.526 8.284 1.00 92.44 394 PRO A N 1
ATOM 3197 C CA . PRO A 1 394 ? 9.780 -11.567 8.765 1.00 92.44 394 PRO A CA 1
ATOM 3198 C C . PRO A 1 394 ? 9.689 -12.892 7.997 1.00 92.44 394 PRO A C 1
ATOM 3200 O O . PRO A 1 394 ? 10.697 -13.582 7.863 1.00 92.44 394 PRO A O 1
ATOM 3203 N N . ALA A 1 395 ? 8.509 -13.255 7.480 1.00 92.81 395 ALA A N 1
ATOM 3204 C CA . ALA A 1 395 ? 8.341 -14.471 6.687 1.00 92.81 395 ALA A CA 1
ATOM 3205 C C . ALA A 1 395 ? 9.010 -14.370 5.308 1.00 92.81 395 ALA A C 1
ATOM 3207 O O . ALA A 1 395 ? 9.568 -15.362 4.840 1.00 92.81 395 ALA A O 1
ATOM 3208 N N . ILE A 1 396 ? 8.985 -13.196 4.664 1.00 92.00 396 ILE A N 1
ATOM 3209 C CA . ILE A 1 396 ? 9.655 -12.989 3.368 1.00 92.00 396 ILE A CA 1
ATOM 3210 C C . ILE A 1 396 ? 11.154 -12.678 3.528 1.00 92.00 396 ILE A C 1
ATOM 3212 O O . ILE A 1 396 ? 11.964 -13.106 2.711 1.00 92.00 396 ILE A O 1
ATOM 3216 N N . LEU A 1 397 ? 11.542 -11.993 4.609 1.00 89.88 397 LEU A N 1
ATOM 3217 C CA . LEU A 1 397 ? 12.929 -11.682 4.964 1.00 89.88 397 LEU A CA 1
ATOM 3218 C C . LEU A 1 397 ? 13.355 -12.521 6.175 1.00 89.88 397 LEU A C 1
ATOM 3220 O O . LEU A 1 397 ? 13.461 -11.996 7.285 1.00 89.88 397 LEU A O 1
ATOM 3224 N N . GLN A 1 398 ? 13.602 -13.820 5.961 1.00 86.12 398 GLN A N 1
ATOM 3225 C CA . GLN A 1 398 ? 13.906 -14.812 7.011 1.00 86.12 398 GLN A CA 1
ATOM 3226 C C . GLN A 1 398 ? 15.293 -14.626 7.631 1.00 86.12 398 GLN A C 1
ATOM 3228 O O . GLN A 1 398 ? 16.189 -15.461 7.541 1.00 86.12 398 GLN A O 1
ATOM 3233 N N . ASN A 1 399 ? 15.465 -13.490 8.288 1.00 84.69 399 ASN A N 1
ATOM 3234 C CA . ASN A 1 399 ? 16.667 -13.086 8.973 1.00 84.69 399 ASN A CA 1
ATOM 3235 C C . ASN A 1 399 ? 16.288 -12.660 10.398 1.00 84.69 399 ASN A C 1
ATOM 3237 O O . ASN A 1 399 ? 15.414 -11.814 10.622 1.00 84.69 399 ASN A O 1
ATOM 3241 N N . LYS A 1 400 ? 16.959 -13.264 11.384 1.00 81.56 400 LYS A N 1
ATOM 3242 C CA . LYS A 1 400 ? 16.693 -13.034 12.810 1.00 81.56 400 LYS A CA 1
ATOM 3243 C C . LYS A 1 400 ? 16.855 -11.562 13.202 1.00 81.56 400 LYS A C 1
ATOM 3245 O O . LYS A 1 400 ? 16.090 -11.069 14.026 1.00 81.56 400 LYS A O 1
ATOM 3250 N N . LEU A 1 401 ? 17.821 -10.861 12.612 1.00 78.00 401 LEU A N 1
ATOM 3251 C CA . LEU A 1 401 ? 18.089 -9.453 12.901 1.00 78.00 401 LEU A CA 1
ATOM 3252 C C . LEU A 1 401 ? 17.043 -8.540 12.267 1.00 78.00 401 LEU A C 1
ATOM 3254 O O . LEU A 1 401 ? 16.584 -7.615 12.928 1.00 78.00 401 LEU A O 1
ATOM 3258 N N . VAL A 1 402 ? 16.596 -8.837 11.044 1.00 82.19 402 VAL A N 1
ATOM 3259 C CA . VAL A 1 402 ? 15.459 -8.130 10.427 1.00 82.19 402 VAL A CA 1
ATOM 3260 C C . VAL A 1 402 ? 14.207 -8.298 11.287 1.00 82.19 402 VAL A C 1
ATOM 3262 O O . VAL A 1 402 ? 13.543 -7.319 11.620 1.00 82.19 402 VAL A O 1
ATOM 3265 N N . SER A 1 403 ? 13.935 -9.524 11.739 1.00 84.94 403 SER A N 1
ATOM 3266 C CA . SER A 1 403 ? 12.816 -9.819 12.641 1.00 84.94 403 SER A CA 1
ATOM 3267 C C . SER A 1 403 ? 12.919 -9.055 13.964 1.00 84.94 403 SER A C 1
ATOM 3269 O O . SER A 1 403 ? 11.923 -8.524 14.456 1.00 84.94 403 SER A O 1
ATOM 3271 N N . LEU A 1 404 ? 14.123 -8.971 14.538 1.00 79.38 404 LEU A N 1
ATOM 3272 C CA . LEU A 1 404 ? 14.386 -8.188 15.744 1.00 79.38 404 LEU A CA 1
ATOM 3273 C C . LEU A 1 404 ? 14.164 -6.690 15.491 1.00 79.38 404 LEU A C 1
ATOM 3275 O O . LEU A 1 404 ? 13.499 -6.035 16.290 1.00 79.38 404 LEU A O 1
ATOM 3279 N N . GLY A 1 405 ? 14.659 -6.155 14.373 1.00 78.62 405 GLY A N 1
ATOM 3280 C CA . GLY A 1 405 ? 14.484 -4.757 13.978 1.00 78.62 405 GLY A CA 1
ATOM 3281 C C . GLY A 1 405 ? 13.013 -4.385 13.790 1.00 78.62 405 GLY A C 1
ATOM 3282 O O . GLY A 1 405 ? 12.556 -3.381 14.322 1.00 78.62 405 GLY A O 1
ATOM 3283 N N . LEU A 1 406 ? 12.229 -5.236 13.127 1.00 85.00 406 LEU A N 1
ATOM 3284 C CA . LEU A 1 406 ? 10.789 -5.027 12.940 1.00 85.00 406 LEU A CA 1
ATOM 3285 C C . LEU A 1 406 ? 10.006 -5.122 14.255 1.00 85.00 406 LEU A C 1
ATOM 3287 O O . LEU A 1 406 ? 9.120 -4.305 14.512 1.00 85.00 406 LEU A O 1
ATOM 3291 N N . ARG A 1 407 ? 10.370 -6.064 15.135 1.00 83.50 407 ARG A N 1
ATOM 3292 C CA . ARG A 1 407 ? 9.838 -6.119 16.507 1.00 83.50 407 ARG A CA 1
ATOM 3293 C C . ARG A 1 407 ? 10.192 -4.868 17.297 1.00 83.50 407 ARG A C 1
ATOM 3295 O O . ARG A 1 407 ? 9.337 -4.375 18.020 1.00 83.50 407 ARG A O 1
ATOM 3302 N N . SER A 1 408 ? 11.397 -4.340 17.113 1.00 77.56 408 SER A N 1
ATOM 3303 C CA . SER A 1 408 ? 11.854 -3.100 17.744 1.00 77.56 408 SER A CA 1
ATOM 3304 C C . SER A 1 408 ? 11.093 -1.885 17.216 1.00 77.56 408 SER A C 1
ATOM 3306 O O . SER A 1 408 ? 10.698 -1.031 18.000 1.00 77.56 408 SER A O 1
ATOM 3308 N N . ASN A 1 409 ? 10.798 -1.833 15.914 1.00 79.75 409 ASN A N 1
ATOM 3309 C CA . ASN A 1 409 ? 9.935 -0.800 15.344 1.00 79.75 409 ASN A CA 1
ATOM 3310 C C . ASN A 1 409 ? 8.545 -0.835 15.987 1.00 79.75 409 ASN A C 1
ATOM 3312 O O . ASN A 1 409 ? 8.008 0.206 16.360 1.00 79.75 409 ASN A O 1
ATOM 3316 N N . TRP A 1 410 ? 7.963 -2.029 16.134 1.00 84.81 410 TRP A N 1
ATOM 3317 C CA . TRP A 1 410 ? 6.619 -2.155 16.682 1.00 84.81 410 TRP A CA 1
ATOM 3318 C C . TRP A 1 410 ? 6.581 -1.951 18.193 1.00 84.81 410 TRP A C 1
ATOM 3320 O O . TRP A 1 410 ? 5.888 -1.062 18.656 1.00 84.81 410 TRP A O 1
ATOM 3330 N N . TYR A 1 411 ? 7.298 -2.753 18.974 1.00 81.31 411 TYR A N 1
ATOM 3331 C CA . TYR A 1 411 ? 7.207 -2.770 20.438 1.00 81.31 411 TYR A CA 1
ATOM 3332 C C . TYR A 1 411 ? 8.174 -1.813 21.136 1.00 81.31 411 TYR A C 1
ATOM 3334 O O . TYR A 1 411 ? 8.035 -1.581 22.333 1.00 81.31 411 TYR A O 1
ATOM 3342 N N . GLY A 1 412 ? 9.140 -1.258 20.408 1.00 72.88 412 GLY A N 1
ATOM 3343 C CA . GLY A 1 412 ? 10.321 -0.660 21.010 1.00 72.88 412 GLY A CA 1
ATOM 3344 C C . GLY A 1 412 ? 11.348 -1.734 21.357 1.00 72.88 412 GLY A C 1
ATOM 3345 O O . GLY A 1 412 ? 11.092 -2.939 21.319 1.00 72.88 412 GLY A O 1
ATOM 3346 N N . VAL A 1 413 ? 12.546 -1.284 21.679 1.00 66.06 413 VAL A N 1
ATOM 3347 C CA . VAL A 1 413 ? 13.651 -2.099 22.150 1.00 66.06 413 VAL A CA 1
ATOM 3348 C C . VAL A 1 413 ? 13.567 -2.149 23.673 1.00 66.06 413 VAL A C 1
ATOM 3350 O O . VAL A 1 413 ? 13.658 -1.124 24.344 1.00 66.06 413 VAL A O 1
ATOM 3353 N N . SER A 1 414 ? 13.491 -3.349 24.246 1.00 55.03 414 SER A N 1
ATOM 3354 C CA . SER A 1 414 ? 13.962 -3.569 25.616 1.00 55.03 414 SER A CA 1
ATOM 3355 C C . SER A 1 414 ? 15.485 -3.404 25.606 1.00 55.03 414 SER A C 1
ATOM 3357 O O . SER A 1 414 ? 16.240 -4.348 25.367 1.00 55.03 414 SER A O 1
ATOM 3359 N N . LEU A 1 415 ? 15.983 -2.176 25.772 1.00 48.72 415 LEU A N 1
ATOM 3360 C CA . LEU A 1 415 ? 17.425 -1.910 25.668 1.00 48.72 415 LEU A CA 1
ATOM 3361 C C . LEU A 1 415 ? 18.257 -2.612 26.746 1.00 48.72 415 LEU A C 1
ATOM 3363 O O . LEU A 1 415 ? 19.470 -2.735 26.584 1.00 48.72 415 LEU A O 1
ATOM 3367 N N . MET A 1 416 ? 17.628 -3.117 27.812 1.00 44.12 416 MET A N 1
ATOM 3368 C CA . MET A 1 416 ? 18.300 -3.950 28.814 1.00 44.12 416 MET A CA 1
ATOM 3369 C C . MET A 1 416 ? 18.705 -5.316 28.250 1.00 44.12 416 MET A C 1
ATOM 3371 O O . MET A 1 416 ? 19.817 -5.769 28.529 1.00 44.12 416 MET A O 1
ATOM 3375 N N . GLU A 1 417 ? 17.875 -5.926 27.398 1.00 51.50 417 GLU A N 1
ATOM 3376 C CA . GLU A 1 417 ? 18.270 -7.112 26.627 1.00 51.50 417 GLU A CA 1
ATOM 3377 C C . GLU A 1 417 ? 19.282 -6.734 25.541 1.00 51.50 417 GLU A C 1
ATOM 3379 O O . GLU A 1 417 ? 20.253 -7.459 25.309 1.00 51.50 417 GLU A O 1
ATOM 3384 N N . PHE A 1 418 ? 19.106 -5.555 24.929 1.00 50.94 418 PHE A N 1
ATOM 3385 C CA . PHE A 1 418 ? 19.930 -5.131 23.804 1.00 50.94 418 PHE A CA 1
ATOM 3386 C C . PHE A 1 418 ? 21.394 -4.839 24.201 1.00 50.94 418 PHE A C 1
ATOM 3388 O O . PHE A 1 418 ? 22.348 -5.184 23.500 1.00 50.94 418 PHE A O 1
ATOM 3395 N N . ALA A 1 419 ? 21.600 -4.243 25.371 1.00 50.75 419 ALA A N 1
ATOM 3396 C CA . ALA A 1 419 ? 22.916 -3.837 25.845 1.00 50.75 419 ALA A CA 1
ATOM 3397 C C . ALA A 1 419 ? 23.587 -4.856 26.787 1.00 50.75 419 ALA A C 1
ATOM 3399 O O . ALA A 1 419 ? 24.606 -4.515 27.387 1.00 50.75 419 ALA A O 1
ATOM 3400 N N . LYS A 1 420 ? 23.031 -6.071 26.969 1.00 53.44 420 LYS A N 1
ATOM 3401 C CA . LYS A 1 420 ? 23.460 -7.039 28.010 1.00 53.44 420 LYS A CA 1
ATOM 3402 C C . LYS A 1 420 ? 23.712 -6.360 29.375 1.00 53.44 420 LYS A C 1
ATOM 3404 O O . LYS A 1 420 ? 24.705 -6.637 30.040 1.00 53.44 420 LYS A O 1
ATOM 3409 N N . GLY A 1 421 ? 22.854 -5.414 29.765 1.00 52.94 421 GLY A N 1
ATOM 3410 C CA . GLY A 1 421 ? 23.013 -4.647 31.009 1.00 52.94 421 GLY A CA 1
ATOM 3411 C C . GLY A 1 421 ? 23.944 -3.420 30.961 1.00 52.94 421 GLY A C 1
ATOM 3412 O O . GLY A 1 421 ? 24.140 -2.786 31.995 1.00 52.94 421 GLY A O 1
ATOM 3413 N N . ASN A 1 422 ? 24.491 -3.017 29.806 1.00 55.16 422 ASN A N 1
ATOM 3414 C CA . ASN A 1 422 ? 25.255 -1.768 29.681 1.00 55.16 422 ASN A CA 1
ATOM 3415 C C . ASN A 1 422 ? 24.323 -0.548 29.523 1.00 55.16 422 ASN A C 1
ATOM 3417 O O . ASN A 1 422 ? 23.902 -0.181 28.423 1.00 55.16 422 ASN A O 1
ATOM 3421 N N . SER A 1 423 ? 24.019 0.099 30.649 1.00 56.81 423 SER A N 1
ATOM 3422 C CA . SER A 1 423 ? 23.096 1.238 30.741 1.00 56.81 423 SER A CA 1
ATOM 3423 C C . SER A 1 423 ? 23.535 2.483 29.954 1.00 56.81 423 SER A C 1
ATOM 3425 O O . SER A 1 423 ? 22.683 3.276 29.557 1.00 56.81 423 SER A O 1
ATOM 3427 N N . THR A 1 424 ? 24.830 2.654 29.675 1.00 59.19 424 THR A N 1
ATOM 3428 C CA . THR A 1 424 ? 25.354 3.801 28.914 1.00 59.19 424 THR A CA 1
ATOM 3429 C C . THR A 1 424 ? 25.114 3.640 27.416 1.00 59.19 424 THR A C 1
ATOM 3431 O O . THR A 1 424 ? 24.640 4.569 26.766 1.00 59.19 424 THR A O 1
ATOM 3434 N N . LEU A 1 425 ? 25.380 2.451 26.863 1.00 58.59 425 LEU A N 1
ATOM 3435 C CA . LEU A 1 425 ? 25.104 2.161 25.452 1.00 58.59 425 LEU A CA 1
ATOM 3436 C C . LEU A 1 425 ? 23.596 2.184 25.165 1.00 58.59 425 LEU A C 1
ATOM 3438 O O . LEU A 1 425 ? 23.175 2.711 24.139 1.00 58.59 425 LEU A O 1
ATOM 3442 N N . ALA A 1 426 ? 22.789 1.673 26.101 1.00 59.38 426 ALA A N 1
ATOM 3443 C CA . ALA A 1 426 ? 21.335 1.766 26.037 1.00 59.38 426 ALA A CA 1
ATOM 3444 C C . ALA A 1 426 ? 20.858 3.228 25.943 1.00 59.38 426 ALA A C 1
ATOM 3446 O O . ALA A 1 426 ? 20.093 3.557 25.044 1.00 59.38 426 ALA A O 1
ATOM 3447 N N . LYS A 1 427 ? 21.363 4.119 26.808 1.00 59.28 427 LYS A N 1
ATOM 3448 C CA . LYS A 1 427 ? 21.009 5.550 26.780 1.00 59.28 427 LYS A CA 1
ATOM 3449 C C . LYS A 1 427 ? 21.397 6.237 25.467 1.00 59.28 427 LYS A C 1
ATOM 3451 O O . LYS A 1 427 ? 20.597 6.958 24.885 1.00 59.28 427 LYS A O 1
ATOM 3456 N N . ILE A 1 428 ? 22.592 5.962 24.947 1.00 61.06 428 ILE A N 1
ATOM 3457 C CA . ILE A 1 428 ? 23.035 6.540 23.668 1.00 61.06 428 ILE A CA 1
ATOM 3458 C C . ILE A 1 428 ? 22.110 6.102 22.520 1.00 61.06 428 ILE A C 1
ATOM 3460 O O . ILE A 1 428 ? 21.722 6.921 21.692 1.00 61.06 428 ILE A O 1
ATOM 3464 N N . LEU A 1 429 ? 21.720 4.825 22.471 1.00 56.44 429 LEU A N 1
ATOM 3465 C CA . LEU A 1 429 ? 20.847 4.309 21.414 1.00 56.44 429 LEU A CA 1
ATOM 3466 C C . LEU A 1 429 ? 19.406 4.842 21.514 1.00 56.44 429 LEU A C 1
ATOM 3468 O O . LEU A 1 429 ? 18.790 5.087 20.476 1.00 56.44 429 LEU A O 1
ATOM 3472 N N . THR A 1 430 ? 18.879 5.074 22.724 1.00 58.16 430 THR A N 1
ATOM 3473 C CA . THR A 1 430 ? 17.563 5.717 22.906 1.00 58.16 430 THR A CA 1
ATOM 3474 C C . THR A 1 430 ? 17.545 7.174 22.489 1.00 58.16 430 THR A C 1
ATOM 3476 O O . THR A 1 430 ? 16.550 7.629 21.929 1.00 58.16 430 THR A O 1
ATOM 3479 N N . ASP A 1 431 ? 18.632 7.896 22.752 1.00 56.31 431 ASP A N 1
ATOM 3480 C CA . ASP A 1 431 ? 18.713 9.329 22.471 1.00 56.31 431 ASP A CA 1
ATOM 3481 C C . ASP A 1 431 ? 18.861 9.597 20.965 1.00 56.31 431 ASP A C 1
ATOM 3483 O O . ASP A 1 431 ? 18.364 10.602 20.458 1.00 56.31 431 ASP A O 1
ATOM 3487 N N . ILE A 1 432 ? 19.495 8.676 20.227 1.00 54.28 432 ILE A N 1
ATOM 3488 C CA . ILE A 1 432 ? 19.681 8.784 18.771 1.00 54.28 432 ILE A CA 1
ATOM 3489 C C . ILE A 1 432 ? 18.389 8.454 18.008 1.00 54.28 432 ILE A C 1
ATOM 3491 O O . ILE A 1 432 ? 18.106 9.085 16.989 1.00 54.28 432 ILE A O 1
ATOM 3495 N N . ILE A 1 433 ? 17.583 7.494 18.482 1.00 57.06 433 ILE A N 1
ATOM 3496 C CA . ILE A 1 433 ? 16.293 7.160 17.861 1.00 57.06 433 ILE A CA 1
ATOM 3497 C C . ILE A 1 433 ? 15.207 7.031 18.942 1.00 57.06 433 ILE A C 1
ATOM 3499 O O . ILE A 1 433 ? 14.988 5.944 19.482 1.00 57.06 433 ILE A O 1
ATOM 3503 N N . PRO A 1 434 ? 14.437 8.102 19.205 1.00 53.16 434 PRO A N 1
ATOM 3504 C CA . PRO A 1 434 ? 13.379 8.102 20.220 1.00 53.16 434 PRO A CA 1
ATOM 3505 C C . PRO A 1 434 ? 12.283 7.044 19.999 1.00 53.16 434 PRO A C 1
ATOM 3507 O O . PRO A 1 434 ? 11.641 6.595 20.953 1.00 53.16 434 PRO A O 1
ATOM 3510 N N . THR A 1 435 ? 12.061 6.618 18.748 1.00 53.16 435 THR A N 1
ATOM 3511 C CA . THR A 1 435 ? 11.127 5.532 18.404 1.00 53.16 435 THR A CA 1
ATOM 3512 C C . THR A 1 435 ? 11.632 4.152 18.830 1.00 53.16 435 THR A C 1
ATOM 3514 O O . THR A 1 435 ? 10.805 3.281 19.088 1.00 53.16 435 THR A O 1
ATOM 3517 N N . LEU A 1 436 ? 12.946 3.950 19.003 1.00 58.41 436 LEU A N 1
ATOM 3518 C CA . LEU A 1 436 ? 13.489 2.695 19.535 1.00 58.41 436 LEU A CA 1
ATOM 3519 C C . LEU A 1 436 ? 13.148 2.502 21.010 1.00 58.41 436 LEU A C 1
ATOM 3521 O O . LEU A 1 436 ? 13.071 1.367 21.448 1.00 58.41 436 LEU A O 1
ATOM 3525 N N . ALA A 1 437 ? 12.916 3.559 21.788 1.00 59.62 437 ALA A N 1
ATOM 3526 C CA . ALA A 1 437 ? 12.647 3.403 23.217 1.00 59.62 437 ALA A CA 1
ATOM 3527 C C . ALA A 1 437 ? 11.231 2.875 23.510 1.00 59.62 437 ALA A C 1
ATOM 3529 O O . ALA A 1 437 ? 11.044 2.128 24.463 1.00 59.62 437 ALA A O 1
ATOM 3530 N N . ASN A 1 438 ? 10.230 3.268 22.710 1.00 65.44 438 ASN A N 1
ATOM 3531 C CA . ASN A 1 438 ? 8.819 3.016 23.038 1.00 65.44 438 ASN A CA 1
ATOM 3532 C C . ASN A 1 438 ? 7.996 2.369 21.904 1.00 65.44 438 ASN A C 1
ATOM 3534 O O . ASN A 1 438 ? 6.806 2.106 22.089 1.00 65.44 438 ASN A O 1
ATOM 3538 N N . GLY A 1 439 ? 8.594 2.145 20.728 1.00 73.56 439 GLY A N 1
ATOM 3539 C CA . GLY A 1 439 ? 7.907 1.579 19.566 1.00 73.56 439 GLY A CA 1
ATOM 3540 C C . GLY A 1 439 ? 6.765 2.444 19.031 1.00 73.56 439 GLY A C 1
ATOM 3541 O O . GLY A 1 439 ? 6.562 3.590 19.443 1.00 73.56 439 GLY A O 1
ATOM 3542 N N . ILE A 1 440 ? 5.987 1.873 18.110 1.00 76.25 440 ILE A N 1
ATOM 3543 C CA . ILE A 1 440 ? 4.793 2.509 17.532 1.00 76.25 440 ILE A CA 1
ATOM 3544 C C . ILE A 1 440 ? 3.699 2.769 18.593 1.00 76.25 440 ILE A C 1
ATOM 3546 O O . ILE A 1 440 ? 3.176 3.880 18.626 1.00 76.25 440 ILE A O 1
ATOM 3550 N N . PRO A 1 441 ? 3.343 1.846 19.511 1.00 73.25 441 PRO A N 1
ATOM 3551 C CA . PRO A 1 441 ? 2.370 2.130 20.566 1.00 73.25 441 PRO A CA 1
ATOM 3552 C C . PRO A 1 441 ? 2.788 3.300 21.461 1.00 73.25 441 PRO A C 1
ATOM 3554 O O . PRO A 1 441 ? 1.954 4.116 21.840 1.00 73.25 441 PRO A O 1
ATOM 3557 N N . GLY A 1 442 ? 4.082 3.434 21.755 1.00 64.75 442 GLY A N 1
ATOM 3558 C CA . GLY A 1 442 ? 4.604 4.536 22.554 1.00 64.75 442 GLY A CA 1
ATOM 3559 C C . GLY A 1 442 ? 4.775 5.861 21.808 1.00 64.75 442 GLY A C 1
ATOM 3560 O O . GLY A 1 442 ? 5.201 6.844 22.425 1.00 64.75 442 GLY A O 1
ATOM 3561 N N . SER A 1 443 ? 4.469 5.908 20.506 1.00 72.38 443 SER A N 1
ATOM 3562 C CA . SER A 1 443 ? 4.352 7.145 19.727 1.00 72.38 443 SER A CA 1
ATOM 3563 C C . SER A 1 443 ? 2.909 7.653 19.620 1.00 72.38 443 SER A C 1
ATOM 3565 O O . SER A 1 443 ? 2.693 8.781 19.178 1.00 72.38 443 SER A O 1
ATOM 3567 N N . VAL A 1 444 ? 1.919 6.876 20.079 1.00 74.62 444 VAL A N 1
ATOM 3568 C CA . VAL A 1 444 ? 0.510 7.292 20.094 1.00 74.62 444 VAL A CA 1
ATOM 3569 C C . VAL A 1 444 ? 0.349 8.575 20.914 1.00 74.62 444 VAL A C 1
ATOM 3571 O O . VAL A 1 444 ? 0.799 8.668 22.054 1.00 74.62 444 VAL A O 1
ATOM 3574 N N . GLY A 1 445 ? -0.284 9.584 20.310 1.00 74.06 445 GLY A N 1
ATOM 3575 C CA . GLY A 1 445 ? -0.499 10.899 20.922 1.00 74.06 445 GLY A CA 1
ATOM 3576 C C . GLY A 1 445 ? 0.713 11.838 20.895 1.00 74.06 445 GLY A C 1
ATOM 3577 O O . GLY A 1 445 ? 0.577 12.992 21.292 1.00 74.06 445 GLY A O 1
ATOM 3578 N N . LYS A 1 446 ? 1.880 11.392 20.407 1.00 78.75 446 LYS A N 1
ATOM 3579 C CA . LYS A 1 446 ? 3.063 12.247 20.225 1.00 78.75 446 LYS A CA 1
ATOM 3580 C C . LYS A 1 446 ? 3.059 12.917 18.842 1.00 78.75 446 LYS A C 1
ATOM 3582 O O . LYS A 1 446 ? 2.413 12.410 17.919 1.00 78.75 446 LYS A O 1
ATOM 3587 N N . PRO A 1 447 ? 3.788 14.037 18.665 1.00 78.88 447 PRO A N 1
ATOM 3588 C CA . PRO A 1 447 ? 3.989 14.631 17.348 1.00 78.88 447 PRO A CA 1
ATOM 3589 C C . PRO A 1 447 ? 4.575 13.617 16.362 1.00 78.88 447 PRO A C 1
ATOM 3591 O O . PRO A 1 447 ? 5.449 12.819 16.711 1.00 78.88 447 PRO A O 1
ATOM 3594 N N . LYS A 1 448 ? 4.093 13.654 15.119 1.00 81.06 448 LYS A N 1
ATOM 3595 C CA . LYS A 1 448 ? 4.625 12.821 14.038 1.00 81.06 448 LYS A CA 1
ATOM 3596 C C . LYS A 1 448 ? 6.020 13.325 13.671 1.00 81.06 448 LYS A C 1
ATOM 3598 O O . LYS A 1 448 ? 6.206 14.523 13.485 1.00 81.06 448 LYS A O 1
ATOM 3603 N N . ASN A 1 449 ? 6.985 12.421 13.533 1.00 81.88 449 ASN A N 1
ATOM 3604 C CA . ASN A 1 449 ? 8.298 12.756 12.988 1.00 81.88 449 ASN A CA 1
ATOM 3605 C C . ASN A 1 449 ? 8.318 12.432 11.490 1.00 81.88 449 ASN A C 1
ATOM 3607 O O . ASN A 1 449 ? 8.441 11.265 11.122 1.00 81.88 449 ASN A O 1
ATOM 3611 N N . MET A 1 450 ? 8.181 13.460 10.650 1.00 79.88 450 MET A N 1
ATOM 3612 C CA . MET A 1 450 ? 8.239 13.334 9.187 1.00 79.88 450 MET A CA 1
ATOM 3613 C C . MET A 1 450 ? 9.561 13.835 8.586 1.00 79.88 450 MET A C 1
ATOM 3615 O O . MET A 1 450 ? 9.669 13.927 7.369 1.00 79.88 450 MET A O 1
ATOM 3619 N N . ARG A 1 451 ? 10.570 14.153 9.418 1.00 82.62 451 ARG A N 1
ATOM 3620 C CA . ARG A 1 451 ? 11.889 14.649 8.967 1.00 82.62 451 ARG A CA 1
ATOM 3621 C C . ARG A 1 451 ? 11.790 15.848 8.007 1.00 82.62 451 ARG A C 1
ATOM 3623 O O . ARG A 1 451 ? 12.516 15.910 7.025 1.00 82.62 451 ARG A O 1
ATOM 3630 N N . ASP A 1 452 ? 10.858 16.758 8.287 1.00 81.75 452 ASP A N 1
ATOM 3631 C CA . ASP A 1 452 ? 10.589 17.975 7.504 1.00 81.75 452 ASP A CA 1
ATOM 3632 C C . ASP A 1 452 ? 10.196 17.742 6.030 1.00 81.75 452 ASP A C 1
ATOM 3634 O O . ASP A 1 452 ? 10.206 18.671 5.225 1.00 81.75 452 ASP A O 1
ATOM 3638 N N . VAL A 1 453 ? 9.782 16.518 5.677 1.00 84.06 453 VAL A N 1
ATOM 3639 C CA . VAL A 1 453 ? 9.277 16.165 4.344 1.00 84.06 453 VAL A CA 1
ATOM 3640 C C . VAL A 1 453 ? 7.836 15.665 4.472 1.00 84.06 453 VAL A C 1
ATOM 3642 O O . VAL A 1 453 ? 7.590 14.716 5.219 1.00 84.06 453 VAL A O 1
ATOM 3645 N N . PRO A 1 454 ? 6.857 16.260 3.762 1.00 85.25 454 PRO A N 1
ATOM 3646 C CA . PRO A 1 454 ? 5.479 15.780 3.780 1.00 85.25 454 PRO A CA 1
ATOM 3647 C C . PRO A 1 454 ? 5.380 14.288 3.430 1.00 85.25 454 PRO A C 1
ATOM 3649 O O . PRO A 1 454 ? 5.952 13.822 2.442 1.00 85.25 454 PRO A O 1
ATOM 3652 N N . TYR A 1 455 ? 4.643 13.526 4.243 1.00 91.19 455 TYR A N 1
ATOM 3653 C CA . TYR A 1 455 ? 4.490 12.091 4.030 1.00 91.19 455 TYR A CA 1
ATOM 3654 C C . TYR A 1 455 ? 3.854 11.754 2.673 1.00 91.19 455 TYR A C 1
ATOM 3656 O O . TYR A 1 455 ? 2.735 12.158 2.351 1.00 91.19 455 TYR A O 1
ATOM 3664 N N . SER A 1 456 ? 4.561 10.930 1.908 1.00 92.31 456 SER A N 1
ATOM 3665 C CA . SER A 1 456 ? 4.068 10.288 0.697 1.00 92.31 456 SER A CA 1
ATOM 3666 C C . SER A 1 456 ? 4.808 8.972 0.477 1.00 92.31 456 SER A C 1
ATOM 3668 O O . SER A 1 456 ? 5.975 8.817 0.846 1.00 92.31 456 SER A O 1
ATOM 3670 N N . ILE A 1 457 ? 4.131 8.017 -0.148 1.00 96.12 457 ILE A N 1
ATOM 3671 C CA . ILE A 1 457 ? 4.783 6.891 -0.802 1.00 96.12 457 ILE A CA 1
ATOM 3672 C C . ILE A 1 457 ? 5.525 7.421 -2.024 1.00 96.12 457 ILE A C 1
ATOM 3674 O O . ILE A 1 457 ? 5.085 8.360 -2.696 1.00 96.12 457 ILE A O 1
ATOM 3678 N N . THR A 1 458 ? 6.679 6.831 -2.302 1.00 95.38 458 THR A N 1
ATOM 3679 C CA . THR A 1 458 ? 7.552 7.256 -3.388 1.00 95.38 458 THR A CA 1
ATOM 3680 C C . THR A 1 458 ? 7.378 6.376 -4.616 1.00 95.38 458 THR A C 1
ATOM 3682 O O . THR A 1 458 ? 6.993 5.211 -4.540 1.00 95.38 458 THR A O 1
ATOM 3685 N N . GLN A 1 459 ? 7.708 6.914 -5.782 1.00 93.06 459 GLN A N 1
ATOM 3686 C CA . GLN A 1 459 ? 7.771 6.113 -7.010 1.00 93.06 459 GLN A CA 1
ATOM 3687 C C . GLN A 1 459 ? 8.843 5.015 -6.937 1.00 93.06 459 GLN A C 1
ATOM 3689 O O . GLN A 1 459 ? 8.685 3.941 -7.513 1.00 93.06 459 GLN A O 1
ATOM 3694 N N . ASP A 1 460 ? 9.920 5.267 -6.198 1.00 94.94 460 ASP A N 1
ATOM 3695 C CA . ASP A 1 460 ? 10.974 4.295 -5.915 1.00 94.94 460 ASP A CA 1
ATOM 3696 C C . ASP A 1 460 ? 10.424 3.104 -5.113 1.00 94.94 460 ASP A C 1
ATOM 3698 O O . ASP A 1 460 ? 10.722 1.951 -5.427 1.00 94.94 460 ASP A O 1
ATOM 3702 N N . PHE A 1 461 ? 9.539 3.364 -4.142 1.00 96.81 461 PHE A N 1
ATOM 3703 C CA . PHE A 1 461 ? 8.826 2.323 -3.403 1.00 96.81 461 PHE A CA 1
ATOM 3704 C C . PHE A 1 461 ? 7.951 1.466 -4.329 1.00 96.81 461 PHE A C 1
ATOM 3706 O O . PHE A 1 461 ? 7.972 0.240 -4.238 1.00 96.81 461 PHE A O 1
ATOM 3713 N N . ILE A 1 462 ? 7.241 2.082 -5.281 1.00 95.50 462 ILE A N 1
ATOM 3714 C CA . ILE A 1 462 ? 6.452 1.345 -6.286 1.00 95.50 462 ILE A CA 1
ATOM 3715 C C . ILE A 1 462 ? 7.350 0.405 -7.098 1.00 95.50 462 ILE A C 1
ATOM 3717 O O . ILE A 1 462 ? 6.970 -0.736 -7.362 1.00 95.50 462 ILE A O 1
ATOM 3721 N N . ALA A 1 463 ? 8.538 0.864 -7.502 1.00 93.62 463 ALA A N 1
ATOM 3722 C CA . ALA A 1 463 ? 9.459 0.076 -8.314 1.00 93.62 463 ALA A CA 1
ATOM 3723 C C . ALA A 1 463 ? 9.946 -1.189 -7.588 1.00 93.62 463 ALA A C 1
ATOM 3725 O O . ALA A 1 463 ? 9.924 -2.270 -8.181 1.00 93.62 463 ALA A O 1
ATOM 3726 N N . VAL A 1 464 ? 10.317 -1.082 -6.307 1.00 95.69 464 VAL A N 1
ATOM 3727 C CA . VAL A 1 464 ? 10.834 -2.225 -5.528 1.00 95.69 464 VAL A CA 1
ATOM 3728 C C . VAL A 1 464 ? 9.744 -3.208 -5.077 1.00 95.69 464 VAL A C 1
ATOM 3730 O O . VAL A 1 464 ? 10.057 -4.341 -4.726 1.00 95.69 464 VAL A O 1
ATOM 3733 N N . TYR A 1 465 ? 8.465 -2.822 -5.147 1.00 96.69 465 TYR A N 1
ATOM 3734 C CA . TYR A 1 465 ? 7.318 -3.688 -4.835 1.00 96.69 465 TYR A CA 1
ATOM 3735 C C . TYR A 1 465 ? 6.711 -4.404 -6.055 1.00 96.69 465 TYR A C 1
ATOM 3737 O O . TYR A 1 465 ? 5.650 -5.024 -5.950 1.00 96.69 465 TYR A O 1
ATOM 3745 N N . ARG A 1 466 ? 7.380 -4.399 -7.219 1.00 95.56 466 ARG A N 1
ATOM 3746 C CA . ARG A 1 466 ? 6.958 -5.158 -8.416 1.00 95.56 466 ARG A CA 1
ATOM 3747 C C . ARG A 1 466 ? 7.253 -6.659 -8.287 1.00 95.56 466 ARG A C 1
ATOM 3749 O O . ARG A 1 466 ? 8.002 -7.233 -9.070 1.00 95.56 466 ARG A O 1
ATOM 3756 N N . LEU A 1 467 ? 6.606 -7.312 -7.326 1.00 94.94 467 LEU A N 1
ATOM 3757 C CA . LEU A 1 467 ? 6.842 -8.705 -6.926 1.00 94.94 467 LEU A CA 1
ATOM 3758 C C . LEU A 1 467 ? 5.954 -9.729 -7.669 1.00 94.94 467 LEU A C 1
ATOM 3760 O O . LEU A 1 467 ? 5.603 -10.769 -7.119 1.00 94.94 467 LEU A O 1
ATOM 3764 N N . HIS A 1 468 ? 5.592 -9.463 -8.930 1.00 94.62 468 HIS A N 1
ATOM 3765 C CA . HIS A 1 468 ? 4.744 -10.354 -9.745 1.00 94.62 468 HIS A CA 1
ATOM 3766 C C . HIS A 1 468 ? 5.233 -11.816 -9.843 1.00 94.62 468 HIS A C 1
ATOM 3768 O O . HIS A 1 468 ? 4.381 -12.706 -9.865 1.00 94.62 468 HIS A O 1
ATOM 3774 N N . PRO A 1 469 ? 6.552 -12.116 -9.845 1.00 92.94 469 PRO A N 1
ATOM 3775 C CA . PRO A 1 469 ? 7.034 -13.499 -9.869 1.00 92.94 469 PRO A CA 1
ATOM 3776 C C . PRO A 1 469 ? 6.609 -14.371 -8.675 1.00 92.94 469 PRO A C 1
ATOM 3778 O O . PRO A 1 469 ? 6.773 -15.587 -8.754 1.00 92.94 469 PRO A O 1
ATOM 3781 N N . LEU A 1 470 ? 6.039 -13.794 -7.605 1.00 92.88 470 LEU A N 1
ATOM 3782 C CA . LEU A 1 470 ? 5.450 -14.548 -6.488 1.00 92.88 470 LEU A CA 1
ATOM 3783 C C . LEU A 1 470 ? 4.244 -15.412 -6.903 1.00 92.88 470 LEU A C 1
ATOM 3785 O O . LEU A 1 470 ? 3.873 -16.332 -6.176 1.00 92.88 470 LEU A O 1
ATOM 3789 N N . MET A 1 471 ? 3.619 -15.123 -8.047 1.00 93.19 471 MET A N 1
ATOM 3790 C CA . MET A 1 471 ? 2.446 -15.850 -8.534 1.00 93.19 471 MET A CA 1
ATOM 3791 C C . MET A 1 471 ? 2.835 -17.187 -9.191 1.00 93.19 471 MET A C 1
ATOM 3793 O O . MET A 1 471 ? 3.643 -17.178 -10.123 1.00 93.19 471 MET A O 1
ATOM 3797 N N . PRO A 1 472 ? 2.279 -18.337 -8.767 1.00 92.75 472 PRO A N 1
ATOM 3798 C CA . PRO A 1 472 ? 2.487 -19.622 -9.430 1.00 92.75 472 PRO A CA 1
ATOM 3799 C C . PRO A 1 472 ? 1.647 -19.724 -10.711 1.00 92.75 472 PRO A C 1
ATOM 3801 O O . PRO A 1 472 ? 0.674 -18.993 -10.878 1.00 92.75 472 PRO A O 1
ATOM 3804 N N . ASP A 1 473 ? 1.998 -20.660 -11.596 1.00 92.62 473 ASP A N 1
ATOM 3805 C CA . ASP A 1 473 ? 1.245 -20.897 -12.843 1.00 92.62 473 ASP A CA 1
ATOM 3806 C C . ASP A 1 473 ? -0.042 -21.704 -12.610 1.00 92.62 473 ASP A C 1
ATOM 3808 O O . ASP A 1 473 ? -0.984 -21.643 -13.394 1.00 92.62 473 ASP A O 1
ATOM 3812 N N . SER A 1 474 ? -0.090 -22.480 -11.524 1.00 92.06 474 SER A N 1
ATOM 3813 C CA . SER A 1 474 ? -1.239 -23.303 -11.156 1.00 92.06 474 SER A CA 1
ATOM 3814 C C . SER A 1 474 ? -1.432 -23.348 -9.642 1.00 92.06 474 SER A C 1
ATOM 3816 O O . SER A 1 474 ? -0.500 -23.134 -8.863 1.00 92.06 474 SER A O 1
ATOM 3818 N N . PHE A 1 475 ? -2.663 -23.636 -9.223 1.00 91.00 475 PHE A N 1
ATOM 3819 C CA . PHE A 1 475 ? -3.031 -23.781 -7.819 1.00 91.00 475 PHE A CA 1
ATOM 3820 C C . PHE A 1 475 ? -3.423 -25.228 -7.534 1.00 91.00 475 PHE A C 1
ATOM 3822 O O . PHE A 1 475 ? -4.275 -25.796 -8.216 1.00 91.00 475 PHE A O 1
ATOM 3829 N N . GLN A 1 476 ? -2.841 -25.812 -6.488 1.00 89.25 476 GLN A N 1
ATOM 3830 C CA . GLN A 1 476 ? -3.306 -27.091 -5.960 1.00 89.25 476 GLN A CA 1
ATOM 3831 C C . GLN A 1 476 ? -4.515 -26.849 -5.056 1.00 89.25 476 GLN A C 1
ATOM 3833 O O . GLN A 1 476 ? -4.368 -26.388 -3.922 1.00 89.25 476 GLN A O 1
ATOM 3838 N N . ILE A 1 477 ? -5.709 -27.164 -5.552 1.00 91.31 477 ILE A N 1
ATOM 3839 C CA . ILE A 1 477 ? -6.935 -27.113 -4.754 1.00 91.31 477 ILE A CA 1
ATOM 3840 C C . ILE A 1 477 ? -7.038 -28.398 -3.937 1.00 91.31 477 ILE A C 1
ATOM 3842 O O . ILE A 1 477 ? -6.999 -29.498 -4.485 1.00 91.31 477 ILE A O 1
ATOM 3846 N N . ARG A 1 478 ? -7.149 -28.252 -2.616 1.00 90.69 478 ARG A N 1
ATOM 3847 C CA . ARG A 1 478 ? -7.284 -29.367 -1.672 1.00 90.69 478 ARG A CA 1
ATOM 3848 C C . ARG A 1 478 ? -8.694 -29.393 -1.100 1.00 90.69 478 ARG A C 1
ATOM 3850 O O . ARG A 1 478 ? -9.308 -28.344 -0.908 1.00 90.69 478 ARG A O 1
ATOM 3857 N N . ASN A 1 479 ? -9.197 -30.589 -0.824 1.00 92.06 479 ASN A N 1
ATOM 3858 C CA . ASN A 1 479 ? -10.406 -30.745 -0.030 1.00 92.06 479 ASN A CA 1
ATOM 3859 C C . ASN A 1 479 ? -10.064 -30.409 1.432 1.00 92.06 479 ASN A C 1
ATOM 3861 O O . ASN A 1 479 ? -9.004 -30.771 1.917 1.00 92.06 479 ASN A O 1
ATOM 3865 N N . HIS A 1 480 ? -10.923 -29.660 2.116 1.00 86.50 480 HIS A N 1
ATOM 3866 C CA . HIS A 1 480 ? -10.696 -29.276 3.513 1.00 86.50 480 HIS A CA 1
ATOM 3867 C C . HIS A 1 480 ? -11.140 -30.362 4.507 1.00 86.50 480 HIS A C 1
ATOM 3869 O O . HIS A 1 480 ? -10.858 -30.245 5.696 1.00 86.50 480 HIS A O 1
ATOM 3875 N N . LEU A 1 481 ? -11.863 -31.383 4.028 1.00 84.12 481 LEU A N 1
ATOM 3876 C CA . LEU A 1 481 ? -12.385 -32.499 4.823 1.00 84.12 481 LEU A CA 1
ATOM 3877 C C . LEU A 1 481 ? -11.489 -33.744 4.796 1.00 84.12 481 LEU A C 1
ATOM 3879 O O . LEU A 1 481 ? -11.684 -34.643 5.609 1.00 84.12 481 LEU A O 1
ATOM 3883 N N . THR A 1 482 ? -10.558 -33.820 3.848 1.00 63.22 482 THR A N 1
ATOM 3884 C CA . THR A 1 482 ? -9.635 -34.946 3.639 1.00 63.22 482 THR A CA 1
ATOM 3885 C C . THR A 1 482 ? -8.232 -34.399 3.511 1.00 63.22 482 THR A C 1
ATOM 3887 O O . THR A 1 482 ? -7.305 -34.983 4.103 1.00 63.22 482 THR A O 1
#

InterPro domains:
  IPR010255 Haem peroxidase superfamily [SSF48113] (135-479)
  IPR019791 Haem peroxidase, animal-type [PF03098] (138-479)
  IPR019791 Haem peroxidase, animal-type [PS50292] (127-482)
  IPR037120 Haem peroxidase domain superfamily, animal type [G3DSA:1.10.640.10] (58-482)
  IPR050783 Oxylipin biosynthesis and metabolism [PTHR11903] (76-479)

Sequence (482 aa):
KEDITDSPNNDNGSIIKKLTKRIGCLSVGSSAPGNDNVDFIDFGNGKKNPDNPDVPTCNYKNPLLQTTTPKVPSNWWQYNYPYDVIQLIRSQSQLQENNLIDSYTENHNDTTRGCFDPKIGSFEVPIRNCSVYFHKERRLDGLCNDFNNVGTGSRNYRFGRNVPLNVTVQDDCNLYNPNPRDISRKLMQRKEFIPATSINILIAGWVQFMIHDWFGSGPNDKSRHFEVPVKDDDPDFTTAIKINRTRPDNCTRLPGVTTKICKNFPRDFEFCKDAKDYETHQNINTHWWDASQLYEVDATTNNRIRSKMDGKLKLTADNRLPIDSYNGLPVTGLTINWWVGLGMFHIIWTREHNYVCDMLKQRNPTWDDEKLYHTARLIIGGVIAKIHTLEWTPAILQNKLVSLGLRSNWYGVSLMEFAKGNSTLAKILTDIIPTLANGIPGSVGKPKNMRDVPYSITQDFIAVYRLHPLMPDSFQIRNHLT

pLDDT: mean 74.11, std 23.61, range [21.61, 98.81]